Protein AF-A0AAV9XAP6-F1 (afdb_monomer_lite)

Secondary structure (DSSP, 8-state):
-------PPP--PPP-------SSSSSHHHHHHHHHHHHHSS-----------------------HHHHHHHHHHHHHHHHHHHHHHHHHHHHHHHHHHHHHHHHHHHHHHHHHHHHHHHHHHHHHHHHHHHHHHHHHHHHHHHHHHHHHHHHHHHHHHHHHHHHHHHHHHHHHHHHHHHHHHHHT---GGGS-HHHHHHHHHHS-THHHHHHHHH-GGGGG---SS-THHHHB---TT-EESEEBSTTTTT-EEEEEETTEEEEEEE-----SS---TT--GGG-----EE-TT-GGGGSBSEE-S-S-TTS-PEEP-EEEEEE---TT-GGGGGPEE-TTS-EE--GGGGEEEEETTT-TTGGG-BHHHHHHHHHHHHHH-TTTTT-SEEEEEEEEEETTTTEEEEEEEEEE-

Radius of gyration: 74.81 Å; chains: 1; bounding box: 150×55×205 Å

Organism: NCBI:txid2528407

pLDDT: mean 76.95, std 17.63, range [37.69, 98.38]

Structure (mmCIF, N/CA/C/O backbone):
data_AF-A0AAV9XAP6-F1
#
_entry.id   AF-A0AAV9XAP6-F1
#
loop_
_atom_site.group_PDB
_atom_site.id
_atom_site.type_symbol
_atom_site.label_atom_id
_atom_site.label_alt_id
_atom_site.label_comp_id
_atom_site.label_asym_id
_atom_site.label_entity_id
_atom_site.label_seq_id
_atom_site.pdbx_PDB_ins_code
_atom_site.Cartn_x
_atom_site.Cartn_y
_atom_site.Cartn_z
_atom_site.occupancy
_atom_site.B_iso_or_equiv
_atom_site.auth_seq_id
_atom_site.auth_comp_id
_atom_site.auth_asym_id
_atom_site.auth_atom_id
_atom_site.pdbx_PDB_model_num
ATOM 1 N N . MET A 1 1 ? 2.455 17.987 20.779 1.00 42.78 1 MET A N 1
ATOM 2 C CA . MET A 1 1 ? 2.536 16.537 21.036 1.00 42.78 1 MET A CA 1
ATOM 3 C C . MET A 1 1 ? 2.210 16.400 22.498 1.00 42.78 1 MET A C 1
ATOM 5 O O . MET A 1 1 ? 2.907 16.995 23.303 1.00 42.78 1 MET A O 1
ATOM 9 N N . SER A 1 2 ? 1.024 15.876 22.756 1.00 42.59 2 SER A N 1
ATOM 10 C CA . SER A 1 2 ? 0.251 16.086 23.974 1.00 42.59 2 SER A CA 1
ATOM 11 C C . SER A 1 2 ? 0.675 15.101 25.055 1.00 42.59 2 SER A C 1
ATOM 13 O O . SER A 1 2 ? 0.818 13.917 24.761 1.00 42.59 2 SER A O 1
ATOM 15 N N . ASP A 1 3 ? 0.858 15.612 26.268 1.00 44.06 3 ASP A N 1
ATOM 16 C CA . ASP A 1 3 ? 1.104 14.843 27.481 1.00 44.06 3 ASP A CA 1
ATOM 17 C C . ASP A 1 3 ? -0.136 14.000 27.822 1.00 44.06 3 ASP A C 1
ATOM 19 O O . ASP A 1 3 ? -1.221 14.541 28.044 1.00 44.06 3 ASP A O 1
ATOM 23 N N . GLU A 1 4 ? 0.011 12.673 27.826 1.00 50.66 4 GLU A N 1
ATOM 24 C CA . GLU A 1 4 ? -1.007 11.740 28.315 1.00 50.66 4 GLU A CA 1
ATOM 25 C C . GLU A 1 4 ? -0.729 11.415 29.786 1.00 50.66 4 GLU A C 1
ATOM 27 O O . GLU A 1 4 ? 0.232 10.735 30.147 1.00 50.66 4 GLU A O 1
ATOM 32 N N . GLU A 1 5 ? -1.595 11.958 30.634 1.00 48.75 5 GLU A N 1
ATOM 33 C CA . GLU A 1 5 ? -1.627 11.795 32.080 1.00 48.75 5 GLU A CA 1
ATOM 34 C C . GLU A 1 5 ? -2.215 10.413 32.426 1.00 48.75 5 GLU A C 1
ATOM 36 O O . GLU A 1 5 ? -3.410 10.154 32.274 1.00 48.75 5 GLU A O 1
ATOM 41 N N . TYR A 1 6 ? -1.348 9.490 32.849 1.00 45.28 6 TYR A N 1
ATOM 42 C CA . TYR A 1 6 ? -1.709 8.133 33.265 1.00 45.28 6 TYR A CA 1
ATOM 43 C C . TYR A 1 6 ? -2.282 8.158 34.693 1.00 45.28 6 TYR A C 1
ATOM 45 O O . TYR A 1 6 ? -1.544 8.267 35.674 1.00 45.28 6 TYR A O 1
ATOM 53 N N . VAL A 1 7 ? -3.606 8.043 34.825 1.00 50.00 7 VAL A N 1
ATOM 54 C CA . VAL A 1 7 ? -4.281 7.887 36.123 1.00 50.00 7 VAL A CA 1
ATOM 55 C C . VAL A 1 7 ? -4.262 6.412 36.529 1.00 50.00 7 VAL A C 1
ATOM 57 O O . VAL A 1 7 ? -4.964 5.576 35.962 1.00 50.00 7 VAL A O 1
ATOM 60 N N . HIS A 1 8 ? -3.444 6.094 37.532 1.00 45.41 8 HIS A N 1
ATOM 61 C CA . HIS A 1 8 ? -3.416 4.797 38.204 1.00 45.41 8 HIS A CA 1
ATOM 62 C C . HIS A 1 8 ? -4.660 4.639 39.095 1.00 45.41 8 HIS A C 1
ATOM 64 O O . HIS A 1 8 ? -4.827 5.374 40.067 1.00 45.41 8 HIS A O 1
ATOM 70 N N . VAL A 1 9 ? -5.509 3.654 38.798 1.00 46.12 9 VAL A N 1
ATOM 71 C CA . VAL A 1 9 ? -6.589 3.205 39.693 1.00 46.12 9 VAL A CA 1
ATOM 72 C C . VAL A 1 9 ? -6.071 2.013 40.512 1.00 46.12 9 VAL A C 1
ATOM 74 O O . VAL A 1 9 ? -5.588 1.049 39.911 1.00 46.12 9 VAL A O 1
ATOM 77 N N . PRO A 1 10 ? -6.122 2.038 41.857 1.00 46.31 10 PRO A N 1
ATOM 78 C CA . PRO A 1 10 ? -5.710 0.902 42.667 1.00 46.31 10 PRO A CA 1
ATOM 79 C C . PRO A 1 10 ? -6.822 -0.152 42.716 1.00 46.31 10 PRO A C 1
ATOM 81 O O . PRO A 1 10 ? -7.954 0.116 43.110 1.00 46.31 10 PRO A O 1
ATOM 84 N N . SER A 1 11 ? -6.467 -1.371 42.320 1.00 40.41 11 SER A N 1
ATOM 85 C CA . SER A 1 11 ? -7.275 -2.579 42.467 1.00 40.41 11 SER A CA 1
ATOM 86 C C . SER A 1 11 ? -7.097 -3.136 43.881 1.00 40.41 11 SER A C 1
ATOM 88 O O . SER A 1 11 ? -6.152 -3.880 44.138 1.00 40.41 11 SER A O 1
ATOM 90 N N . THR A 1 12 ? -7.999 -2.795 44.799 1.00 40.38 12 THR A N 1
ATOM 91 C CA . THR A 1 12 ? -8.156 -3.498 46.080 1.00 40.38 12 THR A CA 1
ATOM 92 C C . THR A 1 12 ? -9.231 -4.566 45.918 1.00 40.38 12 THR A C 1
ATOM 94 O O . THR A 1 12 ? -10.425 -4.282 45.986 1.00 40.38 12 THR A O 1
ATOM 97 N N . VAL A 1 13 ? -8.781 -5.790 45.637 1.00 43.75 13 VAL A N 1
ATOM 98 C CA . VAL A 1 13 ? -9.601 -7.005 45.668 1.00 43.75 13 VAL A CA 1
ATOM 99 C C . VAL A 1 13 ? -9.859 -7.356 47.129 1.00 43.75 13 VAL A C 1
ATOM 101 O O . VAL A 1 13 ? -8.928 -7.408 47.931 1.00 43.75 13 VAL A O 1
ATOM 104 N N . GLY A 1 14 ? -11.144 -7.512 47.437 1.00 39.00 14 GLY A N 1
ATOM 105 C CA . GLY A 1 14 ? -11.702 -7.638 48.772 1.00 39.00 14 GLY A CA 1
ATOM 106 C C . GLY A 1 14 ? -11.332 -8.922 49.503 1.00 39.00 14 GLY A C 1
ATOM 107 O O . GLY A 1 14 ? -11.122 -9.984 48.916 1.00 39.00 14 GLY A O 1
ATOM 108 N N . GLU A 1 15 ? -11.283 -8.752 50.817 1.00 39.97 15 GLU A N 1
ATOM 109 C CA . GLU A 1 15 ? -11.182 -9.769 51.848 1.00 39.97 15 GLU A CA 1
ATOM 110 C C . GLU A 1 15 ? -12.403 -10.694 51.821 1.00 39.97 15 GLU A C 1
ATOM 112 O O . GLU A 1 15 ? -13.554 -10.261 51.831 1.00 39.97 15 GLU A O 1
ATOM 117 N N . SER A 1 16 ? -12.131 -11.993 51.818 1.00 42.41 16 SER A N 1
ATOM 118 C CA . SER A 1 16 ? -13.086 -13.048 52.121 1.00 42.41 16 SER A CA 1
ATOM 119 C C . SER A 1 16 ? -13.374 -13.053 53.626 1.00 42.41 16 SER A C 1
ATOM 121 O O . SER A 1 16 ? -12.561 -13.559 54.403 1.00 42.41 16 SER A O 1
ATOM 123 N N . ALA A 1 17 ? -14.513 -12.492 54.032 1.00 42.03 17 ALA A N 1
ATOM 124 C CA . ALA A 1 17 ? -15.097 -12.729 55.347 1.00 42.03 17 ALA A CA 1
ATOM 125 C C . ALA A 1 17 ? -15.869 -14.055 55.295 1.00 42.03 17 ALA A C 1
ATOM 127 O O . ALA A 1 17 ? -16.814 -14.207 54.524 1.00 42.03 17 ALA A O 1
ATOM 128 N N . SER A 1 18 ? -15.394 -15.033 56.058 1.00 45.34 18 SER A N 1
ATOM 129 C CA . SER A 1 18 ? -15.994 -16.352 56.222 1.00 45.34 18 SER A CA 1
ATOM 130 C C . SER A 1 18 ? -17.286 -16.267 57.034 1.00 45.34 18 SER A C 1
ATOM 132 O O . SER A 1 18 ? -17.291 -15.744 58.147 1.00 45.34 18 SER A O 1
ATOM 134 N N . GLU A 1 19 ? -18.351 -16.820 56.462 1.00 51.62 19 GLU A N 1
ATOM 135 C CA . GLU A 1 19 ? -19.638 -17.129 57.083 1.00 51.62 19 GLU A CA 1
ATOM 136 C C . GLU A 1 19 ? -19.482 -18.287 58.084 1.00 51.62 19 GLU A C 1
ATOM 138 O O . GLU A 1 19 ? -19.692 -19.447 57.743 1.00 51.62 19 GLU A O 1
ATOM 143 N N . GLU A 1 20 ? -19.097 -18.000 59.323 1.00 51.03 20 GLU A N 1
ATOM 144 C CA . GLU A 1 20 ? -19.187 -18.957 60.434 1.00 51.03 20 GLU A CA 1
ATOM 145 C C . GLU A 1 20 ? -19.508 -18.193 61.722 1.00 51.03 20 GLU A C 1
ATOM 147 O O . GLU A 1 20 ? -18.610 -17.998 62.522 1.00 51.03 20 GLU A O 1
ATOM 152 N N . ASP A 1 21 ? -20.738 -17.689 61.903 1.00 50.78 21 ASP A N 1
ATOM 153 C CA . ASP A 1 21 ? -21.206 -17.170 63.211 1.00 50.78 21 ASP A CA 1
ATOM 154 C C . ASP A 1 21 ? -22.738 -16.927 63.257 1.00 50.78 21 ASP A C 1
ATOM 156 O O . ASP A 1 21 ? -23.219 -15.940 63.807 1.00 50.78 21 ASP A O 1
ATOM 160 N N . GLU A 1 22 ? -23.553 -17.821 62.678 1.00 51.28 22 GLU A N 1
ATOM 161 C CA . GLU A 1 22 ? -25.025 -17.663 62.695 1.00 51.28 22 GLU A CA 1
ATOM 162 C C . GLU A 1 22 ? -25.806 -18.907 63.155 1.00 51.28 22 GLU A C 1
ATOM 164 O O . GLU A 1 22 ? -26.945 -19.140 62.753 1.00 51.28 22 GLU A O 1
ATOM 169 N N . VAL A 1 23 ? -25.221 -19.723 64.042 1.00 55.97 23 VAL A N 1
ATOM 170 C CA . VAL A 1 23 ? -25.907 -20.902 64.605 1.00 55.97 23 VAL A CA 1
ATOM 171 C C . VAL A 1 23 ? -25.642 -21.057 66.108 1.00 55.97 23 VAL A C 1
ATOM 173 O O . VAL A 1 23 ? -25.032 -22.035 66.519 1.00 55.97 23 VAL A O 1
ATOM 176 N N . ASP A 1 24 ? -26.092 -20.115 66.950 1.00 53.94 24 ASP A N 1
ATOM 177 C CA . ASP A 1 24 ? -26.182 -20.391 68.404 1.00 53.94 24 ASP A CA 1
ATOM 178 C C . ASP A 1 24 ? -27.198 -19.543 69.208 1.00 53.94 24 ASP A C 1
ATOM 180 O O . ASP A 1 24 ? 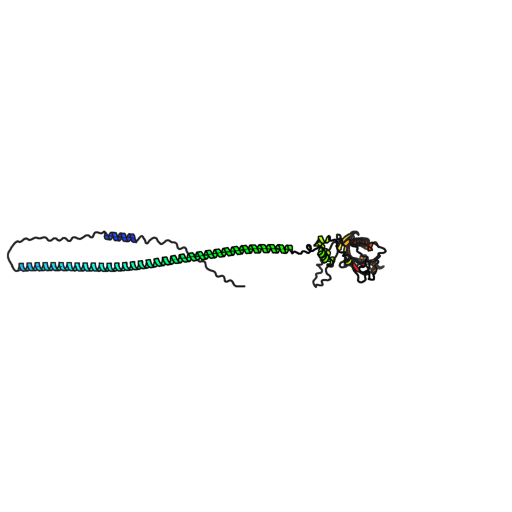-27.064 -19.371 70.416 1.00 53.94 24 ASP A O 1
ATOM 184 N N . LEU A 1 25 ? -28.242 -18.993 68.569 1.00 53.47 25 LEU A N 1
ATOM 185 C CA . LEU A 1 25 ? -29.268 -18.183 69.265 1.00 53.47 25 LEU A CA 1
ATOM 186 C C . LEU A 1 25 ? -30.659 -18.828 69.342 1.00 53.47 25 LEU A C 1
ATOM 188 O O . LEU A 1 25 ? -31.537 -18.312 70.026 1.00 53.47 25 LEU A O 1
ATOM 192 N N . SER A 1 26 ? -30.880 -19.964 68.682 1.00 54.31 26 SER A N 1
ATOM 193 C CA . SER A 1 26 ? -32.175 -20.661 68.679 1.00 54.31 26 SER A CA 1
ATOM 194 C C . SER A 1 26 ? -32.320 -21.717 69.780 1.00 54.31 26 SER A C 1
ATOM 196 O O . SER A 1 26 ? -33.408 -22.259 69.947 1.00 54.31 26 SER A O 1
ATOM 198 N N . ARG A 1 27 ? -31.268 -21.994 70.565 1.00 56.28 27 ARG A N 1
ATOM 199 C CA . ARG A 1 27 ? -31.287 -23.048 71.596 1.00 56.28 27 ARG A CA 1
ATOM 200 C C . ARG A 1 27 ? -31.699 -22.571 72.996 1.00 56.28 27 ARG A C 1
ATOM 202 O O . ARG A 1 27 ? -32.059 -23.393 73.826 1.00 56.28 27 ARG A O 1
ATOM 209 N N . THR A 1 28 ? -31.705 -21.265 73.252 1.00 65.06 28 THR A N 1
ATOM 210 C CA . THR A 1 28 ? -31.990 -20.696 74.584 1.00 65.06 28 THR A CA 1
ATOM 211 C C . THR A 1 28 ? -33.482 -20.544 74.881 1.00 65.06 28 THR A C 1
ATOM 213 O O . THR A 1 28 ? -33.894 -20.648 76.030 1.00 65.06 28 THR A O 1
ATOM 216 N N . LEU A 1 29 ? -34.319 -20.351 73.859 1.00 63.50 29 LEU A N 1
ATOM 217 C CA . LEU A 1 29 ? -35.738 -20.036 74.059 1.00 63.50 29 LEU A CA 1
ATOM 218 C C . LEU A 1 29 ? -36.590 -21.280 74.374 1.00 63.50 29 LEU A C 1
ATOM 220 O O . LEU A 1 29 ? -37.544 -21.190 75.140 1.00 63.50 29 LEU A O 1
ATOM 224 N N . GLU A 1 30 ? -36.231 -22.453 73.841 1.00 70.25 30 GLU A N 1
ATOM 225 C CA . GLU A 1 30 ? -36.890 -23.723 74.194 1.00 70.25 30 GLU A CA 1
ATOM 226 C C . GLU A 1 30 ? -36.521 -24.206 75.606 1.00 70.25 30 GLU A C 1
ATOM 228 O O . GLU A 1 30 ? -37.389 -24.724 76.309 1.00 70.25 30 GLU A O 1
ATOM 233 N N . GLU A 1 31 ? -35.279 -23.990 76.057 1.00 72.62 31 GLU A N 1
ATOM 234 C CA . GLU A 1 31 ? -34.864 -24.313 77.431 1.00 72.62 31 GLU A CA 1
ATOM 235 C C . GLU A 1 31 ? -35.540 -23.395 78.465 1.00 72.62 31 GLU A C 1
ATOM 237 O O . GLU A 1 31 ? -36.026 -23.887 79.484 1.00 72.62 31 GLU A O 1
ATOM 242 N N . GLU A 1 32 ? -35.686 -22.095 78.178 1.00 72.62 32 GLU A N 1
ATOM 243 C CA . GLU A 1 32 ? -36.401 -21.166 79.069 1.00 72.62 32 GLU A CA 1
ATOM 244 C C . GLU A 1 32 ? -37.919 -21.438 79.132 1.00 72.62 32 GLU A C 1
ATOM 246 O O . GLU A 1 32 ? -38.533 -21.297 80.195 1.00 72.62 32 GLU A O 1
ATOM 251 N N . MET A 1 33 ? -38.553 -21.878 78.034 1.00 75.94 33 MET A N 1
ATOM 252 C CA . MET A 1 33 ? -39.971 -22.271 78.067 1.00 75.94 33 MET A CA 1
ATOM 253 C C . MET A 1 33 ? -40.205 -23.568 78.854 1.00 75.94 33 MET A C 1
ATOM 255 O O . MET A 1 33 ? -41.212 -23.672 79.559 1.00 75.94 33 MET A O 1
ATOM 259 N N . ALA A 1 34 ? -39.280 -24.531 78.784 1.00 77.00 34 ALA A N 1
ATOM 260 C CA . ALA A 1 34 ? -39.369 -25.778 79.545 1.00 77.00 34 ALA A CA 1
ATOM 261 C C . ALA A 1 34 ? -39.225 -25.553 81.065 1.00 77.00 34 ALA A C 1
ATOM 263 O O . ALA A 1 34 ? -39.878 -26.235 81.859 1.00 77.00 34 ALA A O 1
ATOM 264 N N . GLU A 1 35 ? -38.423 -24.569 81.488 1.00 75.25 35 GLU A N 1
ATOM 265 C CA . GLU A 1 35 ? -38.264 -24.214 82.906 1.00 75.25 35 GLU A CA 1
ATOM 266 C C . GLU A 1 35 ? -39.519 -23.519 83.478 1.00 75.25 35 GLU A C 1
ATOM 268 O O . GLU A 1 35 ? -39.935 -23.796 84.608 1.00 75.25 35 GLU A O 1
ATOM 273 N N . LEU A 1 36 ? -40.202 -22.692 82.675 1.00 73.19 36 LEU A N 1
ATOM 274 C CA . LEU A 1 36 ? -41.470 -22.056 83.062 1.00 73.19 36 LEU A CA 1
ATOM 275 C C . LEU A 1 36 ? -42.641 -23.045 83.149 1.00 73.19 36 LEU A C 1
ATOM 277 O O . LEU A 1 36 ? -43.503 -22.896 84.020 1.00 73.19 36 LEU A O 1
ATOM 281 N N . GLU A 1 37 ? -42.674 -24.066 82.292 1.00 74.75 37 GLU A N 1
ATOM 282 C CA . GLU A 1 37 ? -43.706 -25.105 82.342 1.00 74.75 37 GLU A CA 1
ATOM 283 C C . GLU A 1 37 ? -43.574 -25.954 83.621 1.00 74.75 37 GLU A C 1
ATOM 285 O O . GLU A 1 37 ? -44.577 -26.246 84.274 1.00 74.75 37 GLU A O 1
ATOM 290 N N . HIS A 1 38 ? -42.340 -26.221 84.073 1.00 70.56 38 HIS A N 1
ATOM 291 C CA . HIS A 1 38 ? -42.078 -26.933 85.327 1.00 70.56 38 HIS A CA 1
ATOM 292 C C . HIS A 1 38 ? -42.565 -26.157 86.568 1.00 70.56 38 HIS A C 1
ATOM 294 O O . HIS A 1 38 ? -43.085 -26.764 87.508 1.00 70.56 38 HIS A O 1
ATOM 300 N N . MET A 1 39 ? -42.477 -24.820 86.566 1.00 63.97 39 MET A N 1
ATOM 301 C CA . MET A 1 39 ? -42.974 -23.972 87.662 1.00 63.97 39 MET A CA 1
ATOM 302 C C . MET A 1 39 ? -44.509 -23.906 87.763 1.00 63.97 39 MET A C 1
ATOM 304 O O . MET A 1 39 ? -45.037 -23.613 88.835 1.00 63.97 39 MET A O 1
ATOM 308 N N . LEU A 1 40 ? -45.237 -24.170 86.673 1.00 63.94 40 LEU A N 1
ATOM 309 C CA . LEU A 1 40 ? -46.708 -24.151 86.647 1.00 63.94 40 LEU A CA 1
ATOM 310 C C . LEU A 1 40 ? -47.340 -25.490 87.061 1.00 63.94 40 LEU A C 1
ATOM 312 O O . LEU A 1 40 ? -48.515 -25.523 87.429 1.00 63.94 40 LEU A O 1
ATOM 316 N N . THR A 1 41 ? -46.575 -26.583 87.034 1.00 58.38 41 THR A N 1
ATOM 317 C CA . THR A 1 41 ? -47.038 -27.930 87.412 1.00 58.38 41 THR A CA 1
ATOM 318 C C . THR A 1 41 ? -46.839 -28.306 88.880 1.00 58.38 41 THR A C 1
ATOM 320 O O . THR A 1 41 ? -47.303 -29.375 89.278 1.00 58.38 41 THR A O 1
ATOM 323 N N . GLU A 1 42 ? -46.207 -27.470 89.711 1.00 54.97 42 GLU A N 1
ATOM 324 C CA . GLU A 1 42 ? -46.134 -27.745 91.151 1.00 54.97 42 GLU A CA 1
ATOM 325 C C . GLU A 1 42 ? -47.509 -27.531 91.818 1.00 54.97 42 GLU A C 1
ATOM 327 O O . GLU A 1 42 ? -48.029 -26.411 91.850 1.00 54.97 42 GLU A O 1
ATOM 332 N N . PRO A 1 43 ? -48.141 -28.585 92.369 1.00 46.69 43 PRO A N 1
ATOM 333 C CA . PRO A 1 43 ? -49.439 -28.451 93.008 1.00 46.69 43 PRO A CA 1
ATOM 334 C C . PRO A 1 43 ? -49.288 -27.668 94.316 1.00 46.69 43 PRO A C 1
ATOM 336 O O . PRO A 1 43 ? -48.602 -28.106 95.241 1.00 46.69 43 PRO A O 1
ATOM 339 N N . MET A 1 44 ? -49.970 -26.522 94.419 1.00 46.28 44 MET A N 1
ATOM 340 C CA . MET A 1 44 ? -50.087 -25.776 95.672 1.00 46.28 44 MET A CA 1
ATOM 341 C C . MET A 1 44 ? -50.672 -26.683 96.762 1.00 46.28 44 MET A C 1
ATOM 343 O O . MET A 1 44 ? -51.853 -27.039 96.745 1.00 46.28 44 MET A O 1
ATOM 347 N N . VAL A 1 45 ? -49.836 -27.054 97.731 1.00 44.25 45 VAL A N 1
ATOM 348 C CA . VAL A 1 45 ? -50.249 -27.782 98.930 1.00 44.25 45 VAL A CA 1
ATOM 349 C C . VAL A 1 45 ? -51.094 -26.839 99.788 1.00 44.25 45 VAL A C 1
ATOM 351 O O . VAL A 1 45 ? -50.575 -25.985 100.504 1.00 44.25 45 VAL A O 1
ATOM 354 N N . PHE A 1 46 ? -52.418 -26.983 99.715 1.00 44.66 46 PHE A N 1
ATOM 355 C CA . PHE A 1 46 ? -53.340 -26.332 100.641 1.00 44.66 46 PHE A CA 1
ATOM 356 C C . PHE A 1 46 ? -53.122 -26.892 102.052 1.00 44.66 46 PHE A C 1
ATOM 358 O O . PHE A 1 46 ? -53.506 -28.021 102.363 1.00 44.66 46 PHE A O 1
ATOM 365 N N . VAL A 1 47 ? -52.513 -26.086 102.924 1.00 42.41 47 VAL A N 1
ATOM 366 C CA . VAL A 1 47 ? -52.461 -26.345 104.365 1.00 42.41 47 VAL A CA 1
ATOM 367 C C . VAL A 1 47 ? -53.879 -26.199 104.919 1.00 42.41 47 VAL A C 1
ATOM 369 O O . VAL A 1 47 ? -54.383 -25.095 105.117 1.00 42.41 47 VAL A O 1
ATOM 372 N N . LYS A 1 48 ? -54.539 -27.338 105.134 1.00 41.81 48 LYS A N 1
ATOM 373 C CA . LYS A 1 48 ? -55.835 -27.454 105.805 1.00 41.81 48 LYS A CA 1
ATOM 374 C C . LYS A 1 48 ? -55.646 -27.059 107.277 1.00 41.81 48 LYS A C 1
ATOM 376 O O . LYS A 1 48 ? -54.942 -27.750 108.008 1.00 41.81 48 LYS A O 1
ATOM 381 N N . GLN A 1 49 ? -56.215 -25.931 107.699 1.00 40.75 49 GLN A N 1
ATOM 382 C CA . GLN A 1 49 ? -56.303 -25.575 109.118 1.00 40.75 49 GLN A CA 1
ATOM 383 C C . GLN A 1 49 ? -57.392 -26.445 109.762 1.00 40.75 49 GLN A C 1
ATOM 385 O O . GLN A 1 49 ? -58.532 -26.439 109.304 1.00 40.75 49 GLN A O 1
ATOM 390 N N . ASN A 1 50 ? -57.015 -27.232 110.771 1.00 37.69 50 ASN A N 1
ATOM 391 C CA . ASN A 1 50 ? -57.935 -28.009 111.597 1.00 37.69 50 ASN A CA 1
ATOM 392 C C . ASN A 1 50 ? -58.696 -27.057 112.533 1.00 37.69 50 ASN A C 1
ATOM 394 O O . ASN A 1 50 ? -58.076 -26.364 113.340 1.00 37.69 50 ASN A O 1
ATOM 398 N N . GLU A 1 51 ? -60.022 -27.033 112.418 1.00 42.53 51 GLU A N 1
ATOM 399 C CA . GLU A 1 51 ? -60.930 -26.514 113.440 1.00 42.53 51 GLU A CA 1
ATOM 400 C C . GLU A 1 51 ? -61.311 -27.677 114.365 1.00 42.53 51 GLU A C 1
ATOM 402 O O . GLU A 1 51 ? -62.171 -28.485 114.025 1.00 42.53 51 GLU A O 1
ATOM 407 N N . ASP A 1 52 ? -60.651 -27.764 115.520 1.00 41.22 52 ASP A N 1
ATOM 408 C CA . ASP A 1 52 ? -61.099 -28.579 116.651 1.00 41.22 52 ASP A CA 1
ATOM 409 C C . ASP A 1 52 ? -61.861 -27.657 117.617 1.00 41.22 52 ASP A C 1
ATOM 411 O O . ASP A 1 52 ? -61.262 -26.882 118.367 1.00 41.22 52 ASP A O 1
ATOM 415 N N . VAL A 1 53 ? -63.194 -27.712 117.568 1.00 44.12 53 VAL A N 1
ATOM 416 C CA . VAL A 1 53 ? -64.088 -27.174 118.603 1.00 44.12 53 VAL A CA 1
ATOM 417 C C . VAL A 1 53 ? -64.720 -28.380 119.286 1.00 44.12 53 VAL A C 1
ATOM 419 O O . VAL A 1 53 ? -65.612 -29.012 118.726 1.00 44.12 53 VAL A O 1
ATOM 422 N N . ASP A 1 54 ? -64.205 -28.722 120.466 1.00 43.12 54 ASP A N 1
ATOM 423 C CA . ASP A 1 54 ? -64.735 -29.782 121.322 1.00 43.12 54 ASP A CA 1
ATOM 424 C C . ASP A 1 54 ? -65.685 -29.167 122.363 1.00 43.12 54 ASP A C 1
ATOM 426 O O . ASP A 1 54 ? -65.299 -28.319 123.175 1.00 43.12 54 ASP A O 1
ATOM 430 N N . GLU A 1 55 ? -66.954 -29.568 122.276 1.00 48.53 55 GLU A N 1
ATOM 431 C CA . GLU A 1 55 ? -68.022 -29.295 123.233 1.00 48.53 55 GLU A CA 1
ATOM 432 C C . GLU A 1 55 ? -67.887 -30.242 124.434 1.00 48.53 55 GLU A C 1
ATOM 434 O O . GLU A 1 55 ? -67.989 -31.458 124.298 1.00 48.53 55 GLU A O 1
ATOM 439 N N . GLY A 1 56 ? -67.746 -29.688 125.640 1.00 42.16 56 GLY A N 1
ATOM 440 C CA . GLY A 1 56 ? -67.689 -30.471 126.875 1.00 42.16 56 GLY A CA 1
ATOM 441 C C . GLY A 1 56 ? -68.318 -29.747 128.058 1.00 42.16 56 GLY A C 1
ATOM 442 O O . GLY A 1 56 ? -67.620 -29.196 128.903 1.00 42.16 56 GLY A O 1
ATOM 443 N N . VAL A 1 57 ? -69.651 -29.751 128.107 1.00 45.34 57 VAL A N 1
ATOM 444 C CA . VAL A 1 57 ? -70.467 -29.368 129.269 1.00 45.34 57 VAL A CA 1
ATOM 445 C C . VAL A 1 57 ? -70.391 -30.472 130.328 1.00 45.34 57 VAL A C 1
ATOM 447 O O . VAL A 1 57 ? -70.817 -31.592 130.062 1.00 45.34 57 VAL A O 1
ATOM 450 N N . VAL A 1 58 ? -69.947 -30.146 131.546 1.00 42.94 58 VAL A N 1
ATOM 451 C CA . VAL A 1 58 ? -70.295 -30.892 132.769 1.00 42.94 58 VAL A CA 1
ATOM 452 C C . VAL A 1 58 ? -70.599 -29.882 133.873 1.00 42.94 58 VAL A C 1
ATOM 454 O O . VAL A 1 58 ? -69.743 -29.090 134.262 1.00 42.94 58 VAL A O 1
ATOM 457 N N . MET A 1 59 ? -71.852 -29.893 134.325 1.00 40.97 59 MET A N 1
ATOM 458 C CA . MET A 1 59 ? -72.307 -29.227 135.540 1.00 40.97 59 MET A CA 1
ATOM 459 C C . MET A 1 59 ? -72.011 -30.126 136.732 1.00 40.97 59 MET A C 1
ATOM 461 O O . MET A 1 59 ? -72.425 -31.277 136.680 1.00 40.97 59 MET A O 1
ATOM 465 N N . GLU A 1 60 ? -71.434 -29.586 137.802 1.00 41.50 60 GLU A N 1
ATOM 466 C CA . GLU A 1 60 ? -71.800 -29.973 139.167 1.00 41.50 60 GLU A CA 1
ATOM 467 C C . GLU A 1 60 ? -71.834 -28.710 140.036 1.00 41.50 60 GLU A C 1
ATOM 469 O O . GLU A 1 60 ? -71.004 -27.808 139.909 1.00 41.50 60 GLU A O 1
ATOM 474 N N . GLU A 1 61 ? -72.911 -28.626 140.807 1.00 39.78 61 GLU A N 1
ATOM 475 C CA . GLU A 1 61 ? -73.259 -27.585 141.763 1.00 39.78 61 GLU A CA 1
ATOM 476 C C . GLU A 1 61 ? -72.282 -27.621 142.937 1.00 39.78 61 GLU A C 1
ATOM 478 O O . GLU A 1 61 ? -71.932 -28.706 143.384 1.00 39.78 61 GLU A O 1
ATOM 483 N N . GLU A 1 62 ? -71.896 -26.463 143.469 1.00 40.09 62 GLU A N 1
ATOM 484 C CA . GLU A 1 62 ? -71.857 -26.258 144.918 1.00 40.09 62 GLU A CA 1
ATOM 485 C C . GLU A 1 62 ? -71.689 -24.764 145.225 1.00 40.09 62 GLU A C 1
ATOM 487 O O . GLU A 1 62 ? -70.819 -24.070 144.704 1.00 40.09 62 GLU A O 1
ATOM 492 N N . ASP A 1 63 ? -72.673 -24.318 145.992 1.00 45.94 63 ASP A N 1
ATOM 493 C CA . ASP A 1 63 ? -72.882 -23.104 146.762 1.00 45.94 63 ASP A CA 1
ATOM 494 C C . ASP A 1 63 ? -71.748 -22.075 146.924 1.00 45.94 63 ASP A C 1
ATOM 496 O O . ASP A 1 63 ? -70.580 -22.379 147.142 1.00 45.94 63 ASP A O 1
ATOM 500 N N . GLU A 1 64 ? -72.225 -20.830 146.997 1.00 45.50 64 GLU A N 1
ATOM 501 C CA . GLU A 1 64 ? -71.581 -19.609 147.490 1.00 45.50 64 GLU A CA 1
ATOM 502 C C . GLU A 1 64 ? -71.028 -18.645 146.421 1.00 45.50 64 GLU A C 1
ATOM 504 O O . GLU A 1 64 ? -70.143 -18.939 145.625 1.00 45.50 64 GLU A O 1
ATOM 509 N N . ASP A 1 65 ? -71.545 -17.415 146.512 1.00 46.34 65 ASP A N 1
ATOM 510 C CA . ASP A 1 65 ? -70.968 -16.168 146.007 1.00 46.34 65 ASP A CA 1
ATOM 511 C C . ASP A 1 65 ? -71.430 -15.688 144.613 1.00 46.34 65 ASP A C 1
ATOM 513 O O . ASP A 1 65 ? -70.707 -15.704 143.611 1.00 46.34 65 ASP A O 1
ATOM 517 N N . ASP A 1 66 ? -72.652 -15.134 144.577 1.00 48.06 66 ASP A N 1
ATOM 518 C CA . ASP A 1 66 ? -73.244 -14.378 143.457 1.00 48.06 66 ASP A CA 1
ATOM 519 C C . ASP A 1 66 ? -72.357 -13.214 142.940 1.00 48.06 66 ASP A C 1
ATOM 521 O O . ASP A 1 66 ? -72.619 -12.662 141.868 1.00 48.06 66 ASP A O 1
ATOM 525 N N . GLY A 1 67 ? -71.271 -12.856 143.642 1.00 50.50 67 GLY A N 1
ATOM 526 C CA . GLY A 1 67 ? -70.249 -11.921 143.163 1.00 50.50 67 GLY A CA 1
ATOM 527 C C . GLY A 1 67 ? -69.235 -12.522 142.174 1.00 50.50 67 GLY A C 1
ATOM 528 O O . GLY A 1 67 ? -68.765 -11.815 141.283 1.00 50.50 67 GLY A O 1
ATOM 529 N N . ILE A 1 68 ? -68.914 -13.820 142.266 1.00 51.81 68 ILE A N 1
ATOM 530 C CA . ILE A 1 68 ? -67.866 -14.475 141.451 1.00 51.81 68 ILE A CA 1
ATOM 531 C C . ILE A 1 68 ? -68.406 -14.906 140.074 1.00 51.81 68 ILE A C 1
ATOM 533 O O . ILE A 1 68 ? -67.680 -14.885 139.076 1.00 51.81 68 ILE A O 1
ATOM 537 N N . LYS A 1 69 ? -69.704 -15.221 139.978 1.00 51.97 69 LYS A N 1
ATOM 538 C CA . LYS A 1 69 ? -70.367 -15.642 138.728 1.00 51.97 69 LYS A CA 1
ATOM 539 C C . LYS A 1 69 ? -70.514 -14.501 137.712 1.00 51.97 69 LYS A C 1
ATOM 541 O O . LYS A 1 69 ? -70.332 -14.720 136.514 1.00 51.97 69 LYS A O 1
ATOM 546 N N . LEU A 1 70 ? -70.754 -13.279 138.196 1.00 55.84 70 LEU A N 1
ATOM 547 C CA . LEU A 1 70 ? -70.727 -12.051 137.391 1.00 55.84 70 LEU A CA 1
ATOM 548 C C . LEU A 1 70 ? -69.320 -11.772 136.842 1.00 55.84 70 LEU A C 1
ATOM 550 O O . LEU A 1 70 ? -69.173 -11.502 135.654 1.00 55.84 70 LEU A O 1
ATOM 554 N N . ILE A 1 71 ? -68.280 -11.956 137.663 1.00 59.75 71 ILE A N 1
ATOM 555 C CA . ILE A 1 71 ? -66.876 -11.790 137.248 1.00 59.75 71 ILE A CA 1
ATOM 556 C C . ILE A 1 71 ? -66.469 -12.849 136.209 1.00 59.75 71 ILE A C 1
ATOM 558 O O . ILE A 1 71 ? -65.709 -12.553 135.287 1.00 59.75 71 ILE A O 1
ATOM 562 N N . GLY A 1 72 ? -66.975 -14.082 136.326 1.00 67.19 72 GLY A N 1
ATOM 563 C CA . GLY A 1 72 ? -66.755 -15.153 135.348 1.00 67.19 72 GLY A CA 1
ATOM 564 C C . GLY A 1 72 ? -67.416 -14.882 133.993 1.00 67.19 72 GLY A C 1
ATOM 565 O O . GLY A 1 72 ? -66.781 -15.075 132.956 1.00 67.19 72 GLY A O 1
ATOM 566 N N . GLN A 1 73 ? -68.656 -14.379 133.992 1.00 70.38 73 GLN A N 1
ATOM 567 C CA . GLN A 1 73 ? -69.343 -13.947 132.770 1.00 70.38 73 GLN A CA 1
ATOM 568 C C . GLN A 1 73 ? -68.674 -12.728 132.132 1.00 70.38 73 GLN A C 1
ATOM 570 O O . GLN A 1 73 ? -68.473 -12.728 130.922 1.00 70.38 73 GLN A O 1
ATOM 575 N N . GLU A 1 74 ? -68.258 -11.732 132.918 1.00 69.88 74 GLU A N 1
ATOM 576 C CA . GLU A 1 74 ? -67.493 -10.590 132.405 1.00 69.88 74 GLU A CA 1
ATOM 577 C C . GLU A 1 74 ? -66.153 -11.034 131.813 1.00 69.88 74 GLU A C 1
ATOM 579 O O . GLU A 1 74 ? -65.824 -10.627 130.704 1.00 69.88 74 GLU A O 1
ATOM 584 N N . LYS A 1 75 ? -65.401 -11.924 132.480 1.00 76.75 75 LYS A N 1
ATOM 585 C CA . LYS A 1 75 ? -64.163 -12.496 131.920 1.00 76.75 75 LYS A CA 1
ATOM 586 C C . LYS A 1 75 ? -64.405 -13.230 130.608 1.00 76.75 75 LYS A C 1
ATOM 588 O O . LYS A 1 75 ? -63.618 -13.066 129.684 1.00 76.75 75 LYS A O 1
ATOM 593 N N . TRP A 1 76 ? -65.470 -14.026 130.519 1.00 83.50 76 TRP A N 1
ATOM 594 C CA . TRP A 1 76 ? -65.813 -14.746 129.294 1.00 83.50 76 TRP A CA 1
ATOM 595 C C . TRP A 1 76 ? -66.204 -13.786 128.166 1.00 83.50 76 TRP A C 1
ATOM 597 O O . TRP A 1 76 ? -65.732 -13.953 127.046 1.00 83.50 76 TRP A O 1
ATOM 607 N N . ILE A 1 77 ? -66.988 -12.743 128.463 1.00 79.44 77 ILE A N 1
ATOM 608 C CA . ILE A 1 77 ? -67.347 -11.691 127.501 1.00 79.44 77 ILE A CA 1
ATOM 609 C C . ILE A 1 77 ? -66.094 -10.940 127.037 1.00 79.44 77 ILE A C 1
ATOM 611 O O . ILE A 1 77 ? -65.912 -10.777 125.835 1.00 79.44 77 ILE A O 1
ATOM 615 N N . PHE A 1 78 ? -65.193 -10.557 127.948 1.00 82.12 78 PHE A N 1
ATOM 616 C CA . PHE A 1 78 ? -63.927 -9.902 127.601 1.00 82.12 78 PHE A CA 1
ATOM 617 C C . PHE A 1 78 ? -63.011 -10.796 126.760 1.00 82.12 78 PHE A C 1
ATOM 619 O O . PHE A 1 78 ? -62.388 -10.318 125.815 1.00 82.12 78 PHE A O 1
ATOM 626 N N . GLU A 1 79 ? -62.914 -12.089 127.072 1.00 82.50 79 GLU A N 1
ATOM 627 C CA . GLU A 1 79 ? -62.119 -13.044 126.291 1.00 82.50 79 GLU A CA 1
ATOM 628 C C . GLU A 1 79 ? -62.745 -13.278 124.906 1.00 82.50 79 GLU A C 1
ATOM 630 O O . GLU A 1 79 ? -62.040 -13.332 123.899 1.00 82.50 79 GLU A O 1
ATOM 635 N N . HIS A 1 80 ? -64.076 -13.352 124.831 1.00 81.56 80 HIS A N 1
ATOM 636 C CA . HIS A 1 80 ? -64.814 -13.487 123.580 1.00 81.56 80 HIS A CA 1
ATOM 637 C C . HIS A 1 80 ? -64.675 -12.237 122.700 1.00 81.56 80 HIS A C 1
ATOM 639 O O . HIS A 1 80 ? -64.361 -12.354 121.519 1.00 81.56 80 HIS A O 1
ATOM 645 N N . GLU A 1 81 ? -64.811 -11.039 123.273 1.00 84.75 81 GLU A N 1
ATOM 646 C CA . GLU A 1 81 ? -64.606 -9.760 122.586 1.00 84.75 81 GLU A CA 1
ATOM 647 C C . GLU A 1 81 ? -63.148 -9.599 122.132 1.00 84.75 81 GLU A C 1
ATOM 649 O O . GLU A 1 81 ? -62.882 -9.189 121.003 1.00 84.75 81 GLU A O 1
ATOM 654 N N . ARG A 1 82 ? -62.182 -10.025 122.955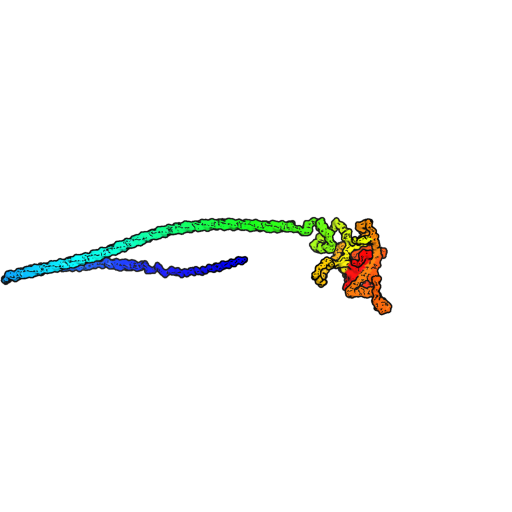 1.00 86.62 82 ARG A N 1
ATOM 655 C CA . ARG A 1 82 ? -60.763 -10.072 122.580 1.00 86.62 82 ARG A CA 1
ATOM 656 C C . ARG A 1 82 ? -60.508 -11.029 121.413 1.00 86.62 82 ARG A C 1
ATOM 658 O O . ARG A 1 82 ? -59.760 -10.674 120.502 1.00 86.62 82 ARG A O 1
ATOM 665 N N . ASN A 1 83 ? -61.122 -12.212 121.417 1.00 85.31 83 ASN A N 1
ATOM 666 C CA . ASN A 1 83 ? -61.010 -13.185 120.330 1.00 85.31 83 ASN A CA 1
ATOM 667 C C . ASN A 1 83 ? -61.670 -12.677 119.041 1.00 85.31 83 ASN A C 1
ATOM 669 O O . ASN A 1 83 ? -61.073 -12.806 117.972 1.00 85.31 83 ASN A O 1
ATOM 673 N N . MET A 1 84 ? -62.835 -12.033 119.144 1.00 87.38 84 MET A N 1
ATOM 674 C CA . MET A 1 84 ? -63.515 -11.361 118.032 1.00 87.38 84 MET A CA 1
ATOM 675 C C . MET A 1 84 ? -62.647 -10.247 117.437 1.00 87.38 84 MET A C 1
ATOM 677 O O . MET A 1 84 ? -62.391 -10.250 116.236 1.00 87.38 84 MET A O 1
ATOM 681 N N . LEU A 1 85 ? -62.079 -9.362 118.264 1.00 87.69 85 LEU A N 1
ATOM 682 C CA . LEU A 1 85 ? -61.144 -8.320 117.817 1.00 87.69 85 LEU A CA 1
ATOM 683 C C . LEU A 1 85 ? -59.882 -8.909 117.172 1.00 87.69 85 LEU A C 1
ATOM 685 O O . LEU A 1 85 ? -59.329 -8.351 116.222 1.00 87.69 85 LEU A O 1
ATOM 689 N N . GLN A 1 86 ? -59.399 -10.050 117.668 1.00 87.75 86 GLN A N 1
ATOM 690 C CA . GLN A 1 86 ? -58.251 -10.737 117.084 1.00 87.75 86 GLN A CA 1
ATOM 691 C C . GLN A 1 86 ? -58.598 -11.387 115.735 1.00 87.75 86 GLN A C 1
ATOM 693 O O . GLN A 1 86 ? -57.763 -11.367 114.826 1.00 87.75 86 GLN A O 1
ATOM 698 N N . GLN A 1 87 ? -59.813 -11.920 115.579 1.00 86.69 87 GLN A N 1
ATOM 699 C CA . GLN A 1 87 ? -60.338 -12.399 114.299 1.00 86.69 87 GLN A CA 1
ATOM 700 C C . GLN A 1 87 ? -60.544 -11.248 113.307 1.00 86.69 87 GLN A C 1
ATOM 702 O O . GLN A 1 87 ? -60.074 -11.353 112.176 1.00 86.69 87 GLN A O 1
ATOM 707 N N . GLU A 1 88 ? -61.127 -10.123 113.725 1.00 86.56 88 GLU A N 1
ATOM 708 C CA . GLU A 1 88 ? -61.252 -8.918 112.895 1.00 86.56 88 GLU A CA 1
ATOM 709 C C . GLU A 1 88 ? -59.884 -8.399 112.453 1.00 86.56 88 GLU A C 1
ATOM 711 O O . GLU A 1 88 ? -59.678 -8.120 111.274 1.00 86.56 88 GLU A O 1
ATOM 716 N N . LYS A 1 89 ? -58.896 -8.346 113.357 1.00 89.12 89 LYS A N 1
ATOM 717 C CA . LYS A 1 89 ? -57.527 -7.936 113.014 1.00 89.12 89 LYS A CA 1
ATOM 718 C C . LYS A 1 89 ? -56.878 -8.877 111.992 1.00 89.12 89 LYS A C 1
ATOM 720 O O . LYS A 1 89 ? -56.172 -8.405 111.101 1.00 89.12 89 LYS A O 1
ATOM 725 N N . LYS A 1 90 ? -57.112 -10.192 112.096 1.00 89.81 90 LYS A N 1
ATOM 726 C CA . LYS A 1 90 ? -56.651 -11.181 111.103 1.00 89.81 90 LYS A CA 1
ATOM 727 C C . LYS A 1 90 ? -57.361 -11.001 109.759 1.00 89.81 90 LYS A C 1
ATOM 729 O O . LYS A 1 90 ? -56.691 -11.018 108.731 1.00 89.81 90 LYS A O 1
ATOM 734 N N . MET A 1 91 ? -58.675 -10.778 109.762 1.00 88.94 91 MET A N 1
ATOM 735 C CA . MET A 1 91 ? -59.462 -10.518 108.552 1.00 88.94 91 MET A CA 1
ATOM 736 C C . MET A 1 91 ? -59.004 -9.228 107.857 1.00 88.94 91 MET A C 1
ATOM 738 O O . MET A 1 91 ? -58.825 -9.217 106.642 1.00 88.94 91 MET A O 1
ATOM 742 N N . LEU A 1 92 ? -58.736 -8.167 108.624 1.00 90.62 92 LEU A N 1
ATOM 743 C CA . LEU A 1 92 ? -58.235 -6.895 108.106 1.00 90.62 92 LEU A CA 1
ATOM 744 C C . LEU A 1 92 ? -56.838 -7.051 107.488 1.00 90.62 92 LEU A C 1
ATOM 746 O O . LEU A 1 92 ? -56.590 -6.547 106.396 1.00 90.62 92 LEU A O 1
ATOM 750 N N . ALA A 1 93 ? -55.938 -7.785 108.152 1.00 89.56 93 ALA A N 1
ATOM 751 C CA . ALA A 1 93 ? -54.607 -8.085 107.621 1.00 89.56 93 ALA A CA 1
ATOM 752 C C . ALA A 1 93 ? -54.680 -8.927 106.335 1.00 89.56 93 ALA A C 1
ATOM 754 O O . ALA A 1 93 ? -53.980 -8.637 105.367 1.00 89.56 93 ALA A O 1
ATOM 755 N N . HIS A 1 94 ? -55.569 -9.923 106.297 1.00 91.19 94 HIS A N 1
ATOM 756 C CA . HIS A 1 94 ? -55.817 -10.732 105.106 1.00 91.19 94 HIS A CA 1
ATOM 757 C C . HIS A 1 94 ? -56.386 -9.889 103.953 1.00 91.19 94 HIS A C 1
ATOM 759 O O . HIS A 1 94 ? -55.918 -9.991 102.823 1.00 91.19 94 HIS A O 1
ATOM 765 N N . SER A 1 95 ? -57.340 -8.995 104.232 1.00 89.81 95 SER A N 1
ATOM 766 C CA . SER A 1 95 ? -57.887 -8.061 103.240 1.00 89.81 95 SER A CA 1
ATOM 767 C C . SER A 1 95 ? -56.822 -7.095 102.704 1.00 89.81 95 SER A C 1
ATOM 769 O O . SER A 1 95 ? -56.742 -6.889 101.495 1.00 89.81 95 SER A O 1
ATOM 771 N N . GLN A 1 96 ? -55.940 -6.569 103.563 1.00 91.88 96 GLN A N 1
ATOM 772 C CA . GLN A 1 96 ? -54.800 -5.752 103.128 1.00 91.88 96 GLN A CA 1
ATOM 773 C C . GLN A 1 96 ? -53.819 -6.537 102.249 1.00 91.88 96 GLN A C 1
ATOM 775 O O . GLN A 1 96 ? -53.297 -5.992 101.276 1.00 91.88 96 GLN A O 1
ATOM 780 N N . GLN A 1 97 ? -53.577 -7.813 102.558 1.00 92.81 97 GLN A N 1
ATOM 781 C CA . GLN A 1 97 ? -52.721 -8.675 101.747 1.00 92.81 97 GLN A CA 1
ATOM 782 C C . GLN A 1 97 ? -53.333 -8.956 100.367 1.00 92.81 97 GLN A C 1
ATOM 784 O O . GLN A 1 97 ? -52.607 -8.888 99.375 1.00 92.81 97 GLN A O 1
ATOM 789 N N . ILE A 1 98 ? -54.646 -9.207 100.292 1.00 92.69 98 ILE A N 1
ATOM 790 C CA . ILE A 1 98 ? -55.368 -9.354 99.018 1.00 92.69 98 ILE A CA 1
ATOM 791 C C . ILE A 1 98 ? -55.244 -8.075 98.188 1.00 92.69 98 ILE A C 1
ATOM 793 O O . ILE A 1 98 ? -54.824 -8.146 97.039 1.00 92.69 98 ILE A O 1
ATOM 797 N N . LEU A 1 99 ? -55.510 -6.902 98.774 1.00 92.50 99 LEU A N 1
ATOM 798 C CA . LEU A 1 99 ? -55.392 -5.621 98.065 1.00 92.50 99 LEU A CA 1
ATOM 799 C C . LEU A 1 99 ? -53.973 -5.384 97.527 1.00 92.50 99 LEU A C 1
ATOM 801 O O . LEU A 1 99 ? -53.798 -4.925 96.400 1.00 92.50 99 LEU A O 1
ATOM 805 N N . ALA A 1 100 ? -52.943 -5.733 98.303 1.00 92.31 100 ALA A N 1
ATOM 806 C CA . ALA A 1 100 ? -51.558 -5.633 97.852 1.00 92.31 100 ALA A CA 1
ATOM 807 C C . ALA A 1 100 ? -51.236 -6.614 96.707 1.00 92.31 100 ALA A C 1
ATOM 809 O O . ALA A 1 100 ? -50.442 -6.286 95.822 1.00 92.31 100 ALA A O 1
ATOM 810 N N . GLN A 1 101 ? -51.829 -7.813 96.710 1.00 93.19 101 GLN A N 1
ATOM 811 C CA . GLN A 1 101 ? -51.709 -8.769 95.605 1.00 93.19 101 GLN A CA 1
ATOM 812 C C . GLN A 1 101 ? -52.435 -8.274 94.351 1.00 93.19 101 GLN A C 1
ATOM 814 O O . GLN A 1 101 ? -51.836 -8.286 93.278 1.00 93.19 101 GLN A O 1
ATOM 819 N N . GLU A 1 102 ? -53.663 -7.772 94.478 1.00 92.88 102 GLU A N 1
ATOM 820 C CA . GLU A 1 102 ? -54.416 -7.169 93.372 1.00 92.88 102 GLU A CA 1
ATOM 821 C C . GLU A 1 102 ? -53.647 -6.000 92.754 1.00 92.88 102 GLU A C 1
ATOM 823 O O . GLU A 1 102 ? -53.491 -5.938 91.537 1.00 92.88 102 GLU A O 1
ATOM 828 N N . GLN A 1 103 ? -53.073 -5.117 93.577 1.00 93.38 103 GLN A N 1
ATOM 829 C CA . GLN A 1 103 ? -52.274 -3.996 93.088 1.00 93.38 103 GLN A CA 1
ATOM 830 C C . GLN A 1 103 ? -51.036 -4.460 92.303 1.00 93.38 103 GLN A C 1
ATOM 832 O O . GLN A 1 103 ? -50.740 -3.907 91.243 1.00 93.38 103 GLN A O 1
ATOM 837 N N . LYS A 1 104 ? -50.344 -5.512 92.763 1.00 94.75 104 LYS A N 1
ATOM 838 C CA . LYS A 1 104 ? -49.232 -6.120 92.011 1.00 94.75 104 LYS A CA 1
ATOM 839 C C . LYS A 1 104 ? -49.690 -6.732 90.687 1.00 94.75 104 LYS A C 1
ATOM 841 O O . LYS A 1 104 ? -48.989 -6.570 89.690 1.00 94.75 104 LYS A O 1
ATOM 846 N N . MET A 1 105 ? -50.843 -7.404 90.661 1.00 94.75 105 MET A N 1
ATOM 847 C CA . MET A 1 105 ? -51.406 -7.947 89.421 1.00 94.75 105 MET A CA 1
ATOM 848 C C . MET A 1 105 ? -51.749 -6.829 88.431 1.00 94.75 105 MET A C 1
ATOM 850 O O . MET A 1 105 ? -51.357 -6.919 87.271 1.00 94.75 105 MET A O 1
ATOM 854 N N . PHE A 1 106 ? -52.364 -5.732 88.885 1.00 94.69 106 PHE A N 1
ATOM 855 C CA . PHE A 1 106 ? -52.638 -4.567 88.034 1.00 94.69 106 PHE A CA 1
ATOM 856 C C . PHE A 1 106 ? -51.361 -3.921 87.483 1.00 94.69 106 PHE A C 1
ATOM 858 O O . PHE A 1 106 ? -51.318 -3.500 86.326 1.00 94.69 106 PHE A O 1
ATOM 865 N N . GLU A 1 107 ? -50.290 -3.845 88.277 1.00 94.56 107 GLU A N 1
ATOM 866 C CA . GLU A 1 107 ? -48.996 -3.357 87.792 1.00 94.56 107 GLU A CA 1
ATOM 867 C C . GLU A 1 107 ? -48.391 -4.279 86.724 1.00 94.56 107 GLU A C 1
ATOM 869 O O . GLU A 1 107 ? -47.837 -3.792 85.733 1.00 94.56 107 GLU A O 1
ATOM 874 N N . GLN A 1 108 ? -48.494 -5.598 86.907 1.00 94.50 108 GLN A N 1
ATOM 875 C CA . GLN A 1 108 ? -48.047 -6.585 85.922 1.00 94.50 108 GLN A CA 1
ATOM 876 C C . GLN A 1 108 ? -48.868 -6.505 84.631 1.00 94.50 108 GLN A C 1
ATOM 878 O O . GLN A 1 108 ? -48.287 -6.434 83.549 1.00 94.50 108 GLN A O 1
ATOM 883 N N . GLU A 1 109 ? -50.193 -6.416 84.733 1.00 94.62 109 GLU A N 1
ATOM 884 C CA . GLU A 1 109 ? -51.097 -6.239 83.594 1.00 94.62 109 GLU A CA 1
ATOM 885 C C . GLU A 1 109 ? -50.786 -4.937 82.837 1.00 94.62 109 GLU A C 1
ATOM 887 O O . GLU A 1 109 ? -50.645 -4.930 81.615 1.00 94.62 109 GLU A O 1
ATOM 892 N N . SER A 1 110 ? -50.549 -3.835 83.556 1.00 94.88 110 SER A N 1
ATOM 893 C CA . SER A 1 110 ? -50.148 -2.558 82.953 1.00 94.88 110 SER A CA 1
ATOM 894 C C . SER A 1 110 ? -48.823 -2.659 82.183 1.00 94.88 110 SER A C 1
ATOM 896 O O . SER A 1 110 ? -48.680 -2.067 81.107 1.00 94.88 110 SER A O 1
ATOM 898 N N . LYS A 1 111 ? -47.843 -3.414 82.702 1.00 96.12 111 LYS A N 1
ATOM 899 C CA . LYS A 1 111 ? -46.576 -3.681 81.998 1.00 96.12 111 LYS A CA 1
ATOM 900 C C . LYS A 1 111 ? -46.797 -4.533 80.748 1.00 96.12 111 LYS A C 1
ATOM 902 O O . LYS A 1 111 ? -46.256 -4.181 79.702 1.00 96.12 111 LYS A O 1
ATOM 907 N N . MET A 1 112 ? -47.619 -5.577 80.839 1.00 96.00 112 MET A N 1
ATOM 908 C CA . MET A 1 112 ? -47.953 -6.453 79.714 1.00 96.00 112 MET A CA 1
ATOM 909 C C . MET A 1 112 ? -48.636 -5.671 78.585 1.00 96.00 112 MET A C 1
ATOM 911 O O . MET A 1 112 ? -48.190 -5.727 77.444 1.00 96.00 112 MET A O 1
ATOM 915 N N . ILE A 1 113 ? -49.620 -4.827 78.911 1.00 95.44 113 ILE A N 1
ATOM 916 C CA . ILE A 1 113 ? -50.303 -3.962 77.935 1.00 95.44 113 ILE A CA 1
ATOM 917 C C . ILE A 1 113 ? -49.316 -3.001 77.251 1.00 95.44 113 ILE A C 1
ATOM 919 O O . ILE A 1 113 ? -49.427 -2.731 76.054 1.00 95.44 113 ILE A O 1
ATOM 923 N N . LYS A 1 114 ? -48.335 -2.453 77.984 1.00 96.25 114 LYS A N 1
ATOM 924 C CA . LYS A 1 114 ? -47.292 -1.598 77.386 1.00 96.25 114 LYS A CA 1
ATOM 925 C C . LYS A 1 114 ? -46.388 -2.382 76.434 1.00 96.25 114 LYS A C 1
ATOM 927 O O . LYS A 1 114 ? -46.071 -1.867 75.363 1.00 96.25 114 LYS A O 1
ATOM 932 N N . GLN A 1 115 ? -45.991 -3.597 76.809 1.00 95.38 115 GLN A N 1
ATOM 933 C CA . GLN A 1 115 ? -45.198 -4.480 75.952 1.00 95.38 115 GLN A CA 1
ATOM 934 C C . GLN A 1 115 ? -45.968 -4.865 74.686 1.00 95.38 115 GLN A C 1
ATOM 936 O O . GLN A 1 115 ? -45.419 -4.759 73.595 1.00 95.38 115 GLN A O 1
ATOM 941 N N . GLU A 1 116 ? -47.248 -5.213 74.802 1.00 95.44 116 GLU A N 1
ATOM 942 C CA . GLU A 1 116 ? -48.094 -5.558 73.659 1.00 95.44 116 GLU A CA 1
ATOM 943 C C . GLU A 1 116 ? -48.240 -4.386 72.678 1.00 95.44 116 GLU A C 1
ATOM 945 O O . GLU A 1 116 ? -48.078 -4.559 71.470 1.00 95.44 116 GLU A O 1
ATOM 950 N N . ARG A 1 117 ? -48.458 -3.160 73.180 1.00 95.00 117 ARG A N 1
ATOM 951 C CA . ARG A 1 117 ? -48.475 -1.959 72.324 1.00 95.00 117 ARG A CA 1
ATOM 952 C C . ARG A 1 117 ? -47.149 -1.751 71.601 1.00 95.00 117 ARG A C 1
ATOM 954 O O . ARG A 1 117 ? -47.161 -1.454 70.412 1.00 95.00 117 ARG A O 1
ATOM 961 N N . TRP A 1 118 ? -46.030 -1.920 72.302 1.00 97.19 118 TRP A N 1
ATOM 962 C CA . TRP A 1 118 ? -44.701 -1.786 71.708 1.00 97.19 118 TRP A CA 1
ATOM 963 C C . TRP A 1 118 ? -44.447 -2.850 70.629 1.00 97.19 118 TRP A C 1
ATOM 965 O O . TRP A 1 118 ? -43.958 -2.519 69.551 1.00 97.19 118 TRP A O 1
ATOM 975 N N . ILE A 1 119 ? -44.842 -4.106 70.868 1.00 96.12 119 ILE A N 1
ATOM 976 C CA . ILE A 1 119 ? -44.752 -5.189 69.876 1.00 96.12 119 ILE A CA 1
ATOM 977 C C . ILE A 1 119 ? -45.610 -4.865 68.648 1.00 96.12 119 ILE A C 1
ATOM 979 O O . ILE A 1 119 ? -45.142 -5.016 67.520 1.00 96.12 119 ILE A O 1
ATOM 983 N N . ASN A 1 120 ? -46.840 -4.385 68.843 1.00 95.75 120 ASN A N 1
ATOM 984 C CA . ASN A 1 120 ? -47.727 -4.017 67.739 1.00 95.75 120 ASN A CA 1
ATOM 985 C C . ASN A 1 120 ? -47.179 -2.845 66.915 1.00 95.75 120 ASN A C 1
ATOM 987 O O . ASN A 1 120 ? -47.251 -2.874 65.688 1.00 95.75 120 ASN A O 1
ATOM 991 N N . GLU A 1 121 ? -46.577 -1.845 67.561 1.00 96.56 121 GLU A N 1
ATOM 992 C CA . GLU A 1 121 ? -45.904 -0.741 66.871 1.00 96.56 121 GLU A CA 1
ATOM 993 C C . GLU A 1 121 ? -44.706 -1.237 66.049 1.00 96.56 121 GLU A C 1
ATOM 995 O O . GLU A 1 121 ? -44.550 -0.859 64.887 1.00 96.56 121 GLU A O 1
ATOM 1000 N N . LYS A 1 122 ? -43.898 -2.150 66.607 1.00 96.38 122 LYS A N 1
ATOM 1001 C CA . LYS A 1 122 ? -42.781 -2.777 65.887 1.00 96.38 122 LYS A CA 1
ATOM 1002 C C . LYS A 1 122 ? -43.241 -3.610 64.697 1.00 96.38 122 LYS A C 1
ATOM 1004 O O . LYS A 1 122 ? -42.648 -3.481 63.633 1.00 96.38 122 LYS A O 1
ATOM 1009 N N . ARG A 1 123 ? -44.304 -4.406 64.847 1.00 96.25 123 ARG A N 1
ATOM 1010 C CA . ARG A 1 123 ? -44.895 -5.170 63.737 1.00 96.25 123 ARG A CA 1
ATOM 1011 C C . ARG A 1 123 ? -45.394 -4.255 62.632 1.00 96.25 123 ARG A C 1
ATOM 1013 O O . ARG A 1 123 ? -45.112 -4.513 61.472 1.00 96.25 123 ARG A O 1
ATOM 1020 N N . LYS A 1 124 ? -46.098 -3.176 62.986 1.00 95.94 124 LYS A N 1
ATOM 1021 C CA . LYS A 1 124 ? -46.589 -2.213 61.998 1.00 95.94 124 LYS A CA 1
ATOM 1022 C C . LYS A 1 124 ? -45.438 -1.600 61.200 1.00 95.94 124 LYS A C 1
ATOM 1024 O O . LYS A 1 124 ? -45.513 -1.561 59.980 1.00 95.94 124 LYS A O 1
ATOM 1029 N N . LYS A 1 125 ? -44.366 -1.186 61.883 1.00 96.56 125 LYS A N 1
ATOM 1030 C CA . LYS A 1 125 ? -43.175 -0.658 61.215 1.00 96.56 125 LYS A CA 1
ATOM 1031 C C . LYS A 1 125 ? -42.521 -1.699 60.298 1.00 96.56 125 LYS A C 1
ATOM 1033 O O . LYS A 1 125 ? -42.130 -1.358 59.196 1.00 96.56 125 LYS A O 1
ATOM 1038 N N . LEU A 1 126 ? -42.433 -2.953 60.741 1.00 97.00 126 LEU A N 1
ATOM 1039 C CA . LEU A 1 126 ? -41.860 -4.035 59.940 1.00 97.00 126 LEU A CA 1
ATOM 1040 C C . LEU A 1 126 ? -42.658 -4.255 58.646 1.00 97.00 126 LEU A C 1
ATOM 1042 O O . LEU A 1 126 ? -42.053 -4.358 57.590 1.00 97.00 126 LEU A O 1
ATOM 1046 N N . PHE A 1 127 ? -43.994 -4.223 58.706 1.00 96.19 127 PHE A N 1
ATOM 1047 C CA . PHE A 1 127 ? -44.834 -4.291 57.504 1.00 96.19 127 PHE A CA 1
ATOM 1048 C C . PHE A 1 127 ? -44.643 -3.092 56.563 1.00 96.19 127 PHE A C 1
ATOM 1050 O O . PHE A 1 127 ? -44.600 -3.276 55.352 1.00 96.19 127 PHE A O 1
ATOM 1057 N N . GLU A 1 128 ? -44.513 -1.875 57.102 1.00 96.38 128 GLU A N 1
ATOM 1058 C CA . GLU A 1 128 ? -44.208 -0.683 56.292 1.00 96.38 128 GLU A CA 1
ATOM 1059 C C . GLU A 1 128 ? -42.820 -0.801 55.630 1.00 96.38 128 GLU A C 1
ATOM 1061 O O . GLU A 1 128 ? -42.651 -0.447 54.465 1.00 96.38 128 GLU A O 1
ATOM 1066 N N . ASP A 1 129 ? -41.823 -1.326 56.348 1.00 95.75 129 ASP A N 1
ATOM 1067 C CA . ASP A 1 129 ? -40.479 -1.564 55.816 1.00 95.75 129 ASP A CA 1
ATOM 1068 C C . ASP A 1 129 ? -40.488 -2.673 54.734 1.00 95.75 129 ASP A C 1
ATOM 1070 O O . ASP A 1 129 ? -39.831 -2.513 53.706 1.00 95.75 129 ASP A O 1
ATOM 1074 N N . GLU A 1 130 ? -41.268 -3.749 54.901 1.00 96.50 130 GLU A N 1
ATOM 1075 C CA . GLU A 1 130 ? -41.461 -4.804 53.887 1.00 96.50 130 GLU A CA 1
ATOM 1076 C C . GLU A 1 130 ? -42.125 -4.275 52.606 1.00 96.50 130 GLU A C 1
ATOM 1078 O O . GLU A 1 130 ? -41.669 -4.585 51.507 1.00 96.50 130 GLU A O 1
ATOM 1083 N N . GLU A 1 131 ? -43.164 -3.443 52.726 1.00 95.62 131 GLU A N 1
ATOM 1084 C CA . GLU A 1 131 ? -43.820 -2.812 51.571 1.00 95.62 131 GLU A CA 1
ATOM 1085 C C . GLU A 1 131 ? -42.837 -1.913 50.801 1.00 95.62 131 GLU A C 1
ATOM 1087 O O . GLU A 1 131 ? -42.744 -1.988 49.577 1.00 95.62 131 GLU A O 1
ATOM 1092 N N . ASN A 1 132 ? -42.015 -1.137 51.518 1.00 96.50 132 ASN A N 1
ATOM 1093 C CA . ASN A 1 132 ? -40.967 -0.322 50.902 1.00 96.50 132 ASN A CA 1
ATOM 1094 C C . ASN A 1 132 ? -39.897 -1.163 50.182 1.00 96.50 132 ASN A C 1
ATOM 1096 O O . ASN A 1 132 ? -39.360 -0.720 49.165 1.00 96.50 132 ASN A O 1
ATOM 1100 N N . ILE A 1 133 ? -39.557 -2.347 50.703 1.00 96.81 133 ILE A N 1
ATOM 1101 C CA . ILE A 1 133 ? -38.605 -3.262 50.055 1.00 96.81 133 ILE A CA 1
ATOM 1102 C C . ILE A 1 133 ? -39.187 -3.788 48.742 1.00 96.81 133 ILE A C 1
ATOM 1104 O O . ILE A 1 133 ? -38.495 -3.737 47.727 1.00 96.81 133 ILE A O 1
ATOM 1108 N N . LEU A 1 134 ? -40.456 -4.204 48.726 1.00 96.12 134 LEU A N 1
ATOM 1109 C CA . LEU A 1 134 ? -41.124 -4.675 47.506 1.00 96.12 134 LEU A CA 1
ATOM 1110 C C . LEU A 1 134 ? -41.167 -3.590 46.417 1.00 96.12 134 LEU A C 1
ATOM 1112 O O . LEU A 1 134 ? -40.846 -3.858 45.258 1.00 96.12 134 LEU A O 1
ATOM 1116 N N . ASP A 1 135 ? -41.466 -2.345 46.794 1.00 96.75 135 ASP A N 1
ATOM 1117 C CA . ASP A 1 135 ? -41.433 -1.191 45.886 1.00 96.75 135 ASP A CA 1
ATOM 1118 C C . ASP A 1 135 ? -40.030 -0.932 45.302 1.00 96.75 135 ASP A C 1
ATOM 1120 O O . ASP A 1 135 ? -39.878 -0.463 44.167 1.00 96.75 135 ASP A O 1
ATOM 1124 N N . LEU A 1 136 ? -38.977 -1.172 46.090 1.00 97.00 136 LEU A N 1
ATOM 1125 C CA . LEU A 1 136 ? -37.594 -1.046 45.631 1.00 97.00 136 LEU A CA 1
ATOM 1126 C C . LEU A 1 136 ? -37.202 -2.198 44.703 1.00 97.00 136 LEU A C 1
ATOM 1128 O O . LEU A 1 136 ? -36.544 -1.946 43.694 1.00 97.00 136 LEU A O 1
ATOM 1132 N N . GLU A 1 137 ? -37.622 -3.427 45.000 1.00 96.81 137 GLU A N 1
ATOM 1133 C CA . GLU A 1 137 ? -37.396 -4.595 44.143 1.00 96.81 137 GLU A CA 1
ATOM 1134 C C . GLU A 1 137 ? -38.046 -4.420 42.765 1.00 96.81 137 GLU A C 1
ATOM 1136 O O . GLU A 1 137 ? -37.403 -4.687 41.746 1.00 96.81 137 GLU A O 1
ATOM 1141 N N . GLU A 1 138 ? -39.273 -3.891 42.707 1.00 97.12 138 GLU A N 1
ATOM 1142 C CA . GLU A 1 138 ? -39.943 -3.592 41.437 1.00 97.12 138 GLU A CA 1
ATOM 1143 C C . GLU A 1 138 ? -39.148 -2.563 40.617 1.00 97.12 138 GLU A C 1
ATOM 1145 O O . GLU A 1 138 ? -38.852 -2.792 39.441 1.00 97.12 138 GLU A O 1
ATOM 1150 N N . LYS A 1 139 ? -38.703 -1.466 41.246 1.00 97.50 139 LYS A N 1
ATOM 1151 C CA . LYS A 1 139 ? -37.879 -0.438 40.581 1.00 97.50 139 LYS A CA 1
ATOM 1152 C C . LYS A 1 139 ? -36.542 -0.981 40.085 1.00 97.50 139 LYS A C 1
ATOM 1154 O O . LYS A 1 139 ? -36.090 -0.589 39.008 1.00 97.50 139 LYS A O 1
ATOM 1159 N N . ILE A 1 140 ? -35.898 -1.858 40.856 1.00 97.44 140 ILE A N 1
ATOM 1160 C CA . ILE A 1 140 ? -34.650 -2.513 40.447 1.00 97.44 140 ILE A CA 1
ATOM 1161 C C . ILE A 1 140 ? -34.910 -3.384 39.215 1.00 97.44 140 ILE A C 1
ATOM 1163 O O . ILE A 1 140 ? -34.192 -3.252 38.225 1.00 97.44 140 ILE A O 1
ATOM 1167 N N . SER A 1 141 ? -35.973 -4.192 39.228 1.00 97.06 141 SER A N 1
ATOM 1168 C CA . SER A 1 141 ? -36.337 -5.050 38.095 1.00 97.06 141 SER A CA 1
ATOM 1169 C C . SER A 1 141 ? -36.635 -4.247 36.820 1.00 97.06 141 SER A C 1
ATOM 1171 O O . SER A 1 141 ? -36.198 -4.609 35.721 1.00 97.06 141 SER A O 1
ATOM 1173 N N . GLU A 1 142 ? -37.327 -3.110 36.944 1.00 97.69 142 GLU A N 1
ATOM 1174 C CA . GLU A 1 142 ? -37.563 -2.206 35.817 1.00 97.69 142 GLU A CA 1
ATOM 1175 C C . GLU A 1 142 ? -36.261 -1.622 35.254 1.00 97.69 142 GLU A C 1
ATOM 1177 O O . GLU A 1 142 ? -36.076 -1.581 34.032 1.00 97.69 142 GLU A O 1
ATOM 1182 N N . GLU A 1 143 ? -35.341 -1.181 36.114 1.00 97.06 143 GLU A N 1
ATOM 1183 C CA . GLU A 1 143 ? -34.083 -0.587 35.662 1.00 97.06 143 GLU A CA 1
ATOM 1184 C C . GLU A 1 143 ? -33.146 -1.638 35.044 1.00 97.06 143 GLU A C 1
ATOM 1186 O O . GLU A 1 143 ? -32.536 -1.368 34.007 1.00 97.06 143 GLU A O 1
ATOM 1191 N N . GLU A 1 144 ? -33.101 -2.864 35.573 1.00 97.31 144 GLU A N 1
ATOM 1192 C CA . GLU A 1 144 ? -32.384 -3.994 34.962 1.00 97.31 144 GLU A CA 1
ATOM 1193 C C . GLU A 1 144 ? -32.887 -4.291 33.546 1.00 97.31 144 GLU A C 1
ATOM 1195 O O . GLU A 1 144 ? -32.096 -4.467 32.608 1.00 97.31 144 GLU A O 1
ATOM 1200 N N . LYS A 1 145 ? -34.210 -4.272 33.350 1.00 97.44 145 LYS A N 1
ATOM 1201 C CA . LYS A 1 145 ? -34.810 -4.434 32.023 1.00 97.44 145 LYS A CA 1
ATOM 1202 C C . LYS A 1 145 ? -34.399 -3.299 31.084 1.00 97.44 145 LYS A C 1
ATOM 1204 O O . LYS A 1 145 ? -34.002 -3.555 29.947 1.00 97.44 145 LYS A O 1
ATOM 1209 N N . ARG A 1 146 ? -34.407 -2.047 31.558 1.00 97.62 146 ARG A N 1
ATOM 1210 C CA . ARG A 1 146 ? -33.961 -0.884 30.766 1.00 97.62 146 ARG A CA 1
ATOM 1211 C C . ARG A 1 146 ? -32.481 -0.952 30.404 1.00 97.62 146 ARG A C 1
ATOM 1213 O O . ARG A 1 146 ? -32.116 -0.542 29.301 1.00 97.62 146 ARG A O 1
ATOM 1220 N N . ILE A 1 147 ? -31.629 -1.429 31.309 1.00 97.56 147 ILE A N 1
ATOM 1221 C CA . ILE A 1 147 ? -30.201 -1.642 31.043 1.00 97.56 147 ILE A CA 1
ATOM 1222 C C . ILE A 1 147 ? -30.034 -2.713 29.966 1.00 97.56 147 ILE A C 1
ATOM 1224 O O . ILE A 1 147 ? -29.327 -2.479 28.987 1.00 97.56 147 ILE A O 1
ATOM 1228 N N . THR A 1 148 ? -30.749 -3.830 30.087 1.00 97.56 148 THR A N 1
ATOM 1229 C CA . THR A 1 148 ? -30.714 -4.927 29.111 1.00 97.56 148 THR A CA 1
ATOM 1230 C C . THR A 1 148 ? -31.153 -4.461 27.719 1.00 97.56 148 THR A C 1
ATOM 1232 O O . THR A 1 148 ? -30.472 -4.726 26.729 1.00 97.56 148 THR A O 1
ATOM 1235 N N . ASP A 1 149 ? -32.235 -3.683 27.625 1.00 97.81 149 ASP A N 1
ATOM 1236 C CA . ASP A 1 149 ? -32.707 -3.121 26.354 1.00 97.81 149 ASP A CA 1
ATOM 1237 C C . ASP A 1 149 ? -31.683 -2.159 25.728 1.00 97.81 149 ASP A C 1
ATOM 1239 O O . ASP A 1 149 ? -31.430 -2.202 24.519 1.00 97.81 149 ASP A O 1
ATOM 1243 N N . LYS A 1 150 ? -31.047 -1.307 26.544 1.00 97.50 150 LYS A N 1
ATOM 1244 C CA . LYS A 1 150 ? -29.965 -0.419 26.086 1.00 97.50 150 LYS A CA 1
ATOM 1245 C C . LYS A 1 150 ? -28.758 -1.211 25.587 1.00 97.50 150 LYS A C 1
ATOM 1247 O O . LYS A 1 150 ? -28.173 -0.826 24.574 1.00 97.50 150 LYS A O 1
ATOM 1252 N N . GLN A 1 151 ? -28.397 -2.291 26.276 1.00 97.12 151 GLN A N 1
ATOM 1253 C CA . GLN A 1 151 ? -27.283 -3.158 25.903 1.00 97.12 151 GLN A CA 1
ATOM 1254 C C . GLN A 1 151 ? -27.546 -3.825 24.550 1.00 97.12 151 GLN A C 1
ATOM 1256 O O . GLN A 1 151 ? -26.750 -3.666 23.628 1.00 97.12 151 GLN A O 1
ATOM 1261 N N . ASN A 1 152 ? -28.727 -4.423 24.375 1.00 96.81 152 ASN A N 1
ATOM 1262 C CA . ASN A 1 152 ? -29.144 -5.025 23.107 1.00 96.81 152 ASN A CA 1
ATOM 1263 C C . ASN A 1 152 ? -29.125 -4.012 21.946 1.00 96.81 152 ASN A C 1
ATOM 1265 O O . ASN A 1 152 ? -28.632 -4.307 20.856 1.00 96.81 152 ASN A O 1
ATOM 1269 N N . ALA A 1 153 ? -29.617 -2.789 22.175 1.00 97.62 153 ALA A N 1
ATOM 1270 C CA . ALA A 1 153 ? -29.592 -1.729 21.166 1.00 97.62 153 ALA A CA 1
ATOM 1271 C C . ALA A 1 153 ? -28.162 -1.280 20.811 1.00 97.62 153 ALA A C 1
ATOM 1273 O O . ALA A 1 153 ? -27.880 -0.904 19.667 1.00 97.62 153 ALA A O 1
ATOM 1274 N N . MET A 1 154 ? -27.249 -1.290 21.784 1.00 98.00 154 MET A N 1
ATOM 1275 C CA . MET A 1 154 ? -25.838 -0.993 21.559 1.00 98.00 154 MET A CA 1
ATOM 1276 C C . MET A 1 154 ? -25.165 -2.100 20.743 1.00 98.00 154 MET A C 1
ATOM 1278 O O . MET A 1 154 ? -24.498 -1.785 19.756 1.00 98.00 154 MET A O 1
ATOM 1282 N N . ASP A 1 155 ? -25.408 -3.365 21.077 1.00 97.69 155 ASP A N 1
ATOM 1283 C CA . ASP A 1 155 ? -24.859 -4.520 20.362 1.00 97.69 155 ASP A CA 1
ATOM 1284 C C . ASP A 1 155 ? -25.327 -4.554 18.900 1.00 97.69 155 ASP A C 1
ATOM 1286 O O . ASP A 1 155 ? -24.526 -4.759 17.982 1.00 97.69 155 ASP A O 1
ATOM 1290 N N . GLU A 1 156 ? -26.598 -4.231 18.636 1.00 98.25 156 GLU A N 1
ATOM 1291 C CA . GLU A 1 156 ? -27.109 -4.116 17.267 1.00 98.25 156 GLU A CA 1
ATOM 1292 C C . GLU A 1 156 ? -26.390 -3.006 16.476 1.00 98.25 156 GLU A C 1
ATOM 1294 O O . GLU A 1 156 ? -26.036 -3.174 15.297 1.00 98.25 156 GLU A O 1
ATOM 1299 N N . ARG A 1 157 ? -26.126 -1.859 17.121 1.00 98.19 157 ARG A N 1
ATOM 1300 C CA . ARG A 1 157 ? -25.374 -0.751 16.511 1.00 98.19 157 ARG A CA 1
ATOM 1301 C C . ARG A 1 157 ? -23.930 -1.145 16.221 1.00 98.19 157 ARG A C 1
ATOM 1303 O O . ARG A 1 157 ? -23.450 -0.827 15.130 1.00 98.19 157 ARG A O 1
ATOM 1310 N N . VAL A 1 158 ? -23.262 -1.833 17.146 1.00 98.12 158 VAL A N 1
ATOM 1311 C CA . VAL A 1 158 ? -21.893 -2.341 16.965 1.00 98.12 158 VAL A CA 1
ATOM 1312 C C . VAL A 1 158 ? -21.852 -3.315 15.789 1.00 98.12 158 VAL A C 1
ATOM 1314 O O . VAL A 1 158 ? -21.130 -3.064 14.822 1.00 98.12 158 VAL A O 1
ATOM 1317 N N . GLY A 1 159 ? -22.735 -4.316 15.760 1.00 98.12 159 GLY A N 1
ATOM 1318 C CA . GLY A 1 159 ? -22.800 -5.278 14.658 1.00 98.12 159 GLY A CA 1
ATOM 1319 C C . GLY A 1 159 ? -23.128 -4.640 13.298 1.00 98.12 159 GLY A C 1
ATOM 1320 O O . GLY A 1 159 ? -22.721 -5.135 12.243 1.00 98.12 159 GLY A O 1
ATOM 1321 N N . LYS A 1 160 ? -23.853 -3.511 13.266 1.00 98.38 160 LYS A N 1
ATOM 1322 C CA . LYS A 1 160 ? -24.063 -2.726 12.033 1.00 98.38 160 LYS A CA 1
ATOM 1323 C C . LYS A 1 160 ? -22.798 -1.997 11.582 1.00 98.38 160 LYS A C 1
ATOM 1325 O O . LYS A 1 160 ? -22.560 -1.905 10.376 1.00 98.38 160 LYS A O 1
ATOM 1330 N N . LEU A 1 161 ? -22.013 -1.460 12.512 1.00 98.19 161 LEU A N 1
ATOM 1331 C CA . LEU A 1 161 ? -20.752 -0.785 12.202 1.00 98.19 161 LEU A CA 1
ATOM 1332 C C . LEU A 1 161 ? -19.699 -1.772 11.692 1.00 98.19 161 LEU A C 1
ATOM 1334 O O . LEU A 1 161 ? -19.077 -1.493 10.669 1.00 98.19 161 LEU A O 1
ATOM 1338 N N . GLU A 1 162 ? -19.577 -2.948 12.305 1.00 98.38 162 GLU A N 1
ATOM 1339 C CA . GLU A 1 162 ? -18.655 -4.007 11.866 1.00 98.38 162 GLU A CA 1
ATOM 1340 C C . GLU A 1 162 ? -18.939 -4.467 10.427 1.00 98.38 162 GLU A C 1
ATOM 1342 O O . GLU A 1 162 ? -18.033 -4.564 9.594 1.00 98.38 162 GLU A O 1
ATOM 1347 N N . ARG A 1 163 ? -20.219 -4.653 10.074 1.00 98.25 163 ARG A N 1
ATOM 1348 C CA . ARG A 1 163 ? -20.631 -4.967 8.693 1.00 98.25 163 ARG A CA 1
ATOM 1349 C C . ARG A 1 163 ? -20.279 -3.864 7.691 1.00 98.25 163 ARG A C 1
ATOM 1351 O O . ARG A 1 163 ? -19.948 -4.153 6.547 1.00 98.25 163 ARG A O 1
ATOM 1358 N N . ARG A 1 164 ? -20.347 -2.589 8.090 1.00 98.38 164 ARG A N 1
ATOM 1359 C CA . ARG A 1 164 ? -19.933 -1.474 7.214 1.00 98.38 164 ARG A CA 1
ATOM 1360 C C . ARG A 1 164 ? -18.418 -1.414 7.055 1.00 98.38 164 ARG A C 1
ATOM 1362 O O . ARG A 1 164 ? -17.949 -1.090 5.968 1.00 98.38 164 ARG A O 1
ATOM 1369 N N . LEU A 1 165 ? -17.673 -1.703 8.117 1.00 97.94 165 LEU A N 1
ATOM 1370 C CA . LEU A 1 165 ? -16.213 -1.698 8.104 1.00 97.94 165 LEU A CA 1
ATOM 1371 C C . LEU A 1 165 ? -15.685 -2.784 7.156 1.00 97.94 165 LEU A C 1
ATOM 1373 O O . LEU A 1 165 ? -14.921 -2.475 6.245 1.00 97.94 165 LEU A O 1
ATOM 1377 N N . THR A 1 166 ? -16.194 -4.009 7.284 1.00 97.94 166 THR A N 1
ATOM 1378 C CA . THR A 1 166 ? -15.847 -5.137 6.397 1.00 97.94 166 THR A CA 1
ATOM 1379 C C . THR A 1 166 ? -16.179 -4.865 4.922 1.00 97.94 166 THR A C 1
ATOM 1381 O O . THR A 1 166 ? -15.374 -5.163 4.037 1.00 97.94 166 THR A O 1
ATOM 1384 N N . GLU A 1 167 ? -17.317 -4.227 4.627 1.00 98.38 167 GLU A N 1
ATOM 1385 C CA . GLU A 1 167 ? -17.657 -3.799 3.260 1.00 98.38 167 GLU A CA 1
ATOM 1386 C C . GLU A 1 167 ? -16.656 -2.762 2.713 1.00 98.38 167 GLU A C 1
ATOM 1388 O O . GLU A 1 167 ? -16.166 -2.895 1.588 1.00 98.38 167 GLU A O 1
ATOM 1393 N N . LEU A 1 168 ? -16.298 -1.747 3.510 1.00 98.12 168 LEU A N 1
ATOM 1394 C CA . LEU A 1 168 ? -15.328 -0.720 3.111 1.00 98.12 168 LEU A CA 1
ATOM 1395 C C . LEU A 1 168 ? -13.929 -1.304 2.861 1.00 98.12 168 LEU A C 1
ATOM 1397 O O . LEU A 1 168 ? -13.271 -0.930 1.886 1.00 98.12 168 LEU A O 1
ATOM 1401 N N . GLU A 1 169 ? -13.478 -2.250 3.684 1.00 97.94 169 GLU A N 1
ATOM 1402 C CA . GLU A 1 169 ? -12.217 -2.974 3.473 1.00 97.94 169 GLU A CA 1
ATOM 1403 C C . GLU A 1 169 ? -12.219 -3.766 2.156 1.00 97.94 169 GLU A C 1
ATOM 1405 O O . GLU A 1 169 ? -11.228 -3.766 1.405 1.00 97.94 169 GLU A O 1
ATOM 1410 N N . GLY A 1 170 ? -13.357 -4.385 1.825 1.00 97.81 170 GLY A N 1
ATOM 1411 C CA . GLY A 1 170 ? -13.575 -5.060 0.548 1.00 97.81 170 GLY A CA 1
ATOM 1412 C C . GLY A 1 170 ? -13.459 -4.103 -0.642 1.00 97.81 170 GLY A C 1
ATOM 1413 O O . GLY A 1 170 ? -12.750 -4.391 -1.616 1.00 97.81 170 GLY A O 1
ATOM 1414 N N . GLN A 1 171 ? -14.097 -2.934 -0.559 1.00 98.00 171 GLN A N 1
ATOM 1415 C CA . GLN A 1 171 ? -14.032 -1.898 -1.595 1.00 98.00 171 GLN A CA 1
ATOM 1416 C C . GLN A 1 171 ? -12.611 -1.354 -1.782 1.00 98.00 171 GLN A C 1
ATOM 1418 O O . GLN A 1 171 ? -12.118 -1.270 -2.913 1.00 98.00 171 GLN A O 1
ATOM 1423 N N . LEU A 1 172 ? -11.907 -1.061 -0.686 1.00 97.38 172 LEU A N 1
ATOM 1424 C CA . LEU A 1 172 ? -10.523 -0.591 -0.711 1.00 97.38 172 LEU A CA 1
ATOM 1425 C C . LEU A 1 172 ? -9.592 -1.606 -1.392 1.00 97.38 172 LEU A C 1
ATOM 1427 O O . LEU A 1 172 ? -8.733 -1.237 -2.200 1.00 97.38 172 LEU A O 1
ATOM 1431 N N . SER A 1 173 ? -9.780 -2.897 -1.112 1.00 97.31 173 SER A N 1
ATOM 1432 C CA . SER A 1 173 ? -9.006 -3.977 -1.734 1.00 97.31 173 SER A CA 1
ATOM 1433 C C . SER A 1 173 ? -9.225 -4.049 -3.249 1.00 97.31 173 SER A C 1
ATOM 1435 O O . SER A 1 173 ? -8.260 -4.196 -4.009 1.00 97.31 173 SER A O 1
ATOM 1437 N N . ARG A 1 174 ? -10.471 -3.872 -3.714 1.00 97.62 174 ARG A N 1
ATOM 1438 C CA . ARG A 1 174 ? -10.798 -3.809 -5.151 1.00 97.62 174 ARG A CA 1
ATOM 1439 C C . ARG A 1 174 ? -10.153 -2.599 -5.831 1.00 97.62 174 ARG A C 1
ATOM 1441 O O . ARG A 1 174 ? -9.550 -2.748 -6.896 1.00 97.62 174 ARG A O 1
ATOM 1448 N N . LEU A 1 175 ? -10.202 -1.425 -5.202 1.00 97.44 175 LEU A N 1
ATOM 1449 C CA . LEU A 1 175 ? -9.561 -0.211 -5.720 1.00 97.44 175 LEU A CA 1
ATOM 1450 C C . LEU A 1 175 ? -8.039 -0.361 -5.824 1.00 97.44 175 LEU A C 1
ATOM 1452 O O . LEU A 1 175 ? -7.456 -0.046 -6.862 1.00 97.44 175 LEU A O 1
ATOM 1456 N N . LYS A 1 176 ? -7.385 -0.906 -4.790 1.00 96.81 176 LYS A N 1
ATOM 1457 C CA . LYS A 1 176 ? -5.936 -1.177 -4.807 1.00 96.81 176 LYS A CA 1
ATOM 1458 C C . LYS A 1 176 ? -5.530 -2.133 -5.933 1.00 96.81 176 LYS A C 1
ATOM 1460 O O . LYS A 1 176 ? -4.447 -1.975 -6.498 1.00 96.81 176 LYS A O 1
ATOM 1465 N N . ARG A 1 177 ? -6.360 -3.132 -6.251 1.00 96.25 177 ARG A N 1
ATOM 1466 C CA . ARG A 1 177 ? -6.128 -4.040 -7.387 1.00 96.25 177 ARG A CA 1
ATOM 1467 C C . ARG A 1 177 ? -6.262 -3.299 -8.718 1.00 96.25 177 ARG A C 1
ATOM 1469 O O . ARG A 1 177 ? -5.316 -3.289 -9.497 1.00 96.25 177 ARG A O 1
ATOM 1476 N N . THR A 1 178 ? -7.369 -2.583 -8.906 1.00 96.75 178 THR A N 1
ATOM 1477 C CA . THR A 1 178 ? -7.653 -1.815 -10.132 1.00 96.75 178 THR A CA 1
ATOM 1478 C C . THR A 1 178 ? -6.554 -0.788 -10.425 1.00 96.75 178 THR A C 1
ATOM 1480 O O . THR A 1 178 ? -6.078 -0.680 -11.551 1.00 96.75 178 THR A O 1
ATOM 1483 N N . ARG A 1 179 ? -6.068 -0.070 -9.402 1.00 95.12 179 ARG A N 1
ATOM 1484 C CA . ARG A 1 179 ? -4.957 0.883 -9.548 1.00 95.12 179 ARG A CA 1
ATOM 1485 C C . ARG A 1 179 ? -3.671 0.214 -10.039 1.00 95.12 179 ARG A C 1
ATOM 1487 O O . ARG A 1 179 ? -2.968 0.800 -10.858 1.00 95.12 179 ARG A O 1
ATOM 1494 N N . ARG A 1 180 ? -3.345 -0.984 -9.537 1.00 92.44 180 ARG A N 1
ATOM 1495 C CA . ARG A 1 180 ? -2.170 -1.745 -9.995 1.00 92.44 180 ARG A CA 1
ATOM 1496 C C . ARG A 1 180 ? -2.317 -2.159 -11.455 1.00 92.44 180 ARG A C 1
ATOM 1498 O O . ARG A 1 180 ? -1.391 -1.944 -12.224 1.00 92.44 180 ARG A O 1
ATOM 1505 N N . GLU A 1 181 ? -3.483 -2.663 -11.843 1.00 93.50 181 GLU A N 1
ATOM 1506 C CA . GLU A 1 181 ? -3.765 -3.045 -13.232 1.00 93.50 181 GLU A CA 1
ATOM 1507 C C . GLU A 1 181 ? -3.668 -1.854 -14.191 1.00 93.50 181 GLU A C 1
ATOM 1509 O O . GLU A 1 181 ? -3.060 -1.971 -15.249 1.00 93.50 181 GLU A O 1
ATOM 1514 N N . ILE A 1 182 ? -4.212 -0.691 -13.814 1.00 89.69 182 ILE A N 1
ATOM 1515 C CA . ILE A 1 182 ? -4.086 0.538 -14.610 1.00 89.69 182 ILE A CA 1
ATOM 1516 C C . ILE A 1 182 ? -2.620 0.965 -14.710 1.00 89.69 182 ILE A C 1
ATOM 1518 O O . ILE A 1 182 ? -2.176 1.335 -15.790 1.00 89.69 182 ILE A O 1
ATOM 1522 N N . LYS A 1 183 ? -1.855 0.903 -13.612 1.00 84.56 183 LYS A N 1
ATOM 1523 C CA . LYS A 1 183 ? -0.430 1.263 -13.623 1.00 84.56 183 LYS A CA 1
ATOM 1524 C C . LYS A 1 183 ? 0.377 0.358 -14.555 1.00 84.56 183 LYS A C 1
ATOM 1526 O O . LYS A 1 183 ? 1.219 0.871 -15.278 1.00 84.56 183 LYS A O 1
ATOM 1531 N N . GLU A 1 184 ? 0.110 -0.946 -14.555 1.00 82.94 184 GLU A N 1
ATOM 1532 C CA . GLU A 1 184 ? 0.770 -1.882 -15.473 1.00 82.94 184 GLU A CA 1
ATOM 1533 C C . GLU A 1 184 ? 0.344 -1.655 -16.926 1.00 82.94 184 GLU A C 1
ATOM 1535 O O . GLU A 1 184 ? 1.198 -1.570 -17.802 1.00 82.94 184 GLU A O 1
ATOM 1540 N N . LYS A 1 185 ? -0.954 -1.452 -17.191 1.00 82.44 185 LYS A N 1
ATOM 1541 C CA . LYS A 1 185 ? -1.445 -1.118 -18.541 1.00 82.44 185 LYS A CA 1
ATOM 1542 C C . LYS A 1 185 ? -0.861 0.192 -19.071 1.00 82.44 185 LYS A C 1
ATOM 1544 O O . LYS A 1 185 ? -0.547 0.288 -20.250 1.00 82.44 185 LYS A O 1
ATOM 1549 N N . ASN A 1 186 ? -0.702 1.184 -18.198 1.00 76.62 186 ASN A N 1
ATOM 1550 C CA . ASN A 1 186 ? -0.194 2.509 -18.547 1.00 76.62 186 ASN A CA 1
ATOM 1551 C C . ASN A 1 186 ? 1.324 2.628 -18.391 1.00 76.62 186 ASN A C 1
ATOM 1553 O O . ASN A 1 186 ? 1.859 3.734 -18.487 1.00 76.62 186 ASN A O 1
ATOM 1557 N N . LYS A 1 187 ? 2.039 1.527 -18.136 1.00 76.62 187 LYS A N 1
ATOM 1558 C CA . LYS A 1 187 ? 3.498 1.520 -18.134 1.00 76.62 187 LYS A CA 1
ATOM 1559 C C . LYS A 1 187 ? 3.970 1.685 -19.582 1.00 76.62 187 LYS A C 1
ATOM 1561 O O . LYS A 1 187 ? 4.208 0.718 -20.301 1.00 76.62 187 LYS A O 1
ATOM 1566 N N . LEU A 1 188 ? 4.063 2.939 -20.020 1.00 57.19 188 LEU A N 1
ATOM 1567 C CA . LEU A 1 188 ? 4.701 3.335 -21.270 1.00 57.19 188 LEU A CA 1
ATOM 1568 C C . LEU A 1 188 ? 6.206 3.134 -21.103 1.00 57.19 188 LEU A C 1
ATOM 1570 O O . LEU A 1 188 ? 6.945 4.050 -20.753 1.00 57.19 188 LEU A O 1
ATOM 1574 N N . THR A 1 189 ? 6.664 1.901 -21.279 1.00 65.38 189 THR A N 1
ATOM 1575 C CA . THR A 1 189 ? 8.079 1.649 -21.524 1.00 65.38 189 THR A CA 1
ATOM 1576 C C . THR A 1 189 ? 8.391 2.057 -22.958 1.00 65.38 189 THR A C 1
ATOM 1578 O O . THR A 1 189 ? 7.542 1.931 -23.839 1.00 65.38 189 THR A O 1
ATOM 1581 N N . ILE A 1 190 ? 9.616 2.526 -23.210 1.00 59.81 190 ILE A N 1
ATOM 1582 C CA . ILE A 1 190 ? 10.091 2.862 -24.564 1.00 59.81 190 ILE A CA 1
ATOM 1583 C C . ILE A 1 190 ? 9.844 1.694 -25.538 1.00 59.81 190 ILE A C 1
ATOM 1585 O O . ILE A 1 190 ? 9.491 1.922 -26.688 1.00 59.81 190 ILE A O 1
ATOM 1589 N N . THR A 1 191 ? 9.898 0.451 -25.044 1.00 62.34 191 THR A N 1
ATOM 1590 C CA . THR A 1 191 ? 9.599 -0.782 -25.793 1.00 62.34 191 THR A CA 1
ATOM 1591 C C . THR A 1 191 ? 8.157 -0.903 -26.288 1.00 62.34 191 THR A C 1
ATOM 1593 O O . THR A 1 191 ? 7.908 -1.654 -27.224 1.00 62.34 191 THR A O 1
ATOM 1596 N N . ASN A 1 192 ? 7.209 -0.210 -25.653 1.00 68.00 192 ASN A N 1
ATOM 1597 C CA . ASN A 1 192 ? 5.784 -0.249 -25.988 1.00 68.00 192 ASN A CA 1
ATOM 1598 C C . ASN A 1 192 ? 5.382 0.879 -26.953 1.00 68.00 192 ASN A C 1
ATOM 1600 O O . ASN A 1 192 ? 4.224 0.942 -27.366 1.00 68.00 192 ASN A O 1
ATOM 1604 N N . LEU A 1 193 ? 6.308 1.783 -27.302 1.00 73.00 193 LEU A N 1
ATOM 1605 C CA . LEU A 1 193 ? 6.075 2.798 -28.329 1.00 73.00 193 LEU A CA 1
ATOM 1606 C C . LEU A 1 193 ? 6.074 2.155 -29.728 1.00 73.00 193 LEU A C 1
ATOM 1608 O O . LEU A 1 193 ? 6.771 1.162 -29.927 1.00 73.00 193 LEU A O 1
ATOM 1612 N N . PRO A 1 194 ? 5.350 2.708 -30.717 1.00 76.69 194 PRO A N 1
ATOM 1613 C CA . PRO A 1 194 ? 5.483 2.286 -32.109 1.00 76.69 194 PRO A CA 1
ATOM 1614 C C . PRO A 1 194 ? 6.934 2.382 -32.590 1.00 76.69 194 PRO A C 1
ATOM 1616 O O . PRO A 1 194 ? 7.679 3.276 -32.173 1.00 76.69 194 PRO A O 1
ATOM 1619 N N . ILE A 1 195 ? 7.330 1.469 -33.475 1.00 65.94 195 ILE A N 1
ATOM 1620 C CA . ILE A 1 195 ? 8.707 1.345 -33.969 1.00 65.94 195 ILE A CA 1
ATOM 1621 C C . ILE A 1 195 ? 9.190 2.640 -34.646 1.00 65.94 195 ILE A C 1
ATOM 1623 O O . ILE A 1 195 ? 10.362 2.999 -34.561 1.00 65.94 195 ILE A O 1
ATOM 1627 N N . GLU A 1 196 ? 8.273 3.399 -35.241 1.00 72.81 196 GLU A N 1
ATOM 1628 C CA . GLU A 1 196 ? 8.514 4.686 -35.889 1.00 72.81 196 GLU A CA 1
ATOM 1629 C C . GLU A 1 196 ? 8.927 5.759 -34.874 1.00 72.81 196 GLU A C 1
ATOM 1631 O O . GLU A 1 196 ? 9.882 6.495 -35.106 1.00 72.81 196 GLU A O 1
ATOM 1636 N N . ILE A 1 197 ? 8.264 5.803 -33.713 1.00 71.62 197 ILE A N 1
ATOM 1637 C CA . ILE A 1 197 ? 8.591 6.743 -32.630 1.00 71.62 197 ILE A CA 1
ATOM 1638 C C . ILE A 1 197 ? 9.924 6.362 -31.988 1.00 71.62 197 ILE A C 1
ATOM 1640 O O . ILE A 1 197 ? 10.744 7.235 -31.715 1.00 71.62 197 ILE A O 1
ATOM 1644 N N . GLN A 1 198 ? 10.177 5.064 -31.796 1.00 72.38 198 GLN A N 1
ATOM 1645 C CA . GLN A 1 198 ? 11.476 4.580 -31.321 1.00 72.38 198 GLN A CA 1
ATOM 1646 C C . GLN A 1 198 ? 12.604 4.972 -32.298 1.00 72.38 198 GLN A C 1
ATOM 1648 O O . GLN A 1 198 ? 13.635 5.486 -31.869 1.00 72.38 198 GLN A O 1
ATOM 1653 N N . THR A 1 199 ? 12.377 4.825 -33.611 1.00 67.50 199 THR A N 1
ATOM 1654 C CA . THR A 1 199 ? 13.314 5.256 -34.670 1.00 67.50 199 THR A CA 1
ATOM 1655 C C . THR A 1 199 ? 13.551 6.763 -34.631 1.00 67.50 199 THR A C 1
ATOM 1657 O O . THR A 1 199 ? 14.687 7.211 -34.747 1.00 67.50 199 THR A O 1
ATOM 1660 N N . GLN A 1 200 ? 12.493 7.554 -34.450 1.00 71.38 200 GLN A N 1
ATOM 1661 C CA . GLN A 1 200 ? 12.590 9.008 -34.391 1.00 71.38 200 GLN A CA 1
ATOM 1662 C C . GLN A 1 200 ? 13.388 9.466 -33.163 1.00 71.38 200 GLN A C 1
ATOM 1664 O O . GLN A 1 200 ? 14.275 10.307 -33.295 1.00 71.38 200 GLN A O 1
ATOM 1669 N N . ILE A 1 201 ? 13.148 8.862 -31.993 1.00 73.88 201 ILE A N 1
ATOM 1670 C CA . ILE A 1 201 ? 13.942 9.109 -30.780 1.00 73.88 201 ILE A CA 1
ATOM 1671 C C . ILE A 1 201 ? 15.420 8.797 -31.044 1.00 73.88 201 ILE A C 1
ATOM 1673 O O . ILE A 1 201 ? 16.270 9.641 -30.774 1.00 73.88 201 ILE A O 1
ATOM 1677 N N . LEU A 1 202 ? 15.727 7.637 -31.638 1.00 70.75 202 LEU A N 1
ATOM 1678 C CA . LEU A 1 202 ? 17.099 7.270 -32.006 1.00 70.75 202 LEU A CA 1
ATOM 1679 C C . LEU A 1 202 ? 17.720 8.251 -33.008 1.00 70.75 202 LEU A C 1
ATOM 1681 O O . LEU A 1 202 ? 18.874 8.625 -32.848 1.00 70.75 202 LEU A O 1
ATOM 1685 N N . SER A 1 203 ? 16.969 8.725 -34.004 1.00 67.25 203 SER A N 1
ATOM 1686 C CA . SER A 1 203 ? 17.488 9.662 -35.012 1.00 67.25 203 SER A CA 1
ATOM 1687 C C . SER A 1 203 ? 17.905 11.021 -34.440 1.00 67.25 203 SER A C 1
ATOM 1689 O O . SER A 1 203 ? 18.744 11.699 -35.027 1.00 67.25 203 SER A O 1
ATOM 1691 N N . HIS A 1 204 ? 17.346 11.406 -33.289 1.00 70.00 204 HIS A N 1
ATOM 1692 C CA . HIS A 1 204 ? 17.720 12.627 -32.576 1.00 70.00 204 HIS A CA 1
ATOM 1693 C C . HIS A 1 204 ? 18.849 12.413 -31.565 1.00 70.00 204 HIS A C 1
ATOM 1695 O O . HIS A 1 204 ? 19.422 13.389 -31.081 1.00 70.00 204 HIS A O 1
ATOM 1701 N N . LEU A 1 205 ? 19.179 11.160 -31.241 1.00 66.62 205 LEU A N 1
ATOM 1702 C CA . LEU A 1 205 ? 20.316 10.848 -30.390 1.00 66.62 205 LEU A CA 1
ATOM 1703 C C . LEU A 1 205 ? 21.602 10.853 -31.225 1.00 66.62 205 LEU A C 1
ATOM 1705 O O . LEU A 1 205 ? 21.621 10.271 -32.314 1.00 66.62 205 LEU A O 1
ATOM 1709 N N . PRO A 1 206 ? 22.696 11.448 -30.716 1.00 65.06 206 PRO A N 1
ATOM 1710 C CA . PRO A 1 206 ? 24.012 11.245 -31.302 1.00 65.06 206 PRO A CA 1
ATOM 1711 C C . PRO A 1 206 ? 24.318 9.745 -31.398 1.00 65.06 206 PRO A C 1
ATOM 1713 O O . PRO A 1 206 ? 23.978 8.975 -30.496 1.00 65.06 206 PRO A O 1
ATOM 1716 N N . TRP A 1 207 ? 24.934 9.323 -32.503 1.00 63.91 207 TRP A N 1
ATOM 1717 C CA . TRP A 1 207 ? 25.139 7.907 -32.835 1.00 63.91 207 TRP A CA 1
ATOM 1718 C C . TRP A 1 207 ? 25.932 7.144 -31.758 1.00 63.91 207 TRP A C 1
ATOM 1720 O O . TRP A 1 207 ? 25.726 5.948 -31.573 1.00 63.91 207 TRP A O 1
ATOM 1730 N N . GLN A 1 208 ? 26.775 7.837 -30.989 1.00 61.12 208 GLN A N 1
ATOM 1731 C CA . GLN A 1 208 ? 27.512 7.284 -29.851 1.00 61.12 208 GLN A CA 1
ATOM 1732 C C . GLN A 1 208 ? 26.563 6.720 -28.777 1.00 61.12 208 GLN A C 1
ATOM 1734 O O . GLN A 1 208 ? 26.833 5.683 -28.176 1.00 61.12 208 GLN A O 1
ATOM 1739 N N . TYR A 1 209 ? 25.398 7.345 -28.583 1.00 63.66 209 TYR A N 1
ATOM 1740 C CA . TYR A 1 209 ? 24.385 6.883 -27.630 1.00 63.66 209 TYR A CA 1
ATOM 1741 C C . TYR A 1 209 ? 23.557 5.706 -28.149 1.00 63.66 209 TYR A C 1
ATOM 1743 O O . TYR A 1 209 ? 22.833 5.071 -27.376 1.00 63.66 209 TYR A O 1
ATOM 1751 N N . HIS A 1 210 ? 23.669 5.372 -29.438 1.00 68.25 210 HIS A N 1
ATOM 1752 C CA . HIS A 1 210 ? 22.957 4.230 -30.007 1.00 68.25 210 HIS A CA 1
ATOM 1753 C C . HIS A 1 210 ? 23.501 2.913 -29.446 1.00 68.25 210 HIS A C 1
ATOM 1755 O O . HIS A 1 210 ? 22.717 1.993 -29.242 1.00 68.25 210 HIS A O 1
ATOM 1761 N N . PHE A 1 211 ? 24.789 2.832 -29.089 1.00 60.22 211 PHE A N 1
ATOM 1762 C CA . PHE A 1 211 ? 25.384 1.617 -28.512 1.00 60.22 211 PHE A CA 1
ATOM 1763 C C . PHE A 1 211 ? 24.789 1.260 -27.151 1.00 60.22 211 PHE A C 1
ATOM 1765 O O . PHE A 1 211 ? 24.350 0.127 -26.962 1.00 60.22 211 PHE A O 1
ATOM 1772 N N . TYR A 1 212 ? 24.652 2.233 -26.248 1.00 63.38 212 TYR A N 1
ATOM 1773 C CA . TYR A 1 212 ? 23.977 2.019 -24.962 1.00 63.38 212 TYR A CA 1
ATOM 1774 C C . TYR A 1 212 ? 22.517 1.617 -25.155 1.00 63.38 212 TYR A C 1
ATOM 1776 O O . TYR A 1 212 ? 22.000 0.705 -24.511 1.00 63.38 212 TYR A O 1
ATOM 1784 N N . CYS A 1 213 ? 21.855 2.261 -26.111 1.00 64.25 213 CYS A N 1
ATOM 1785 C CA . CYS A 1 213 ? 20.495 1.918 -26.479 1.00 64.25 213 CYS A CA 1
ATOM 1786 C C . CYS A 1 213 ? 20.379 0.476 -27.015 1.00 64.25 213 CYS A C 1
ATOM 1788 O O . CYS A 1 213 ? 19.402 -0.210 -26.719 1.00 64.25 213 CYS A O 1
ATOM 1790 N N . PHE A 1 214 ? 21.378 -0.016 -27.751 1.00 65.25 214 PHE A N 1
ATOM 1791 C CA . PHE A 1 214 ? 21.429 -1.384 -28.272 1.00 65.25 214 PHE A CA 1
ATOM 1792 C C . PHE A 1 214 ? 21.746 -2.442 -27.211 1.00 65.25 214 PHE A C 1
ATOM 1794 O O . PHE A 1 214 ? 21.298 -3.582 -27.352 1.00 65.25 214 PHE A O 1
ATOM 1801 N N . GLU A 1 215 ? 22.493 -2.101 -26.160 1.00 59.03 215 GLU A N 1
ATOM 1802 C CA . GLU A 1 215 ? 22.710 -2.988 -25.009 1.00 59.03 215 GLU A CA 1
ATOM 1803 C C . GLU A 1 215 ? 21.438 -3.166 -24.178 1.00 59.03 215 GLU A C 1
ATOM 1805 O O . GLU A 1 215 ? 21.102 -4.284 -23.787 1.00 59.03 215 GLU A O 1
ATOM 1810 N N . VAL A 1 216 ? 20.692 -2.080 -23.962 1.00 55.56 216 VAL A N 1
ATOM 1811 C CA . VAL A 1 216 ? 19.443 -2.108 -23.187 1.00 55.56 216 VAL A CA 1
ATOM 1812 C C . VAL A 1 216 ? 18.285 -2.703 -24.000 1.00 55.56 216 VAL A C 1
ATOM 1814 O O . VAL A 1 216 ? 17.398 -3.349 -23.435 1.00 55.56 216 VAL A O 1
ATOM 1817 N N . PHE A 1 217 ? 18.295 -2.545 -25.330 1.00 63.38 217 PHE A N 1
ATOM 1818 C CA . PHE A 1 217 ? 17.219 -2.999 -26.215 1.00 63.38 217 PHE A CA 1
ATOM 1819 C C . PHE A 1 217 ? 17.752 -3.839 -27.391 1.00 63.38 217 PHE A C 1
ATOM 1821 O O . PHE A 1 217 ? 17.969 -3.321 -28.488 1.00 63.38 217 PHE A O 1
ATOM 1828 N N . PRO A 1 218 ? 17.873 -5.172 -27.231 1.00 60.28 218 PRO A N 1
ATOM 1829 C CA . PRO A 1 218 ? 18.380 -6.069 -28.278 1.00 60.28 218 PRO A CA 1
ATOM 1830 C C . PRO A 1 218 ? 17.575 -6.031 -29.588 1.00 60.28 218 PRO A C 1
ATOM 1832 O O . PRO A 1 218 ? 18.122 -6.262 -30.663 1.00 60.28 218 PRO A O 1
ATOM 1835 N N . MET A 1 219 ? 16.281 -5.698 -29.508 1.00 55.38 219 MET A N 1
ATOM 1836 C CA . MET A 1 219 ? 15.392 -5.473 -30.657 1.00 55.38 219 MET A CA 1
ATOM 1837 C C . MET A 1 219 ? 15.897 -4.360 -31.589 1.00 55.38 219 MET A C 1
ATOM 1839 O O . MET A 1 219 ? 15.684 -4.422 -32.797 1.00 55.38 219 MET A O 1
ATOM 1843 N N . TRP A 1 220 ? 16.589 -3.353 -31.051 1.00 60.97 220 TRP A N 1
ATOM 1844 C CA . TRP A 1 220 ? 17.088 -2.216 -31.824 1.00 60.97 220 TRP A CA 1
ATOM 1845 C C . TRP A 1 220 ? 18.331 -2.563 -32.645 1.00 60.97 220 TRP A C 1
ATOM 1847 O O . TRP A 1 220 ? 18.525 -1.975 -33.702 1.00 60.97 220 TRP A O 1
ATOM 1857 N N . LYS A 1 221 ? 19.081 -3.609 -32.263 1.00 57.25 221 LYS A N 1
ATOM 1858 C CA . LYS A 1 221 ? 20.129 -4.203 -33.118 1.00 57.25 221 LYS A CA 1
ATOM 1859 C C . LYS A 1 221 ? 19.559 -4.788 -34.416 1.00 57.25 221 LYS A C 1
ATOM 1861 O O . LYS A 1 221 ? 20.270 -4.904 -35.406 1.00 57.25 221 LYS A O 1
ATOM 1866 N N . GLN A 1 222 ? 18.282 -5.179 -34.403 1.00 53.22 222 GLN A N 1
ATOM 1867 C CA . GLN A 1 222 ? 17.592 -5.809 -35.533 1.00 53.22 222 GLN A CA 1
ATOM 1868 C C . GLN A 1 222 ? 16.760 -4.823 -36.355 1.00 53.22 222 GLN A C 1
ATOM 1870 O O . GLN A 1 222 ? 16.297 -5.181 -37.442 1.00 53.22 222 GLN A O 1
ATOM 1875 N N . MET A 1 223 ? 16.570 -3.590 -35.869 1.00 53.88 223 MET A N 1
ATOM 1876 C CA . MET A 1 223 ? 15.968 -2.526 -36.661 1.00 53.88 223 MET A CA 1
ATOM 1877 C C . MET A 1 223 ? 16.935 -2.170 -37.781 1.00 53.88 223 MET A C 1
ATOM 1879 O O . MET A 1 223 ? 17.792 -1.303 -37.644 1.00 53.88 223 MET A O 1
ATOM 1883 N N . LYS A 1 224 ? 16.779 -2.854 -38.917 1.00 50.34 224 LYS A N 1
ATOM 1884 C CA . LYS A 1 224 ? 17.249 -2.368 -40.208 1.00 50.34 224 LYS A CA 1
ATOM 1885 C C . LYS A 1 224 ? 16.632 -0.994 -40.409 1.00 50.34 224 LYS A C 1
ATOM 1887 O O . LYS A 1 224 ? 15.473 -0.884 -40.789 1.00 50.34 224 LYS A O 1
ATOM 1892 N N . VAL A 1 225 ? 17.422 0.003 -40.039 1.00 51.59 225 VAL A N 1
ATOM 1893 C CA . VAL A 1 225 ? 17.310 1.438 -40.261 1.00 51.59 225 VAL A CA 1
ATOM 1894 C C . VAL A 1 225 ? 16.363 1.719 -41.440 1.00 51.59 225 VAL A C 1
ATOM 1896 O O . VAL A 1 225 ? 16.763 1.674 -42.600 1.00 51.59 225 VAL A O 1
ATOM 1899 N N . LEU A 1 226 ? 15.073 1.922 -41.130 1.00 45.75 226 LEU A N 1
ATOM 1900 C CA . LEU A 1 226 ? 13.995 2.150 -42.110 1.00 45.75 226 LEU A CA 1
ATOM 1901 C C . LEU A 1 226 ? 14.137 3.510 -42.819 1.00 45.75 226 LEU A C 1
ATOM 1903 O O . LEU A 1 226 ? 13.453 3.773 -43.805 1.00 45.75 226 LEU A O 1
ATOM 1907 N N . THR A 1 227 ? 15.053 4.350 -42.341 1.00 55.75 227 THR A N 1
ATOM 1908 C CA . THR A 1 227 ? 15.375 5.675 -42.867 1.00 55.75 227 THR A CA 1
ATOM 1909 C C . THR A 1 227 ? 16.869 5.716 -43.130 1.00 55.75 227 THR A C 1
ATOM 1911 O O . THR A 1 227 ? 17.618 5.525 -42.187 1.00 55.75 227 THR A O 1
ATOM 1914 N N . ASP A 1 228 ? 17.335 5.958 -44.358 1.00 60.22 228 ASP A N 1
ATOM 1915 C CA . ASP A 1 228 ? 18.775 5.997 -44.646 1.00 60.22 228 ASP A CA 1
ATOM 1916 C C . ASP A 1 228 ? 19.474 7.149 -43.893 1.00 60.22 228 ASP A C 1
ATOM 1918 O O . ASP A 1 228 ? 19.556 8.281 -44.364 1.00 60.22 228 ASP A O 1
ATOM 1922 N N . LEU A 1 229 ? 19.973 6.858 -42.688 1.00 64.31 229 LEU A N 1
ATOM 1923 C CA . LEU A 1 229 ? 20.703 7.807 -41.851 1.00 64.31 229 LEU A CA 1
ATOM 1924 C C . LEU A 1 229 ? 22.169 7.953 -42.288 1.00 64.31 229 LEU A C 1
ATOM 1926 O O . LEU A 1 229 ? 22.922 8.653 -41.612 1.00 64.31 229 LEU A O 1
ATOM 1930 N N . ARG A 1 230 ? 22.605 7.337 -43.405 1.00 65.62 230 ARG A N 1
ATOM 1931 C CA . ARG A 1 230 ? 23.984 7.459 -43.918 1.00 65.62 230 ARG A CA 1
ATOM 1932 C C . ARG A 1 230 ? 24.435 8.907 -43.995 1.00 65.62 230 ARG A C 1
ATOM 1934 O O . ARG A 1 230 ? 25.509 9.207 -43.496 1.00 65.62 230 ARG A O 1
ATOM 1941 N N . SER A 1 231 ? 23.604 9.811 -44.509 1.00 66.75 231 SER A N 1
ATOM 1942 C CA . SER A 1 231 ? 23.928 11.242 -44.609 1.00 66.75 231 SER A CA 1
ATOM 1943 C C . SER A 1 231 ? 24.315 11.889 -43.272 1.00 66.75 231 SER A C 1
ATOM 1945 O O . SER A 1 231 ? 25.169 12.770 -43.249 1.00 66.75 231 SER A O 1
ATOM 1947 N N . HIS A 1 232 ? 23.755 11.413 -42.157 1.00 70.44 232 HIS A N 1
ATOM 1948 C CA . HIS A 1 232 ? 24.031 11.918 -40.809 1.00 70.44 232 HIS A CA 1
ATOM 1949 C C . HIS A 1 232 ? 25.248 11.242 -40.157 1.00 70.44 232 HIS A C 1
ATOM 1951 O O . HIS A 1 232 ? 25.781 11.754 -39.173 1.00 70.44 232 HIS A O 1
ATOM 1957 N N . ARG A 1 233 ? 25.699 10.103 -40.702 1.00 76.94 233 ARG A N 1
ATOM 1958 C CA . ARG A 1 233 ? 26.862 9.339 -40.223 1.00 76.94 233 ARG A CA 1
ATOM 1959 C C . ARG A 1 233 ? 28.185 9.818 -40.804 1.00 76.94 233 ARG A C 1
ATOM 1961 O O . ARG A 1 233 ? 29.221 9.460 -40.262 1.00 76.94 233 ARG A O 1
ATOM 1968 N N . TYR A 1 234 ? 28.173 10.641 -41.850 1.00 82.50 234 TYR A N 1
ATOM 1969 C CA . TYR A 1 234 ? 29.383 11.254 -42.398 1.00 82.50 234 TYR A CA 1
ATOM 1970 C C . TYR A 1 234 ? 29.574 12.672 -41.860 1.00 82.50 234 TYR A C 1
ATOM 1972 O O . TYR A 1 234 ? 28.619 13.390 -41.535 1.00 82.50 234 TYR A O 1
ATOM 1980 N N . PHE A 1 235 ? 30.830 13.078 -41.720 1.00 75.75 235 PHE A N 1
ATOM 1981 C CA . PHE A 1 235 ? 31.148 14.450 -41.362 1.00 75.75 235 PHE A CA 1
ATOM 1982 C C . PHE A 1 235 ? 30.870 15.371 -42.554 1.00 75.75 235 PHE A C 1
ATOM 1984 O O . PHE A 1 235 ? 31.201 15.054 -43.697 1.00 75.75 235 PHE A O 1
ATOM 1991 N N . THR A 1 236 ? 30.246 16.517 -42.289 1.00 73.19 236 THR A N 1
ATOM 1992 C CA . THR A 1 236 ? 30.069 17.573 -43.290 1.00 73.19 236 THR A CA 1
ATOM 1993 C C . THR A 1 236 ? 30.987 18.713 -42.893 1.00 73.19 236 THR A C 1
ATOM 1995 O O . THR A 1 236 ? 30.693 19.441 -41.952 1.00 73.19 236 THR A O 1
ATOM 1998 N N . SER A 1 237 ? 32.130 18.816 -43.570 1.00 73.19 237 SER A N 1
ATOM 1999 C CA . SER A 1 237 ? 33.060 19.924 -43.364 1.00 73.19 237 SER A CA 1
ATOM 2000 C C . SER A 1 237 ? 32.488 21.212 -43.947 1.00 73.19 237 SER A C 1
ATOM 2002 O O . SER A 1 237 ? 31.898 21.185 -45.027 1.00 73.19 237 SER A O 1
ATOM 2004 N N . GLU A 1 238 ? 32.749 22.344 -43.293 1.00 75.75 238 GLU A N 1
ATOM 2005 C CA . GLU A 1 238 ? 32.447 23.684 -43.818 1.00 75.75 238 GLU A CA 1
ATOM 2006 C C . GLU A 1 238 ? 33.120 23.947 -45.175 1.00 75.75 238 GLU A C 1
ATOM 2008 O O . GLU A 1 238 ? 32.618 24.715 -45.989 1.00 75.75 238 GLU A O 1
ATOM 2013 N N . LYS A 1 239 ? 34.250 23.279 -45.439 1.00 76.62 239 LYS A N 1
ATOM 2014 C CA . LYS A 1 239 ? 35.001 23.374 -46.699 1.00 76.62 239 LYS A CA 1
ATOM 2015 C C . LYS A 1 239 ? 34.562 22.346 -47.753 1.00 76.62 239 LYS A C 1
ATOM 2017 O O . LYS A 1 239 ? 35.166 22.308 -48.819 1.00 76.62 239 LYS A O 1
ATOM 2022 N N . ASN A 1 240 ? 33.559 21.519 -47.441 1.00 76.44 240 ASN A N 1
ATOM 2023 C CA . ASN A 1 240 ? 32.938 20.530 -48.325 1.00 76.44 240 ASN A CA 1
ATOM 2024 C C . ASN A 1 240 ? 33.928 19.623 -49.092 1.00 76.44 240 ASN A C 1
ATOM 2026 O O . ASN A 1 240 ? 34.037 19.669 -50.316 1.00 76.44 240 ASN A O 1
ATOM 2030 N N . TYR A 1 241 ? 34.653 18.777 -48.359 1.00 79.00 241 TYR A N 1
ATOM 2031 C CA . TYR A 1 241 ? 35.596 17.817 -48.939 1.00 79.00 241 TYR A CA 1
ATOM 2032 C C . TYR A 1 241 ? 34.911 16.574 -49.527 1.00 79.00 241 TYR A C 1
ATOM 2034 O O . TYR A 1 241 ? 33.896 16.108 -48.998 1.00 79.00 241 TYR A O 1
ATOM 2042 N N . CYS A 1 242 ? 35.497 16.012 -50.587 1.00 79.56 242 CYS A N 1
ATOM 2043 C CA . CYS A 1 242 ? 35.140 14.708 -51.146 1.00 79.56 242 CYS A CA 1
ATOM 2044 C C . CYS A 1 242 ? 36.402 13.852 -51.345 1.00 79.56 242 CYS A C 1
ATOM 2046 O O . CYS A 1 242 ? 37.336 14.335 -51.980 1.00 79.56 242 CYS A O 1
ATOM 2048 N N . PRO A 1 243 ? 36.432 12.596 -50.865 1.00 80.12 243 PRO A N 1
ATOM 2049 C CA . PRO A 1 243 ? 35.363 11.908 -50.143 1.00 80.12 243 PRO A CA 1
ATOM 2050 C C . PRO A 1 243 ? 35.228 12.348 -48.674 1.00 80.12 243 PRO A C 1
ATOM 2052 O O . PRO A 1 243 ? 36.165 12.851 -48.066 1.00 80.12 243 PRO A O 1
ATOM 2055 N N . ARG A 1 244 ? 34.044 12.149 -48.084 1.00 82.88 244 ARG A N 1
ATOM 2056 C CA . ARG A 1 244 ? 33.737 12.471 -46.679 1.00 82.88 244 ARG A CA 1
ATOM 2057 C C . ARG A 1 244 ? 34.002 11.281 -45.770 1.00 82.88 244 ARG A C 1
ATOM 2059 O O . ARG A 1 244 ? 33.568 10.175 -46.082 1.00 82.88 244 ARG A O 1
ATOM 2066 N N . MET A 1 245 ? 34.628 11.516 -44.622 1.00 84.00 245 MET A N 1
ATOM 2067 C CA . MET A 1 245 ? 34.901 10.466 -43.642 1.00 84.00 245 MET A CA 1
ATOM 2068 C C . MET A 1 245 ? 33.693 10.166 -42.746 1.00 84.00 245 MET A C 1
ATOM 2070 O O . MET A 1 245 ? 32.906 11.055 -42.400 1.00 84.00 245 MET A O 1
ATOM 2074 N N . HIS A 1 246 ? 33.546 8.898 -42.369 1.00 84.62 246 HIS A N 1
ATOM 2075 C CA . HIS A 1 246 ? 32.580 8.447 -41.375 1.00 84.62 246 HIS A CA 1
ATOM 2076 C C . HIS A 1 246 ? 32.845 9.133 -40.022 1.00 84.62 246 HIS A C 1
ATOM 2078 O O . HIS A 1 246 ? 33.989 9.309 -39.617 1.00 84.62 246 HIS A O 1
ATOM 2084 N N . ARG A 1 247 ? 31.793 9.492 -39.278 1.00 78.94 247 ARG A N 1
ATOM 2085 C CA . ARG A 1 247 ? 31.881 10.110 -37.936 1.00 78.94 247 ARG A CA 1
ATOM 2086 C C . ARG A 1 247 ? 32.372 9.152 -36.847 1.00 78.94 247 ARG A C 1
ATOM 2088 O O . ARG A 1 247 ? 32.549 9.551 -35.703 1.00 78.94 247 ARG A O 1
ATOM 2095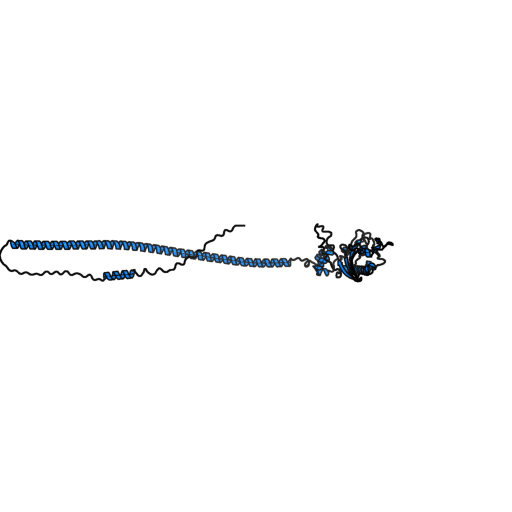 N N . LEU A 1 248 ? 32.565 7.886 -37.192 1.00 74.75 248 LEU A N 1
ATOM 2096 C CA . LEU A 1 248 ? 33.085 6.880 -36.275 1.00 74.75 248 LEU A CA 1
ATOM 2097 C C . LEU A 1 248 ? 34.573 7.192 -36.116 1.00 74.75 248 LEU A C 1
ATOM 2099 O O . LEU A 1 248 ? 35.252 7.314 -37.126 1.00 74.75 248 LEU A O 1
ATOM 2103 N N . GLY A 1 249 ? 35.051 7.394 -34.888 1.00 66.56 249 GLY A N 1
ATOM 2104 C CA . GLY A 1 249 ? 36.432 7.841 -34.636 1.00 66.56 249 GLY A CA 1
ATOM 2105 C C . GLY A 1 249 ? 36.620 9.361 -34.579 1.00 66.56 249 GLY A C 1
ATOM 2106 O O . GLY A 1 249 ? 37.695 9.815 -34.207 1.00 66.56 249 GLY A O 1
ATOM 2107 N N . ALA A 1 250 ? 35.589 10.153 -34.903 1.00 69.19 250 ALA A N 1
ATOM 2108 C CA . ALA A 1 250 ? 35.672 11.615 -34.954 1.00 69.19 250 ALA A CA 1
ATOM 2109 C C . ALA A 1 250 ? 35.962 12.268 -33.596 1.00 69.19 250 ALA A C 1
ATOM 2111 O O . ALA A 1 250 ? 36.744 13.210 -33.532 1.00 69.19 250 ALA A O 1
ATOM 2112 N N . ASP A 1 251 ? 35.320 11.754 -32.544 1.00 64.56 251 ASP A N 1
ATOM 2113 C CA . ASP A 1 251 ? 35.244 12.415 -31.236 1.00 64.56 251 ASP A CA 1
ATOM 2114 C C . ASP A 1 251 ? 35.996 11.652 -30.128 1.00 64.56 251 ASP A C 1
ATOM 2116 O O . ASP A 1 251 ? 35.977 12.083 -28.984 1.00 64.56 251 ASP A O 1
ATOM 2120 N N . GLY A 1 252 ? 36.617 10.505 -30.426 1.00 66.88 252 GLY A N 1
ATOM 2121 C CA . GLY A 1 252 ? 37.245 9.667 -29.390 1.00 66.88 252 GLY A CA 1
ATOM 2122 C C . GLY A 1 252 ? 38.221 8.602 -29.887 1.00 66.88 252 GLY A C 1
ATOM 2123 O O . GLY A 1 252 ? 38.614 7.725 -29.134 1.00 66.88 252 GLY A O 1
ATOM 2124 N N . GLY A 1 253 ? 38.619 8.653 -31.161 1.00 77.62 253 GLY A N 1
ATOM 2125 C CA . GLY A 1 253 ? 39.589 7.710 -31.713 1.00 77.62 253 GLY A CA 1
ATOM 2126 C C . GLY A 1 253 ? 39.161 6.241 -31.682 1.00 77.62 253 GLY A C 1
ATOM 2127 O O . GLY A 1 253 ? 38.050 5.862 -31.302 1.00 77.62 253 GLY A O 1
ATOM 2128 N N . TRP A 1 254 ? 40.065 5.387 -32.140 1.00 85.81 254 TRP A N 1
ATOM 2129 C CA . TRP A 1 254 ? 39.924 3.938 -32.056 1.00 85.81 254 TRP A CA 1
ATOM 2130 C C . TRP A 1 254 ? 41.112 3.364 -31.318 1.00 85.81 254 TRP A C 1
ATOM 2132 O O . TRP A 1 254 ? 42.240 3.615 -31.720 1.00 85.81 254 TRP A O 1
ATOM 2142 N N . MET A 1 255 ? 40.877 2.535 -30.311 1.00 87.81 255 MET A N 1
ATOM 2143 C CA . MET A 1 255 ? 41.933 1.732 -29.714 1.00 87.81 255 MET A CA 1
ATOM 2144 C C . MET A 1 255 ? 41.990 0.381 -30.418 1.00 87.81 255 MET A C 1
ATOM 2146 O O . MET A 1 255 ? 41.025 -0.386 -30.402 1.00 87.81 255 MET A O 1
ATOM 2150 N N . LEU A 1 256 ? 43.124 0.089 -31.040 1.00 90.44 256 LEU A N 1
ATOM 2151 C CA . LEU A 1 256 ? 43.378 -1.171 -31.718 1.00 90.44 256 LEU A CA 1
ATOM 2152 C C . LEU A 1 256 ? 44.424 -1.958 -30.938 1.00 90.44 256 LEU A C 1
ATOM 2154 O O . LEU A 1 256 ? 45.488 -1.430 -30.615 1.00 90.44 256 LEU A O 1
ATOM 2158 N N . ALA A 1 257 ? 44.147 -3.239 -30.703 1.00 90.31 257 ALA A N 1
ATOM 2159 C CA . ALA A 1 257 ? 45.174 -4.207 -30.343 1.00 90.31 257 ALA A CA 1
ATOM 2160 C C . ALA A 1 257 ? 45.522 -5.026 -31.586 1.00 90.31 257 ALA A C 1
ATOM 2162 O O . ALA A 1 257 ? 44.657 -5.677 -32.174 1.00 90.31 257 ALA A O 1
ATOM 2163 N N . ILE A 1 258 ? 46.785 -4.992 -31.994 1.00 90.62 258 ILE A N 1
ATOM 2164 C CA . ILE A 1 258 ? 47.306 -5.711 -33.156 1.00 90.62 258 ILE A CA 1
ATOM 2165 C C . ILE A 1 258 ? 48.248 -6.799 -32.655 1.00 90.62 258 ILE A C 1
ATOM 2167 O O . ILE A 1 258 ? 49.128 -6.517 -31.846 1.00 90.62 258 ILE A O 1
ATOM 2171 N N . ASN A 1 259 ? 48.079 -8.024 -33.150 1.00 91.25 259 ASN A N 1
ATOM 2172 C CA . ASN A 1 259 ? 48.948 -9.160 -32.877 1.00 91.25 259 ASN A CA 1
ATOM 2173 C C . ASN A 1 259 ? 49.442 -9.777 -34.195 1.00 91.25 259 ASN A C 1
ATOM 2175 O O . ASN A 1 259 ? 48.625 -10.205 -35.014 1.00 91.25 259 ASN A O 1
ATOM 2179 N N . ASP A 1 260 ? 50.757 -9.792 -34.427 1.00 87.25 260 ASP A N 1
ATOM 2180 C CA . ASP A 1 260 ? 51.385 -10.280 -35.670 1.00 87.25 260 ASP A CA 1
ATOM 2181 C C . ASP A 1 260 ? 50.754 -9.679 -36.954 1.00 87.25 260 ASP A C 1
ATOM 2183 O O . ASP A 1 260 ? 50.436 -10.382 -37.919 1.00 87.25 260 ASP A O 1
ATOM 2187 N N . GLY A 1 261 ? 50.501 -8.363 -36.952 1.00 82.56 261 GLY A N 1
ATOM 2188 C CA . GLY A 1 261 ? 49.885 -7.641 -38.077 1.00 82.56 261 GLY A CA 1
ATOM 2189 C C . GLY A 1 261 ? 48.393 -7.934 -38.295 1.00 82.56 261 GLY A C 1
ATOM 2190 O O . GLY A 1 261 ? 47.819 -7.496 -39.293 1.00 82.56 261 GLY A O 1
ATOM 2191 N N . LYS A 1 262 ? 47.748 -8.673 -37.383 1.00 88.06 262 LYS A N 1
ATOM 2192 C CA . LYS A 1 262 ? 46.303 -8.927 -37.385 1.00 88.06 262 LYS A CA 1
ATOM 2193 C C . LYS A 1 262 ? 45.625 -8.181 -36.248 1.00 88.06 262 LYS A C 1
ATOM 2195 O O . LYS A 1 262 ? 46.116 -8.153 -35.128 1.00 88.06 262 LYS A O 1
ATOM 2200 N N . MET A 1 263 ? 44.465 -7.615 -36.536 1.00 92.00 263 MET A N 1
ATOM 2201 C CA . MET A 1 263 ? 43.635 -6.933 -35.551 1.00 92.00 263 MET A CA 1
ATOM 2202 C C . MET A 1 263 ? 43.010 -7.955 -34.586 1.00 92.00 263 MET A C 1
ATOM 2204 O O . MET A 1 263 ? 42.318 -8.872 -35.023 1.00 92.00 263 MET A O 1
ATOM 2208 N N . GLU A 1 264 ? 43.291 -7.824 -33.289 1.00 89.94 264 GLU A N 1
ATOM 2209 C CA . GLU A 1 264 ? 42.787 -8.685 -32.206 1.00 89.94 264 GLU A CA 1
ATOM 2210 C C . GLU A 1 264 ? 41.543 -8.081 -31.544 1.00 89.94 264 GLU A C 1
ATOM 2212 O O . GLU A 1 264 ? 40.593 -8.800 -31.244 1.00 89.94 264 GLU A O 1
ATOM 2217 N N . SER A 1 265 ? 41.531 -6.762 -31.348 1.00 89.75 265 SER A N 1
ATOM 2218 C CA . SER A 1 265 ? 40.374 -6.023 -30.846 1.00 89.75 265 SER A CA 1
ATOM 2219 C C . SER A 1 265 ? 40.308 -4.623 -31.449 1.00 89.75 265 SER A C 1
ATOM 2221 O O . SER A 1 265 ? 41.334 -4.024 -31.782 1.00 89.75 265 SER A O 1
ATOM 2223 N N . VAL A 1 266 ? 39.081 -4.115 -31.581 1.00 88.00 266 VAL A N 1
ATOM 2224 C CA . VAL A 1 266 ? 38.797 -2.714 -31.900 1.00 88.00 266 VAL A CA 1
ATOM 2225 C C . VAL A 1 266 ? 37.852 -2.198 -30.844 1.00 88.00 266 VAL A C 1
ATOM 2227 O O . VAL A 1 266 ? 36.695 -2.609 -30.778 1.00 88.00 266 VAL A O 1
ATOM 2230 N N . THR A 1 267 ? 38.350 -1.273 -30.048 1.00 84.94 267 THR A N 1
ATOM 2231 C CA . THR A 1 267 ? 37.578 -0.622 -29.008 1.00 84.94 267 THR A CA 1
ATOM 2232 C C . THR A 1 267 ? 37.350 0.821 -29.411 1.00 84.94 267 THR A C 1
ATOM 2234 O O . THR A 1 267 ? 38.292 1.542 -29.736 1.00 84.94 267 THR A O 1
ATOM 2237 N N . TYR A 1 268 ? 36.097 1.261 -29.379 1.00 79.19 268 TYR A N 1
ATOM 2238 C CA . TYR A 1 268 ? 35.810 2.687 -29.457 1.00 79.19 268 TYR A CA 1
ATOM 2239 C C . TYR A 1 268 ? 35.988 3.307 -28.078 1.00 79.19 268 TYR A C 1
ATOM 2241 O O . TYR A 1 268 ? 35.316 2.887 -27.131 1.00 79.19 268 TYR A O 1
ATOM 2249 N N . ILE A 1 269 ? 36.886 4.284 -27.963 1.00 69.56 269 ILE A N 1
ATOM 2250 C CA . ILE A 1 269 ? 36.995 5.080 -26.746 1.00 69.56 269 ILE A CA 1
ATOM 2251 C C . ILE A 1 269 ? 35.977 6.205 -26.898 1.00 69.56 269 ILE A C 1
ATOM 2253 O O . ILE A 1 269 ? 36.083 7.063 -27.767 1.00 69.56 269 ILE A O 1
ATOM 2257 N N . VAL A 1 270 ? 34.918 6.175 -26.098 1.00 63.75 270 VAL A N 1
ATOM 2258 C CA . VAL A 1 270 ? 34.044 7.341 -25.994 1.00 63.75 270 VAL A CA 1
ATOM 2259 C C . VAL A 1 270 ? 34.729 8.268 -24.995 1.00 63.75 270 VAL A C 1
ATOM 2261 O O . VAL A 1 270 ? 34.678 7.984 -23.799 1.00 63.75 270 VAL A O 1
ATOM 2264 N N . GLU A 1 271 ? 35.375 9.347 -25.453 1.00 61.34 271 GLU A N 1
ATOM 2265 C CA . GLU A 1 271 ? 35.694 10.478 -24.569 1.00 61.34 271 GLU A CA 1
ATOM 2266 C C . GLU A 1 271 ? 34.355 11.069 -24.120 1.00 61.34 271 GLU A C 1
ATOM 2268 O O . GLU A 1 271 ? 33.759 11.924 -24.775 1.00 61.34 271 GLU A O 1
ATOM 2273 N N . LEU A 1 272 ? 33.792 10.512 -23.051 1.00 50.06 272 LEU A N 1
ATOM 2274 C CA . LEU A 1 272 ? 32.409 10.791 -22.696 1.00 50.06 272 LEU A CA 1
ATOM 2275 C C . LEU A 1 272 ? 32.258 12.222 -22.173 1.00 50.06 272 LEU A C 1
ATOM 2277 O O . LEU A 1 272 ? 31.159 12.766 -22.241 1.00 50.06 272 LEU A O 1
ATOM 2281 N N . ILE A 1 273 ? 33.323 12.856 -21.669 1.00 48.25 273 ILE A N 1
ATOM 2282 C CA . ILE A 1 273 ? 33.220 14.145 -20.984 1.00 48.25 273 ILE A CA 1
ATOM 2283 C C . ILE A 1 273 ? 34.544 14.933 -21.059 1.00 48.25 273 ILE A C 1
ATOM 2285 O O . ILE A 1 273 ? 35.339 14.914 -20.132 1.00 48.25 273 ILE A O 1
ATOM 2289 N N . LYS A 1 274 ? 34.738 15.729 -22.117 1.00 48.12 274 LYS A N 1
ATOM 2290 C CA . LYS A 1 274 ? 35.488 17.005 -22.014 1.00 48.12 274 LYS A CA 1
ATOM 2291 C C . LYS A 1 274 ? 34.564 18.229 -21.944 1.00 48.12 274 LYS A C 1
ATOM 2293 O O . LYS A 1 274 ? 35.034 19.356 -21.845 1.00 48.12 274 LYS A O 1
ATOM 2298 N N . SER A 1 275 ? 33.239 18.038 -22.001 1.00 43.19 275 SER A N 1
ATOM 2299 C CA . SER A 1 275 ? 32.265 19.141 -22.089 1.00 43.19 275 SER A CA 1
ATOM 2300 C C . SER A 1 275 ? 31.362 19.339 -20.868 1.00 43.19 275 SER A C 1
ATOM 2302 O O . SER A 1 275 ? 30.586 20.294 -20.867 1.00 43.19 275 SER A O 1
ATOM 2304 N N . LEU A 1 276 ? 31.429 18.497 -19.832 1.00 45.41 276 LEU A N 1
ATOM 2305 C CA . LEU A 1 276 ? 30.792 18.805 -18.544 1.00 45.41 276 LEU A CA 1
ATOM 2306 C C . LEU A 1 276 ? 31.871 19.342 -17.607 1.00 45.41 276 LEU A C 1
ATOM 2308 O O . LEU A 1 276 ? 32.409 18.621 -16.777 1.00 45.41 276 LEU A O 1
ATOM 2312 N N . ASN A 1 277 ? 32.201 20.619 -17.810 1.00 46.22 277 ASN A N 1
ATOM 2313 C CA . ASN A 1 277 ? 32.999 21.441 -16.902 1.00 46.22 277 ASN A CA 1
ATOM 2314 C C . ASN A 1 277 ? 32.271 21.587 -15.552 1.00 46.22 277 ASN A C 1
ATOM 2316 O O . ASN A 1 277 ? 31.695 22.636 -15.265 1.00 46.22 277 ASN A O 1
ATOM 2320 N N . GLU A 1 278 ? 32.250 20.535 -14.742 1.00 50.69 278 GLU A N 1
ATOM 2321 C CA . GLU A 1 278 ? 31.938 20.633 -13.320 1.00 50.69 278 GLU A CA 1
ATOM 2322 C C . GLU A 1 278 ? 33.240 20.433 -12.547 1.00 50.69 278 GLU A C 1
ATOM 2324 O O . GLU A 1 278 ? 33.843 19.361 -12.578 1.00 50.69 278 GLU A O 1
ATOM 2329 N N . ASP A 1 279 ? 33.697 21.509 -11.902 1.00 59.16 279 ASP A N 1
ATOM 2330 C CA . ASP A 1 279 ? 34.868 21.528 -11.028 1.00 59.16 279 ASP A CA 1
ATOM 2331 C C . ASP A 1 279 ? 34.709 20.456 -9.934 1.00 59.16 279 ASP A C 1
ATOM 2333 O O . ASP A 1 279 ? 33.952 20.639 -8.977 1.00 59.16 279 ASP A O 1
ATOM 2337 N N . GLY A 1 280 ? 35.397 19.321 -10.088 1.00 61.12 280 GLY A N 1
ATOM 2338 C CA . GLY A 1 280 ? 35.347 18.215 -9.125 1.00 61.12 280 GLY A CA 1
ATOM 2339 C C . GLY A 1 280 ? 35.537 16.800 -9.679 1.00 61.12 280 GLY A C 1
ATOM 2340 O O . GLY A 1 280 ? 35.305 15.854 -8.931 1.00 61.12 280 GLY A O 1
ATOM 2341 N N . TYR A 1 281 ? 35.927 16.626 -10.945 1.00 52.97 281 TYR A N 1
ATOM 2342 C CA . TYR A 1 281 ? 36.254 15.302 -11.484 1.00 52.97 281 TYR A CA 1
ATOM 2343 C C . TYR A 1 281 ? 37.620 14.816 -10.970 1.00 52.97 281 TYR A C 1
ATOM 2345 O O . TYR A 1 281 ? 38.637 15.462 -11.213 1.00 52.97 281 TYR A O 1
ATOM 2353 N N . ASP A 1 282 ? 37.628 13.681 -10.264 1.00 60.59 282 ASP A N 1
ATOM 2354 C CA . ASP A 1 282 ? 38.835 12.892 -9.989 1.00 60.59 282 ASP A CA 1
ATOM 2355 C C . ASP A 1 282 ? 39.280 12.223 -11.302 1.00 60.59 282 ASP A C 1
ATOM 2357 O O . ASP A 1 282 ? 38.538 11.419 -11.872 1.00 60.59 282 ASP A O 1
ATOM 2361 N N . GLU A 1 283 ? 40.487 12.546 -11.778 1.00 56.62 283 GLU A N 1
ATOM 2362 C CA . GLU A 1 283 ? 41.093 11.972 -12.997 1.00 56.62 283 GLU A CA 1
ATOM 2363 C C . GLU A 1 283 ? 41.233 10.433 -12.926 1.00 56.62 283 GLU A C 1
ATOM 2365 O O . GLU A 1 283 ? 41.302 9.762 -13.952 1.00 56.62 283 GLU A O 1
ATOM 2370 N N . ASP A 1 284 ? 41.196 9.852 -11.722 1.00 56.88 284 ASP A N 1
ATOM 2371 C CA . ASP A 1 284 ? 41.417 8.419 -11.487 1.00 56.88 284 ASP A CA 1
ATOM 2372 C C . ASP A 1 284 ? 40.183 7.524 -11.746 1.00 56.88 284 ASP A C 1
ATOM 2374 O O . ASP A 1 284 ? 40.296 6.295 -11.706 1.00 56.88 284 ASP A O 1
ATOM 2378 N N . ASP A 1 285 ? 39.006 8.101 -12.021 1.00 52.50 285 ASP A N 1
ATOM 2379 C CA . ASP A 1 285 ? 37.743 7.362 -12.202 1.00 52.50 285 ASP A CA 1
ATOM 2380 C C . ASP A 1 285 ? 37.204 7.404 -13.648 1.00 52.50 285 ASP A C 1
ATOM 2382 O O . ASP A 1 285 ? 36.020 7.126 -13.883 1.00 52.50 285 ASP A O 1
ATOM 2386 N N . GLU A 1 286 ? 38.063 7.687 -14.639 1.00 53.69 286 GLU A N 1
ATOM 2387 C CA . GLU A 1 286 ? 37.756 7.528 -16.069 1.00 53.69 286 GLU A CA 1
ATOM 2388 C C . GLU A 1 286 ? 37.485 6.051 -16.413 1.00 53.69 286 GLU A C 1
ATOM 2390 O O . GLU A 1 286 ? 38.289 5.315 -16.987 1.00 53.69 286 GLU A O 1
ATOM 2395 N N . LYS A 1 287 ? 36.284 5.582 -16.072 1.00 54.72 287 LYS A N 1
ATOM 2396 C CA . LYS A 1 287 ? 35.734 4.326 -16.567 1.00 54.72 287 LYS A CA 1
ATOM 2397 C C . LYS A 1 287 ? 35.284 4.546 -17.997 1.00 54.72 287 LYS A C 1
ATOM 2399 O O . LYS A 1 287 ? 34.091 4.655 -18.281 1.00 54.72 287 LYS A O 1
ATOM 2404 N N . TYR A 1 288 ? 36.247 4.559 -18.911 1.00 59.59 288 TYR A N 1
ATOM 2405 C CA . TYR A 1 288 ? 35.969 4.216 -20.293 1.00 59.59 288 TYR A CA 1
ATOM 2406 C C . TYR A 1 288 ? 35.203 2.892 -20.277 1.00 59.59 288 TYR A C 1
ATOM 2408 O O . TYR A 1 288 ? 35.668 1.902 -19.712 1.00 59.59 288 TYR A O 1
ATOM 2416 N N . ALA A 1 289 ? 33.993 2.883 -20.829 1.00 58.22 289 ALA A N 1
ATOM 2417 C CA . ALA A 1 289 ? 33.291 1.648 -21.127 1.00 58.22 289 ALA A CA 1
ATOM 2418 C C . ALA A 1 289 ? 33.756 1.233 -22.527 1.00 58.22 289 ALA A C 1
ATOM 2420 O O . ALA A 1 289 ? 33.214 1.753 -23.505 1.00 58.22 289 ALA A O 1
ATOM 2421 N N . PRO A 1 290 ? 34.797 0.386 -22.657 1.00 67.50 290 PRO A N 1
ATOM 2422 C CA . PRO A 1 290 ? 35.276 -0.029 -23.962 1.00 67.50 290 PRO A CA 1
ATOM 2423 C C . PRO A 1 290 ? 34.142 -0.746 -24.694 1.00 67.50 290 PRO A C 1
ATOM 2425 O O . PRO A 1 290 ? 33.666 -1.787 -24.241 1.00 67.50 290 PRO A O 1
ATOM 2428 N N . VAL A 1 291 ? 33.702 -0.193 -25.823 1.00 71.62 291 VAL A N 1
ATOM 2429 C CA . VAL A 1 291 ? 32.734 -0.870 -26.689 1.00 71.62 291 VAL A CA 1
ATOM 2430 C C . VAL A 1 291 ? 33.520 -1.668 -27.719 1.00 71.62 291 VAL A C 1
ATOM 2432 O O . VAL A 1 291 ? 34.167 -1.079 -28.588 1.00 71.62 291 VAL A O 1
ATOM 2435 N N . ASP A 1 292 ? 33.469 -2.998 -27.618 1.00 79.12 292 ASP A N 1
ATOM 2436 C CA . ASP A 1 292 ? 34.029 -3.888 -28.637 1.00 79.12 292 ASP A CA 1
ATOM 2437 C C . ASP A 1 292 ? 33.221 -3.747 -29.931 1.00 79.12 292 ASP A C 1
ATOM 2439 O O . ASP A 1 292 ? 32.039 -4.101 -30.009 1.00 79.12 292 ASP A O 1
ATOM 2443 N N . LEU A 1 293 ? 33.868 -3.191 -30.951 1.00 80.75 293 LEU A N 1
ATOM 2444 C CA . LEU A 1 293 ? 33.251 -2.944 -32.241 1.00 80.75 293 LEU A CA 1
ATOM 2445 C C . LEU A 1 293 ? 33.360 -4.133 -33.194 1.00 80.75 293 LEU A C 1
ATOM 2447 O O . LEU A 1 293 ? 32.656 -4.116 -34.201 1.00 80.75 293 LEU A O 1
ATOM 2451 N N . LEU A 1 294 ? 34.171 -5.164 -32.920 1.00 81.06 294 LEU A N 1
ATOM 2452 C CA . LEU A 1 294 ? 34.424 -6.246 -33.886 1.00 81.06 294 LEU A CA 1
ATOM 2453 C C . LEU A 1 294 ? 33.157 -6.987 -34.329 1.00 81.06 294 LEU A C 1
ATOM 2455 O O . LEU A 1 294 ? 33.102 -7.515 -35.437 1.00 81.06 294 LEU A O 1
ATOM 2459 N N . GLN A 1 295 ? 32.135 -7.023 -33.475 1.00 76.75 295 GLN A N 1
ATOM 2460 C CA . GLN A 1 295 ? 30.847 -7.659 -33.770 1.00 76.75 295 GLN A CA 1
ATOM 2461 C C . GLN A 1 295 ? 29.779 -6.669 -34.257 1.00 76.75 295 GLN A C 1
ATOM 2463 O O . GLN A 1 295 ? 28.624 -7.047 -34.457 1.00 76.75 295 GLN A O 1
ATOM 2468 N N . SER A 1 296 ? 30.130 -5.393 -34.410 1.00 77.56 296 SER A N 1
ATOM 2469 C CA . SER A 1 296 ? 29.192 -4.344 -34.784 1.00 77.56 296 SER A CA 1
ATOM 2470 C C . SER A 1 296 ? 29.078 -4.219 -36.299 1.00 77.56 296 SER A C 1
ATOM 2472 O O . SER A 1 296 ? 30.055 -3.938 -36.990 1.00 77.56 296 SER A O 1
ATOM 2474 N N . HIS A 1 297 ? 27.847 -4.299 -36.807 1.00 78.12 297 HIS A N 1
ATOM 2475 C CA . HIS A 1 297 ? 27.542 -4.050 -38.220 1.00 78.12 297 HIS A CA 1
ATOM 2476 C C . HIS A 1 297 ? 27.918 -2.634 -38.686 1.00 78.12 297 HIS A C 1
ATOM 2478 O O . HIS A 1 297 ? 28.016 -2.402 -39.885 1.00 78.12 297 HIS A O 1
ATOM 2484 N N . ILE A 1 298 ? 28.162 -1.684 -37.770 1.00 77.31 298 ILE A N 1
ATOM 2485 C CA . ILE A 1 298 ? 28.647 -0.346 -38.144 1.00 77.31 298 ILE A CA 1
ATOM 2486 C C . ILE A 1 298 ? 30.014 -0.403 -38.831 1.00 77.31 298 ILE A C 1
ATOM 2488 O O . ILE A 1 298 ? 30.338 0.475 -39.623 1.00 77.31 298 ILE A O 1
ATOM 2492 N N . LEU A 1 299 ? 30.815 -1.437 -38.552 1.00 82.69 299 LEU A N 1
ATOM 2493 C CA . LEU A 1 299 ? 32.111 -1.580 -39.196 1.00 82.69 299 LEU A CA 1
ATOM 2494 C C . LEU A 1 299 ? 31.995 -2.011 -40.669 1.00 82.69 299 LEU A C 1
ATOM 2496 O O . LEU A 1 299 ? 32.964 -1.883 -41.412 1.00 82.69 299 LEU A O 1
ATOM 2500 N N . GLU A 1 300 ? 30.823 -2.482 -41.104 1.00 85.94 300 GLU A N 1
ATOM 2501 C CA . GLU A 1 300 ? 30.530 -2.822 -42.504 1.00 85.94 300 GLU A CA 1
ATOM 2502 C C . GLU A 1 300 ? 30.136 -1.584 -43.337 1.00 85.94 300 GLU A C 1
ATOM 2504 O O . GLU A 1 300 ? 29.975 -1.676 -44.557 1.00 85.94 300 GLU A O 1
ATOM 2509 N N . ASP A 1 301 ? 29.962 -0.412 -42.715 1.00 85.19 301 ASP A N 1
ATOM 2510 C CA . ASP A 1 301 ? 29.687 0.817 -43.457 1.00 85.19 301 ASP A CA 1
ATOM 2511 C C . ASP A 1 301 ? 30.947 1.320 -44.186 1.00 85.19 301 ASP A C 1
ATOM 2513 O O . ASP A 1 301 ? 32.061 1.164 -43.676 1.00 85.19 301 ASP A O 1
ATOM 2517 N N . PRO A 1 302 ? 30.803 1.963 -45.363 1.00 89.44 302 PRO A N 1
ATOM 2518 C CA . PRO A 1 302 ? 31.920 2.613 -46.041 1.00 89.44 302 PRO A CA 1
ATOM 2519 C C . PRO A 1 302 ? 32.564 3.668 -45.141 1.00 89.44 302 PRO A C 1
ATOM 2521 O O . PRO A 1 302 ? 31.863 4.544 -44.621 1.00 89.44 302 PRO A O 1
ATOM 2524 N N . LEU A 1 303 ? 33.891 3.628 -45.007 1.00 88.25 303 LEU A N 1
ATOM 2525 C CA . LEU A 1 303 ? 34.637 4.653 -44.278 1.00 88.25 303 LEU A CA 1
ATOM 2526 C C . LEU A 1 303 ? 34.536 6.011 -44.981 1.00 88.25 303 LEU A C 1
ATOM 2528 O O . LEU A 1 303 ? 34.440 7.049 -44.325 1.00 88.25 303 LEU A O 1
ATOM 2532 N N . PHE A 1 304 ? 34.515 5.991 -46.314 1.00 88.00 304 PHE A N 1
ATOM 2533 C CA . PHE A 1 304 ? 34.486 7.174 -47.159 1.00 88.00 304 PHE A CA 1
ATOM 2534 C C . PHE A 1 304 ? 33.210 7.232 -48.006 1.00 88.00 304 PHE A C 1
ATOM 2536 O O . PHE A 1 304 ? 32.800 6.245 -48.616 1.00 88.00 304 PHE A O 1
ATOM 2543 N N . SER A 1 305 ? 32.588 8.410 -48.069 1.00 82.56 305 SER A N 1
ATOM 2544 C CA . SER A 1 305 ? 31.432 8.698 -48.922 1.00 82.56 305 SER A CA 1
ATOM 2545 C C . SER A 1 305 ? 31.806 9.678 -50.032 1.00 82.56 305 SER A C 1
ATOM 2547 O O . SER A 1 305 ? 32.279 10.779 -49.759 1.00 82.56 305 SER A O 1
ATOM 2549 N N . HIS A 1 306 ? 31.573 9.291 -51.288 1.00 75.50 306 HIS A N 1
ATOM 2550 C CA . HIS A 1 306 ? 31.915 10.085 -52.486 1.00 75.50 306 HIS A CA 1
ATOM 2551 C C . HIS A 1 306 ? 30.801 11.021 -52.949 1.00 75.50 306 HIS A C 1
ATOM 2553 O O . HIS A 1 306 ? 30.948 11.746 -53.927 1.00 75.50 306 HIS A O 1
ATOM 2559 N N . THR A 1 307 ? 29.652 10.982 -52.284 1.00 78.38 307 THR A N 1
ATOM 2560 C CA . THR A 1 307 ? 28.512 11.817 -52.648 1.00 78.38 307 THR A CA 1
ATOM 2561 C C . THR A 1 307 ? 28.469 13.034 -51.731 1.00 78.38 307 THR A C 1
ATOM 2563 O O . THR A 1 307 ? 28.251 12.857 -50.525 1.00 78.38 307 THR A O 1
ATOM 2566 N N . PRO A 1 308 ? 28.658 14.260 -52.256 1.00 70.94 308 PRO A N 1
ATOM 2567 C CA . PRO A 1 308 ? 28.422 15.460 -51.471 1.00 70.94 308 PRO A CA 1
ATOM 2568 C C . PRO A 1 308 ? 26.950 15.510 -51.053 1.00 70.94 308 PRO A C 1
ATOM 2570 O O . PRO A 1 308 ? 26.067 15.037 -51.768 1.00 70.94 308 PRO A O 1
ATOM 2573 N N . HIS A 1 309 ? 26.695 16.066 -49.871 1.00 67.62 309 HIS A N 1
ATOM 2574 C CA . HIS A 1 309 ? 25.331 16.219 -49.366 1.00 67.62 309 HIS A CA 1
ATOM 2575 C C . HIS A 1 309 ? 24.555 17.278 -50.157 1.00 67.62 309 HIS A C 1
ATOM 2577 O O . HIS A 1 309 ? 23.379 17.071 -50.431 1.00 67.62 309 HIS A O 1
ATOM 2583 N N . ASP A 1 310 ? 25.251 18.333 -50.601 1.00 72.19 310 ASP A N 1
ATOM 2584 C CA . ASP A 1 310 ? 24.700 19.421 -51.406 1.00 72.19 310 ASP A CA 1
ATOM 2585 C C . ASP A 1 310 ? 25.464 19.539 -52.726 1.00 72.19 310 ASP A C 1
ATOM 2587 O O . ASP A 1 310 ? 26.665 19.816 -52.743 1.00 72.19 310 ASP A O 1
ATOM 2591 N N . SER A 1 311 ? 24.761 19.362 -53.846 1.00 66.44 311 SER A N 1
ATOM 2592 C CA . SER A 1 311 ? 25.330 19.437 -55.200 1.00 66.44 311 SER A CA 1
ATOM 2593 C C . SER A 1 311 ? 25.774 20.844 -55.623 1.00 66.44 311 SER A C 1
ATOM 2595 O O . SER A 1 311 ? 26.372 20.991 -56.683 1.00 66.44 311 SER A O 1
ATOM 2597 N N . GLU A 1 312 ? 25.459 21.873 -54.832 1.00 71.50 312 GLU A N 1
ATOM 2598 C CA . GLU A 1 312 ? 25.673 23.289 -55.174 1.00 71.50 312 GLU A CA 1
ATOM 2599 C C . GLU A 1 312 ? 26.938 23.903 -54.555 1.00 71.50 312 GLU A C 1
ATOM 2601 O O . GLU A 1 312 ? 27.239 25.068 -54.803 1.00 71.50 312 GLU A O 1
ATOM 2606 N N . SER A 1 313 ? 27.685 23.150 -53.746 1.00 75.56 313 SER A N 1
ATOM 2607 C CA . SER A 1 313 ? 28.869 23.663 -53.047 1.00 75.56 313 SER A CA 1
ATOM 2608 C C . SER A 1 313 ? 30.160 23.293 -53.777 1.00 75.56 313 SER A C 1
ATOM 2610 O O . SER A 1 313 ? 30.292 22.172 -54.265 1.00 75.56 313 SER A O 1
ATOM 2612 N N . ASP A 1 314 ? 31.124 24.221 -53.831 1.00 81.12 314 ASP A N 1
ATOM 2613 C CA . ASP A 1 314 ? 32.458 23.967 -54.388 1.00 81.12 314 ASP A CA 1
ATOM 2614 C C . ASP A 1 314 ? 33.119 22.821 -53.610 1.00 81.12 314 ASP A C 1
ATOM 2616 O O . ASP A 1 314 ? 33.502 22.970 -52.447 1.00 81.12 314 ASP A O 1
AT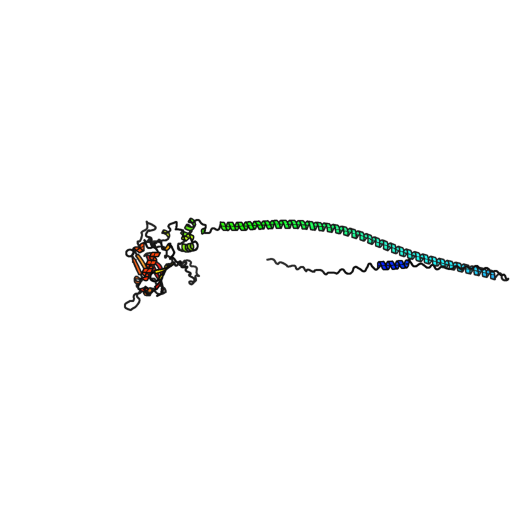OM 2620 N N . VAL A 1 315 ? 33.196 21.647 -54.235 1.00 81.62 315 VAL A N 1
ATOM 2621 C CA . VAL A 1 315 ? 33.780 20.449 -53.629 1.00 81.62 315 VAL A CA 1
ATOM 2622 C C . VAL A 1 315 ? 35.298 20.532 -53.737 1.00 81.62 315 VAL A C 1
ATOM 2624 O O . VAL A 1 315 ? 35.841 20.665 -54.835 1.00 81.62 315 VAL A O 1
ATOM 2627 N N . LYS A 1 316 ? 35.997 20.400 -52.609 1.00 84.44 316 LYS A N 1
ATOM 2628 C CA . LYS A 1 316 ? 37.447 20.176 -52.611 1.00 84.44 316 LYS A CA 1
ATOM 2629 C C . LYS A 1 316 ? 37.727 18.683 -52.654 1.00 84.44 316 LYS A C 1
ATOM 2631 O O . LYS A 1 316 ? 37.359 17.956 -51.732 1.00 84.44 316 LYS A O 1
ATOM 2636 N N . GLU A 1 317 ? 38.368 18.233 -53.723 1.00 83.75 317 GLU A N 1
ATOM 2637 C CA . GLU A 1 317 ? 38.781 16.840 -53.849 1.00 83.75 317 GLU A CA 1
ATOM 2638 C C . GLU A 1 317 ? 39.987 16.578 -52.942 1.00 83.75 317 GLU A C 1
ATOM 2640 O O . GLU A 1 317 ? 40.973 17.315 -52.972 1.00 83.75 317 GLU A O 1
ATOM 2645 N N . VAL A 1 318 ? 39.871 15.553 -52.103 1.00 86.88 318 VAL A N 1
ATOM 2646 C CA . VAL A 1 318 ? 40.978 14.999 -51.333 1.00 86.88 318 VAL A CA 1
ATOM 2647 C C . VAL A 1 318 ? 41.410 13.720 -52.027 1.00 86.88 318 VAL A C 1
ATOM 2649 O O . VAL A 1 318 ? 40.610 12.808 -52.232 1.00 86.88 318 VAL A O 1
ATOM 2652 N N . ASP A 1 319 ? 42.684 13.658 -52.385 1.00 89.19 319 ASP A N 1
ATOM 2653 C CA . ASP A 1 319 ? 43.272 12.584 -53.179 1.00 89.19 319 ASP A CA 1
ATOM 2654 C C . ASP A 1 319 ? 44.231 11.700 -52.373 1.00 89.19 319 ASP A C 1
ATOM 2656 O O . ASP A 1 319 ? 44.878 10.823 -52.943 1.00 89.19 319 ASP A O 1
ATOM 2660 N N . LYS A 1 320 ? 44.330 11.907 -51.056 1.00 92.06 320 LYS A N 1
ATOM 2661 C CA . LYS A 1 320 ? 45.267 11.208 -50.171 1.00 92.06 320 LYS A CA 1
ATOM 2662 C C . LYS A 1 320 ? 44.703 10.994 -48.765 1.00 92.06 320 LYS A C 1
ATOM 2664 O O . LYS A 1 320 ? 43.814 11.717 -48.330 1.00 92.06 320 LYS A O 1
ATOM 2669 N N . VAL A 1 321 ? 45.258 10.017 -48.053 1.00 90.62 321 VAL A N 1
ATOM 2670 C CA . VAL A 1 321 ? 45.084 9.794 -46.610 1.00 90.62 321 VAL A CA 1
ATOM 2671 C C . VAL A 1 321 ? 46.452 9.890 -45.956 1.00 90.62 321 VAL A C 1
ATOM 2673 O O . VAL A 1 321 ? 47.419 9.307 -46.449 1.00 90.62 321 VAL A O 1
ATOM 2676 N N . THR A 1 322 ? 46.537 10.618 -44.849 1.00 91.06 322 THR A N 1
ATOM 2677 C CA . THR A 1 322 ? 47.803 10.839 -44.142 1.00 91.06 322 THR A CA 1
ATOM 2678 C C . THR A 1 322 ? 47.751 10.200 -42.760 1.00 91.06 322 THR A C 1
ATOM 2680 O O . THR A 1 322 ? 46.752 10.319 -42.064 1.00 91.06 322 THR A O 1
ATOM 2683 N N . PHE A 1 323 ? 48.821 9.539 -42.335 1.00 91.56 323 PHE A N 1
ATOM 2684 C CA . PHE A 1 323 ? 49.005 9.059 -40.971 1.00 91.56 323 PHE A CA 1
ATOM 2685 C C . PHE A 1 323 ? 50.180 9.792 -40.345 1.00 91.56 323 PHE A C 1
ATOM 2687 O O . PHE A 1 323 ? 51.274 9.792 -40.904 1.00 91.56 323 PHE A O 1
ATOM 2694 N N . LYS A 1 324 ? 49.971 10.392 -39.179 1.00 91.00 324 LYS A N 1
ATOM 2695 C CA . LYS A 1 324 ? 51.019 11.046 -38.399 1.00 91.00 324 LYS A CA 1
ATOM 2696 C C . LYS A 1 324 ? 51.226 10.281 -37.103 1.00 91.00 324 LYS A C 1
ATOM 2698 O O . LYS A 1 324 ? 50.281 10.108 -36.339 1.00 91.00 324 LYS A O 1
ATOM 2703 N N . ILE A 1 325 ? 52.445 9.831 -36.835 1.00 89.88 325 ILE A N 1
ATOM 2704 C CA . ILE A 1 325 ? 52.772 9.254 -35.528 1.00 89.88 325 ILE A CA 1
ATOM 2705 C C . ILE A 1 325 ? 52.827 10.406 -34.523 1.00 89.88 325 ILE A C 1
ATOM 2707 O O . ILE A 1 325 ? 53.654 11.310 -34.647 1.00 89.88 325 ILE A O 1
ATOM 2711 N N . GLY A 1 326 ? 51.888 10.415 -33.579 1.00 85.69 326 GLY A N 1
ATOM 2712 C CA . GLY A 1 326 ? 51.817 11.431 -32.537 1.00 85.69 326 GLY A CA 1
ATOM 2713 C C . GLY A 1 326 ? 52.783 11.128 -31.395 1.00 85.69 326 GLY A C 1
ATOM 2714 O O . GLY A 1 326 ? 53.171 9.981 -31.174 1.00 85.69 326 GLY A O 1
ATOM 2715 N N . MET A 1 327 ? 53.177 12.175 -30.674 1.00 81.25 327 MET A N 1
ATOM 2716 C CA . MET A 1 327 ? 54.004 12.027 -29.479 1.00 81.25 327 MET A CA 1
ATOM 2717 C C . MET A 1 327 ? 53.175 11.381 -28.370 1.00 81.25 327 MET A C 1
ATOM 2719 O O . MET A 1 327 ? 52.060 11.822 -28.094 1.00 81.25 327 MET A O 1
ATOM 2723 N N . SER A 1 328 ? 53.724 10.338 -27.755 1.00 79.94 328 SER A N 1
ATOM 2724 C CA . SER A 1 328 ? 53.095 9.624 -26.639 1.00 79.94 328 SER A CA 1
ATOM 2725 C C . SER A 1 328 ? 53.891 9.860 -25.359 1.00 79.94 328 SER A C 1
ATOM 2727 O O . SER A 1 328 ? 55.106 10.036 -25.411 1.00 79.94 328 SER A O 1
ATOM 2729 N N . GLU A 1 329 ? 53.251 9.789 -24.192 1.00 77.44 329 GLU A N 1
ATOM 2730 C CA . GLU A 1 329 ? 53.964 9.879 -22.903 1.00 77.44 329 GLU A CA 1
ATOM 2731 C C . GLU A 1 329 ? 55.014 8.772 -22.729 1.00 77.44 329 GLU A C 1
ATOM 2733 O O . GLU A 1 329 ? 56.004 8.933 -22.017 1.00 77.44 329 GLU A O 1
ATOM 2738 N N . SER A 1 330 ? 54.816 7.649 -23.422 1.00 79.62 330 SER A N 1
ATOM 2739 C CA . SER A 1 330 ? 55.727 6.505 -23.415 1.00 79.62 330 SER A CA 1
ATOM 2740 C C . SER A 1 330 ? 56.947 6.679 -24.330 1.00 79.62 330 SER A C 1
ATOM 2742 O O . SER A 1 330 ? 57.844 5.836 -24.311 1.00 79.62 330 SER A O 1
ATOM 2744 N N . GLY A 1 331 ? 57.008 7.750 -25.129 1.00 83.12 331 GLY A N 1
ATOM 2745 C CA . GLY A 1 331 ? 58.167 8.085 -25.958 1.00 83.12 331 GLY A CA 1
ATOM 2746 C C . GLY A 1 331 ? 58.400 7.162 -27.161 1.00 83.12 331 GLY A C 1
ATOM 2747 O O . GLY A 1 331 ? 59.509 7.121 -27.699 1.00 83.12 331 GLY A O 1
ATOM 2748 N N . TYR A 1 332 ? 57.401 6.381 -27.588 1.00 84.75 332 TYR A N 1
ATOM 2749 C CA . TYR A 1 332 ? 57.578 5.389 -28.658 1.00 84.75 332 TYR A CA 1
ATOM 2750 C C . TYR A 1 332 ? 57.899 5.998 -30.026 1.00 84.75 332 TYR A C 1
ATOM 2752 O O . TYR A 1 332 ? 58.449 5.308 -30.886 1.00 84.75 332 TYR A O 1
ATOM 2760 N N . GLU A 1 333 ? 57.616 7.282 -30.239 1.00 81.56 333 GLU A N 1
ATOM 2761 C CA . GLU A 1 333 ? 58.006 8.002 -31.449 1.00 81.56 333 GLU A CA 1
ATOM 2762 C C . GLU A 1 333 ? 59.529 7.976 -31.690 1.00 81.56 333 GLU A C 1
ATOM 2764 O O . GLU A 1 333 ? 59.972 8.041 -32.837 1.00 81.56 333 GLU A O 1
ATOM 2769 N N . GLN A 1 334 ? 60.336 7.767 -30.639 1.00 82.88 334 GLN A N 1
ATOM 2770 C CA . GLN A 1 334 ? 61.791 7.594 -30.736 1.00 82.88 334 GLN A CA 1
ATOM 2771 C C . GLN A 1 334 ? 62.200 6.414 -31.625 1.00 82.88 334 GLN A C 1
ATOM 2773 O O . GLN A 1 334 ? 63.258 6.454 -32.251 1.00 82.88 334 GLN A O 1
ATOM 2778 N N . HIS A 1 335 ? 61.354 5.386 -31.760 1.00 84.31 335 HIS A N 1
ATOM 2779 C CA . HIS A 1 335 ? 61.621 4.254 -32.654 1.00 84.31 335 HIS A CA 1
ATOM 2780 C C . HIS A 1 335 ? 61.657 4.640 -34.137 1.00 84.31 335 HIS A C 1
ATOM 2782 O O . HIS A 1 335 ? 62.218 3.900 -34.947 1.00 84.31 335 HIS A O 1
ATOM 2788 N N . PHE A 1 336 ? 61.080 5.788 -34.493 1.00 84.56 336 PHE A N 1
ATOM 2789 C CA . PHE A 1 336 ? 60.995 6.283 -35.864 1.00 84.56 336 PHE A CA 1
ATOM 2790 C C . PHE A 1 336 ? 62.021 7.378 -36.171 1.00 84.56 336 PHE A C 1
ATOM 2792 O O . PHE A 1 336 ? 62.156 7.776 -37.327 1.00 84.56 336 PHE A O 1
ATOM 2799 N N . MET A 1 337 ? 62.780 7.834 -35.171 1.00 83.06 337 MET A N 1
ATOM 2800 C CA . MET A 1 337 ? 63.768 8.895 -35.345 1.00 83.06 337 MET A CA 1
ATOM 2801 C C . MET A 1 337 ? 65.003 8.396 -36.106 1.00 83.06 337 MET A C 1
ATOM 2803 O O . MET A 1 337 ? 65.543 7.318 -35.838 1.00 83.06 337 MET A O 1
ATOM 2807 N N . LYS A 1 338 ? 65.479 9.203 -37.060 1.00 78.94 338 LYS A N 1
ATOM 2808 C CA . LYS A 1 338 ? 66.775 8.994 -37.714 1.00 78.94 338 LYS A CA 1
ATOM 2809 C C . LYS A 1 338 ? 67.879 9.627 -36.870 1.00 78.94 338 LYS A C 1
ATOM 2811 O O . LYS A 1 338 ? 67.724 10.727 -36.343 1.00 78.94 338 LYS A O 1
ATOM 2816 N N . LYS A 1 339 ? 69.018 8.939 -36.793 1.00 81.44 339 LYS A N 1
ATOM 2817 C CA . LYS A 1 339 ? 70.235 9.479 -36.181 1.00 81.44 339 LYS A CA 1
ATOM 2818 C C . LYS A 1 339 ? 71.039 10.249 -37.217 1.00 81.44 339 LYS A C 1
ATOM 2820 O O . LYS A 1 339 ? 71.242 9.747 -38.324 1.00 81.44 339 LYS A O 1
ATOM 2825 N N . ASP A 1 340 ? 71.487 11.447 -36.861 1.00 81.50 340 ASP A N 1
ATOM 2826 C CA . ASP A 1 340 ? 72.438 12.206 -37.671 1.00 81.50 340 ASP A CA 1
ATOM 2827 C C . ASP A 1 340 ? 73.834 11.547 -37.674 1.00 81.50 340 ASP A C 1
ATOM 2829 O O . ASP A 1 340 ? 74.083 10.542 -37.001 1.00 81.50 340 ASP A O 1
ATOM 2833 N N . GLU A 1 341 ? 74.776 12.120 -38.430 1.00 82.06 341 GLU A N 1
ATOM 2834 C CA . GLU A 1 341 ? 76.166 11.637 -38.508 1.00 82.06 341 GLU A CA 1
ATOM 2835 C C . GLU A 1 341 ? 76.893 11.641 -37.148 1.00 82.06 341 GLU A C 1
ATOM 2837 O O . GLU A 1 341 ? 77.889 10.937 -36.976 1.00 82.06 341 GLU A O 1
ATOM 2842 N N . ASN A 1 342 ? 76.385 12.396 -36.171 1.00 83.19 342 ASN A N 1
ATOM 2843 C CA . ASN A 1 342 ? 76.920 12.491 -34.815 1.00 83.19 342 ASN A CA 1
ATOM 2844 C C . ASN A 1 342 ? 76.189 11.566 -33.825 1.00 83.19 342 ASN A C 1
ATOM 2846 O O . ASN A 1 342 ? 76.542 11.533 -32.646 1.00 83.19 342 ASN A O 1
ATOM 2850 N N . GLY A 1 343 ? 75.195 10.802 -34.287 1.00 77.69 343 GLY A N 1
ATOM 2851 C CA . GLY A 1 343 ? 74.385 9.919 -33.458 1.00 77.69 343 GLY A CA 1
ATOM 2852 C C . GLY A 1 343 ? 73.307 10.627 -32.634 1.00 77.69 343 GLY A C 1
ATOM 2853 O O . GLY A 1 343 ? 72.721 9.973 -31.770 1.00 77.69 343 GLY A O 1
ATOM 2854 N N . ASN A 1 344 ? 73.048 11.916 -32.880 1.00 80.69 344 ASN A N 1
ATOM 2855 C CA . ASN A 1 344 ? 71.948 12.648 -32.260 1.00 80.69 344 ASN A CA 1
ATOM 2856 C C . ASN A 1 344 ? 70.644 12.343 -32.994 1.00 80.69 344 ASN A C 1
ATOM 2858 O O . ASN A 1 344 ? 70.613 12.262 -34.224 1.00 80.69 344 ASN A O 1
ATOM 2862 N N . ASP A 1 345 ? 69.561 12.224 -32.237 1.00 76.12 345 ASP A N 1
ATOM 2863 C CA . ASP A 1 345 ? 68.230 12.059 -32.804 1.00 76.12 345 ASP A CA 1
ATOM 2864 C C . ASP A 1 345 ? 67.774 13.406 -33.389 1.00 76.12 345 ASP A C 1
ATOM 2866 O O . ASP A 1 345 ? 67.629 14.397 -32.668 1.00 76.12 345 ASP A O 1
ATOM 2870 N N . VAL A 1 346 ? 67.588 13.463 -34.710 1.00 77.19 346 VAL A N 1
ATOM 2871 C CA . VAL A 1 346 ? 67.065 14.651 -35.395 1.00 77.19 346 VAL A CA 1
ATOM 2872 C C . VAL A 1 346 ? 65.643 14.348 -35.837 1.00 77.19 346 VAL A C 1
ATOM 2874 O O . VAL A 1 346 ? 65.409 13.521 -36.713 1.00 77.19 346 VAL A O 1
ATOM 2877 N N . LEU A 1 347 ? 64.689 15.034 -35.212 1.00 71.25 347 LEU A N 1
ATOM 2878 C CA . LEU A 1 347 ? 63.288 15.011 -35.609 1.00 71.25 347 LEU A CA 1
ATOM 2879 C C . LEU A 1 347 ? 63.091 15.926 -36.816 1.00 71.25 347 LEU A C 1
ATOM 2881 O O . LEU A 1 347 ? 63.221 17.145 -36.698 1.00 71.25 347 LEU A O 1
ATOM 2885 N N . THR A 1 348 ? 62.717 15.352 -37.956 1.00 74.00 348 THR A N 1
ATOM 2886 C CA . THR A 1 348 ? 61.983 16.107 -38.974 1.00 74.00 348 THR A CA 1
ATOM 2887 C C . THR A 1 348 ? 60.530 15.648 -38.950 1.00 74.00 348 THR A C 1
ATOM 2889 O O . THR A 1 348 ? 60.252 14.457 -38.849 1.00 74.00 348 THR A O 1
ATOM 2892 N N . GLU A 1 349 ? 59.585 16.589 -38.965 1.00 67.38 349 GLU A N 1
ATOM 2893 C CA . GLU A 1 349 ? 58.142 16.290 -38.930 1.00 67.38 349 GLU A CA 1
ATOM 2894 C C . GLU A 1 349 ? 57.709 15.384 -40.101 1.00 67.38 349 GLU A C 1
ATOM 2896 O O . GLU A 1 349 ? 56.798 14.561 -39.971 1.00 67.38 349 GLU A O 1
ATOM 2901 N N . ASP A 1 350 ? 58.444 15.469 -41.210 1.00 77.38 350 ASP A N 1
ATOM 2902 C CA . ASP A 1 350 ? 58.278 14.637 -42.397 1.00 77.38 350 ASP A CA 1
ATOM 2903 C C . ASP A 1 350 ? 58.602 13.152 -42.140 1.00 77.38 350 ASP A C 1
ATOM 2905 O O . ASP A 1 350 ? 58.034 12.284 -42.797 1.00 77.38 350 ASP A O 1
ATOM 2909 N N . ASP A 1 351 ? 59.459 12.823 -41.162 1.00 77.19 351 ASP A N 1
ATOM 2910 C CA . ASP A 1 351 ? 59.834 11.432 -40.853 1.00 77.19 351 ASP A CA 1
ATOM 2911 C C . ASP A 1 351 ? 58.732 10.656 -40.105 1.00 77.19 351 ASP A C 1
ATOM 2913 O O . ASP A 1 351 ? 58.752 9.424 -40.079 1.00 77.19 351 ASP A O 1
ATOM 2917 N N . LEU A 1 352 ? 57.764 11.359 -39.504 1.00 85.88 352 LEU A N 1
ATOM 2918 C CA . LEU A 1 352 ? 56.642 10.766 -38.760 1.00 85.88 352 LEU A CA 1
ATOM 2919 C C . LEU A 1 352 ? 55.332 10.763 -39.555 1.00 85.88 352 LEU A C 1
ATOM 2921 O O . LEU A 1 352 ? 54.299 10.335 -39.031 1.00 85.88 352 LEU A O 1
ATOM 2925 N N . THR A 1 353 ? 55.369 11.247 -40.798 1.00 88.94 353 THR A N 1
ATOM 2926 C CA . THR A 1 353 ? 54.190 11.451 -41.638 1.00 88.94 353 THR A CA 1
ATOM 2927 C C . THR A 1 353 ? 54.208 10.492 -42.827 1.00 88.94 353 THR A C 1
ATOM 2929 O O . THR A 1 353 ? 55.089 10.533 -43.680 1.00 88.94 353 THR A O 1
ATOM 2932 N N . PHE A 1 354 ? 53.194 9.638 -42.914 1.00 92.06 354 PHE A N 1
ATOM 2933 C CA . PHE A 1 354 ? 53.024 8.641 -43.966 1.00 92.06 354 PHE A CA 1
ATOM 2934 C C . PHE A 1 354 ? 51.810 9.010 -44.808 1.00 92.06 354 PHE A C 1
ATOM 2936 O O . PHE A 1 354 ? 50.694 9.067 -44.303 1.00 92.06 354 PHE A O 1
ATOM 2943 N N . THR A 1 355 ? 52.020 9.280 -46.092 1.00 92.56 355 THR A N 1
ATOM 2944 C CA . THR A 1 355 ? 50.952 9.702 -47.006 1.00 92.56 355 THR A CA 1
ATOM 2945 C C . THR A 1 355 ? 50.666 8.606 -48.020 1.00 92.56 355 THR A C 1
ATOM 2947 O O . THR A 1 355 ? 51.588 8.093 -48.648 1.00 92.56 355 THR A O 1
ATOM 2950 N N . PHE A 1 356 ? 49.388 8.290 -48.209 1.00 93.69 356 PHE A N 1
ATOM 2951 C CA . PHE A 1 356 ? 48.905 7.298 -49.162 1.00 93.69 356 PHE A CA 1
ATOM 2952 C C . PHE A 1 356 ? 47.940 7.969 -50.129 1.00 93.69 356 PHE A C 1
ATOM 2954 O O . PHE A 1 356 ? 46.857 8.396 -49.729 1.00 93.69 356 PHE A O 1
ATOM 2961 N N . THR A 1 357 ? 48.321 8.087 -51.399 1.00 93.56 357 THR A N 1
ATOM 2962 C CA . THR A 1 357 ? 47.436 8.679 -52.407 1.00 93.56 357 THR A CA 1
ATOM 2963 C C . THR A 1 357 ? 46.398 7.661 -52.877 1.00 93.56 357 THR A C 1
ATOM 2965 O O . THR A 1 357 ? 46.680 6.471 -53.010 1.00 93.56 357 THR A O 1
ATOM 2968 N N . PHE A 1 358 ? 45.186 8.109 -53.187 1.00 91.56 358 PHE A N 1
ATOM 2969 C CA . PHE A 1 358 ? 44.142 7.265 -53.769 1.00 91.56 358 PHE A CA 1
ATOM 2970 C C . PHE A 1 358 ? 44.461 6.816 -55.197 1.00 91.56 358 PHE A C 1
ATOM 2972 O O . PHE A 1 358 ? 43.871 5.851 -55.674 1.00 91.56 358 PHE A O 1
ATOM 2979 N N . ALA A 1 359 ? 45.386 7.490 -55.883 1.00 92.44 359 ALA A N 1
ATOM 2980 C CA . ALA A 1 359 ? 45.890 7.031 -57.172 1.00 92.44 359 ALA A CA 1
ATOM 2981 C C . ALA A 1 359 ? 46.725 5.747 -57.024 1.00 92.44 359 ALA A C 1
ATOM 2983 O O . ALA A 1 359 ? 46.600 4.836 -57.841 1.00 92.44 359 ALA A O 1
ATOM 2984 N N . GLU A 1 360 ? 47.549 5.666 -55.975 1.00 94.69 360 GLU A N 1
ATOM 2985 C CA . GLU A 1 360 ? 48.366 4.489 -55.652 1.00 94.69 360 GLU A CA 1
ATOM 2986 C C . GLU A 1 360 ? 47.556 3.404 -54.934 1.00 94.69 360 GLU A C 1
ATOM 2988 O O . GLU A 1 360 ? 47.795 2.217 -55.149 1.00 94.69 360 GLU A O 1
ATOM 2993 N N . HIS A 1 361 ? 46.571 3.821 -54.133 1.00 93.56 361 HIS A N 1
ATOM 2994 C CA . HIS A 1 361 ? 45.718 2.963 -53.313 1.00 93.56 361 HIS A CA 1
ATOM 2995 C C . HIS A 1 361 ? 44.221 3.206 -53.583 1.00 93.56 361 HIS A C 1
ATOM 2997 O O . HIS A 1 361 ? 43.494 3.703 -52.712 1.00 93.56 361 HIS A O 1
ATOM 3003 N N . PRO A 1 362 ? 43.717 2.874 -54.788 1.00 91.56 362 PRO A N 1
ATOM 3004 C CA . PRO A 1 362 ? 42.318 3.101 -55.156 1.00 91.56 362 PRO A CA 1
ATOM 3005 C C . PRO A 1 362 ? 41.334 2.285 -54.310 1.00 91.56 362 PRO A C 1
ATOM 3007 O O . PRO A 1 362 ? 40.159 2.642 -54.211 1.00 91.56 362 PRO A O 1
ATOM 3010 N N . GLU A 1 363 ? 41.793 1.199 -53.684 1.00 92.75 363 GLU A N 1
ATOM 3011 C CA . GLU A 1 363 ? 41.003 0.398 -52.756 1.00 92.75 363 GLU A CA 1
ATOM 3012 C C . GLU A 1 363 ? 40.512 1.213 -51.555 1.00 92.75 363 GLU A C 1
ATOM 3014 O O . GLU A 1 363 ? 39.362 1.032 -51.149 1.00 92.75 363 GLU A O 1
ATOM 3019 N N . LEU A 1 364 ? 41.320 2.159 -51.049 1.00 89.81 364 LEU A N 1
ATOM 3020 C CA . LEU A 1 364 ? 40.989 2.955 -49.864 1.00 89.81 364 LEU A CA 1
ATOM 3021 C C . LEU A 1 364 ? 39.652 3.668 -50.038 1.00 89.81 364 LEU A C 1
ATOM 3023 O O . LEU A 1 364 ? 38.840 3.655 -49.124 1.00 89.81 364 LEU A O 1
ATOM 3027 N N . GLN A 1 365 ? 39.370 4.193 -51.234 1.00 87.25 365 GLN A N 1
ATOM 3028 C CA . GLN A 1 365 ? 38.166 4.968 -51.539 1.00 87.25 365 GLN A CA 1
ATOM 3029 C C . GLN A 1 365 ? 36.849 4.243 -51.245 1.00 87.25 365 GLN A C 1
ATOM 3031 O O . GLN A 1 365 ? 35.829 4.901 -51.046 1.00 87.25 365 GLN A O 1
ATOM 3036 N N . LYS A 1 366 ? 36.835 2.910 -51.286 1.00 88.31 366 LYS A N 1
ATOM 3037 C CA . LYS A 1 366 ? 35.610 2.106 -51.154 1.00 88.31 366 LYS A CA 1
ATOM 3038 C C . LYS A 1 366 ? 35.633 1.189 -49.939 1.00 88.31 366 LYS A C 1
ATOM 3040 O O . LYS A 1 366 ? 34.676 0.440 -49.762 1.00 88.31 366 LYS A O 1
ATOM 3045 N N . MET A 1 367 ? 36.695 1.249 -49.135 1.00 93.50 367 MET A N 1
ATOM 3046 C CA . MET A 1 367 ? 36.829 0.393 -47.967 1.00 93.50 367 MET A CA 1
ATOM 3047 C C . MET A 1 367 ? 35.717 0.656 -46.964 1.00 93.50 367 MET A C 1
ATOM 3049 O O . MET A 1 367 ? 35.362 1.800 -46.656 1.00 93.50 367 MET A O 1
ATOM 3053 N N . GLN A 1 368 ? 35.203 -0.434 -46.418 1.00 92.44 368 GLN A N 1
ATOM 3054 C CA . GLN A 1 368 ? 34.439 -0.398 -45.184 1.00 92.44 368 GLN A CA 1
ATOM 3055 C C . GLN A 1 368 ? 35.355 -0.024 -44.016 1.00 92.44 368 GLN A C 1
ATOM 3057 O O . GLN A 1 368 ? 36.574 -0.203 -44.087 1.00 92.44 368 GLN A O 1
ATOM 3062 N N . VAL A 1 369 ? 34.784 0.461 -42.913 1.00 89.62 369 VAL A N 1
ATOM 3063 C CA . VAL A 1 369 ? 35.567 0.781 -41.709 1.00 89.62 369 VAL A CA 1
ATOM 3064 C C . VAL A 1 369 ? 36.386 -0.435 -41.264 1.00 89.62 369 VAL A C 1
ATOM 3066 O O . VAL A 1 369 ? 37.582 -0.306 -41.020 1.00 89.62 369 VAL A O 1
ATOM 3069 N N . VAL A 1 370 ? 35.789 -1.631 -41.222 1.00 91.56 370 VAL A N 1
ATOM 3070 C CA . VAL A 1 370 ? 36.496 -2.863 -40.837 1.00 91.56 370 VAL A CA 1
ATOM 3071 C C . VAL A 1 370 ? 37.682 -3.156 -41.753 1.00 91.56 370 VAL A C 1
ATOM 3073 O O . VAL A 1 370 ? 38.742 -3.556 -41.278 1.00 91.56 370 VAL A O 1
ATOM 3076 N N . GLU A 1 371 ? 37.527 -2.956 -43.060 1.00 94.00 371 GLU A N 1
ATOM 3077 C CA . GLU A 1 371 ? 38.573 -3.222 -44.049 1.00 94.00 371 GLU A CA 1
ATOM 3078 C C . GLU A 1 371 ? 39.723 -2.227 -43.900 1.00 94.00 371 GLU A C 1
ATOM 3080 O O . GLU A 1 371 ? 40.885 -2.630 -43.922 1.00 94.00 371 GLU A O 1
ATOM 3085 N N . PHE A 1 372 ? 39.406 -0.953 -43.660 1.00 93.50 372 PHE A N 1
ATOM 3086 C CA . PHE A 1 372 ? 40.399 0.084 -43.408 1.00 93.50 372 PHE A CA 1
ATOM 3087 C C . PHE A 1 372 ? 41.187 -0.156 -42.116 1.00 93.50 372 PHE A C 1
ATOM 3089 O O . PHE A 1 372 ? 42.410 -0.011 -42.105 1.00 93.50 372 PHE A O 1
ATOM 3096 N N . LEU A 1 373 ? 40.528 -0.565 -41.028 1.00 92.06 373 LEU A N 1
ATOM 3097 C CA . LEU A 1 373 ? 41.221 -0.881 -39.776 1.00 92.06 373 LEU A CA 1
ATOM 3098 C C . LEU A 1 373 ? 42.147 -2.097 -39.941 1.00 92.06 373 LEU A C 1
ATOM 3100 O O . LEU A 1 373 ? 43.283 -2.069 -39.469 1.00 92.06 373 LEU A O 1
ATOM 3104 N N . HIS A 1 374 ? 41.724 -3.126 -40.685 1.00 92.81 374 HIS A N 1
ATOM 3105 C CA . HIS A 1 374 ? 42.600 -4.248 -41.041 1.00 92.81 374 HIS A CA 1
ATOM 3106 C C . HIS A 1 374 ? 43.776 -3.819 -41.921 1.00 92.81 374 HIS A C 1
ATOM 3108 O O . HIS A 1 374 ? 44.902 -4.266 -41.699 1.00 92.81 374 HIS A O 1
ATOM 3114 N N . TRP A 1 375 ? 43.527 -2.965 -42.915 1.00 94.56 375 TRP A N 1
ATOM 3115 C CA . TRP A 1 375 ? 44.566 -2.411 -43.779 1.00 94.56 375 TRP A CA 1
ATOM 3116 C C . TRP A 1 375 ? 45.597 -1.627 -42.958 1.00 94.56 375 TRP A C 1
ATOM 3118 O O . TRP A 1 375 ? 46.797 -1.854 -43.103 1.00 94.56 375 TRP A O 1
ATOM 3128 N N . THR A 1 376 ? 45.131 -0.810 -42.011 1.00 91.88 376 THR A N 1
ATOM 3129 C CA . THR A 1 376 ? 45.975 -0.037 -41.090 1.00 91.88 376 THR A CA 1
ATOM 3130 C C . THR A 1 376 ? 46.783 -0.957 -40.174 1.00 91.88 376 THR A C 1
ATOM 3132 O O . THR A 1 376 ? 47.991 -0.782 -40.031 1.00 91.88 376 THR A O 1
ATOM 3135 N N . ALA A 1 377 ? 46.151 -1.986 -39.598 1.00 91.50 377 ALA A N 1
ATOM 3136 C CA . ALA A 1 377 ? 46.827 -2.963 -38.745 1.00 91.50 377 A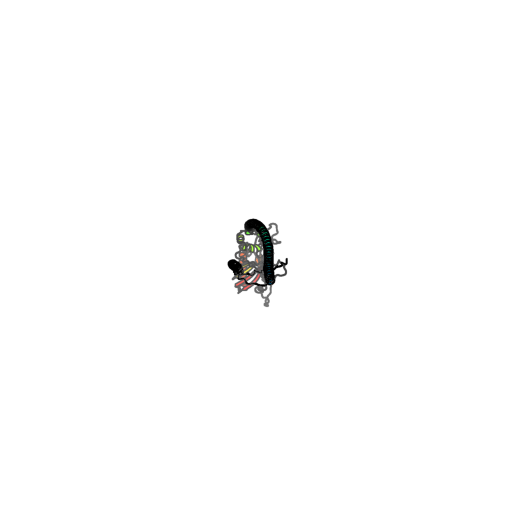LA A CA 1
ATOM 3137 C C . ALA A 1 377 ? 47.929 -3.728 -39.490 1.00 91.50 377 ALA A C 1
ATOM 3139 O O . ALA A 1 377 ? 49.019 -3.943 -38.953 1.00 91.50 377 ALA A O 1
ATOM 3140 N N . LYS A 1 378 ? 47.661 -4.101 -40.747 1.00 93.44 378 LYS A N 1
ATOM 3141 C CA . LYS A 1 378 ? 48.636 -4.753 -41.619 1.00 93.44 378 LYS A CA 1
ATOM 3142 C C . LYS A 1 378 ? 49.808 -3.825 -41.929 1.00 93.44 378 LYS A C 1
ATOM 3144 O O . LYS A 1 378 ? 50.951 -4.239 -41.766 1.00 93.44 378 LYS A O 1
ATOM 3149 N N . TRP A 1 379 ? 49.529 -2.588 -42.341 1.00 93.62 379 TRP A N 1
ATOM 3150 C CA . TRP A 1 379 ? 50.560 -1.586 -42.615 1.00 93.62 379 TRP A CA 1
ATOM 3151 C C . TRP A 1 379 ? 51.478 -1.383 -41.402 1.00 93.62 379 TRP A C 1
ATOM 3153 O O . TRP A 1 379 ? 52.699 -1.453 -41.533 1.00 93.62 379 TRP A O 1
ATOM 3163 N N . ILE A 1 380 ? 50.905 -1.237 -40.206 1.00 90.75 380 ILE A N 1
ATOM 3164 C CA . ILE A 1 380 ? 51.671 -1.040 -38.968 1.00 90.75 380 ILE A CA 1
ATOM 3165 C C . ILE A 1 380 ? 52.518 -2.261 -38.613 1.00 90.75 380 ILE A C 1
ATOM 3167 O O . ILE A 1 380 ? 53.666 -2.102 -38.203 1.00 90.75 380 ILE A O 1
ATOM 3171 N N . GLY A 1 381 ? 52.009 -3.473 -38.844 1.00 88.38 381 GLY A N 1
ATOM 3172 C CA . GLY A 1 381 ? 52.794 -4.701 -38.688 1.00 88.38 381 GLY A CA 1
ATOM 3173 C C . GLY A 1 381 ? 53.957 -4.837 -39.684 1.00 88.38 381 GLY A C 1
ATOM 3174 O O . GLY A 1 381 ? 54.918 -5.557 -39.416 1.00 88.38 381 GLY A O 1
ATOM 3175 N N . GLU A 1 382 ? 53.906 -4.150 -40.828 1.00 91.81 382 GLU A N 1
ATOM 3176 C CA . GLU A 1 382 ? 54.968 -4.170 -41.842 1.00 91.81 382 GLU A CA 1
ATOM 3177 C C . GLU A 1 382 ? 56.085 -3.145 -41.570 1.00 91.81 382 GLU A C 1
ATOM 3179 O O . GLU A 1 382 ? 57.197 -3.299 -42.099 1.00 91.81 382 GLU A O 1
ATOM 3184 N N . LEU A 1 383 ? 55.837 -2.147 -40.710 1.00 91.69 383 LEU A N 1
ATOM 3185 C CA . LEU A 1 383 ? 56.818 -1.129 -40.330 1.00 91.69 383 LEU A CA 1
ATOM 3186 C C . LEU A 1 383 ? 58.041 -1.778 -39.680 1.00 91.69 383 LEU A C 1
ATOM 3188 O O . LEU A 1 383 ? 57.957 -2.429 -38.641 1.00 91.69 383 LEU A O 1
ATOM 3192 N N . THR A 1 384 ? 59.215 -1.569 -40.278 1.00 91.00 384 THR A N 1
ATOM 3193 C CA . THR A 1 384 ? 60.482 -2.167 -39.824 1.00 91.00 384 THR A CA 1
ATOM 3194 C C . THR A 1 384 ? 60.812 -1.877 -38.365 1.00 91.00 384 THR A C 1
ATOM 3196 O O . THR A 1 384 ? 61.393 -2.723 -37.696 1.00 91.00 384 THR A O 1
ATOM 3199 N N . GLN A 1 385 ? 60.404 -0.709 -37.883 1.00 91.06 385 GLN A N 1
ATOM 3200 C CA . GLN A 1 385 ? 60.602 -0.208 -36.531 1.00 91.06 385 GLN A CA 1
ATOM 3201 C C . GLN A 1 385 ? 59.810 -1.017 -35.494 1.00 91.06 385 GLN A C 1
ATOM 3203 O O . GLN A 1 385 ? 60.213 -1.083 -34.336 1.00 91.06 385 GLN A O 1
ATOM 3208 N N . LEU A 1 386 ? 58.706 -1.651 -35.909 1.00 90.38 386 LEU A N 1
ATOM 3209 C CA . LEU A 1 386 ? 57.784 -2.369 -35.029 1.00 90.38 386 LEU A CA 1
ATOM 3210 C C . LEU A 1 386 ? 57.822 -3.896 -35.209 1.00 90.38 386 LEU A C 1
ATOM 3212 O O . LEU A 1 386 ? 57.154 -4.605 -34.463 1.00 90.38 386 LEU A O 1
ATOM 3216 N N . LYS A 1 387 ? 58.635 -4.428 -36.135 1.00 88.56 387 LYS A N 1
ATOM 3217 C CA . LYS A 1 387 ? 58.697 -5.873 -36.452 1.00 88.56 387 LYS A CA 1
ATOM 3218 C C . LYS A 1 387 ? 59.057 -6.777 -35.273 1.00 88.56 387 LYS A C 1
ATOM 3220 O O . LYS A 1 387 ? 58.695 -7.950 -35.281 1.00 88.56 387 LYS A O 1
ATOM 3225 N N . ASP A 1 388 ? 59.774 -6.248 -34.287 1.00 87.69 388 ASP A N 1
ATOM 3226 C CA . ASP A 1 388 ? 60.177 -6.997 -33.093 1.00 87.69 388 ASP A CA 1
ATOM 3227 C C . ASP A 1 388 ? 59.061 -7.097 -32.040 1.00 87.69 388 ASP A C 1
ATOM 3229 O O . ASP A 1 388 ? 59.249 -7.762 -31.021 1.00 87.69 388 ASP A O 1
ATOM 3233 N N . TYR A 1 389 ? 57.927 -6.422 -32.246 1.00 88.31 389 TYR A N 1
ATOM 3234 C CA . TYR A 1 389 ? 56.816 -6.387 -31.305 1.00 88.31 389 TYR A CA 1
ATOM 3235 C C . TYR A 1 389 ? 55.673 -7.257 -31.811 1.00 88.31 389 TYR A C 1
ATOM 3237 O O . TYR A 1 389 ? 55.094 -7.008 -32.865 1.00 88.31 389 TYR A O 1
ATOM 3245 N N . LYS A 1 390 ? 55.328 -8.280 -31.027 1.00 83.50 390 LYS A N 1
ATOM 3246 C CA . LYS A 1 390 ? 54.204 -9.168 -31.324 1.00 83.50 390 LYS A CA 1
ATOM 3247 C C . LYS A 1 390 ? 52.879 -8.471 -31.113 1.00 83.50 390 LYS A C 1
ATOM 3249 O O . LYS A 1 390 ? 51.995 -8.621 -31.944 1.00 83.50 390 LYS A O 1
ATOM 3254 N N . LYS A 1 391 ? 52.751 -7.709 -30.020 1.00 89.56 391 LYS A N 1
ATOM 3255 C CA . LYS A 1 391 ? 51.520 -7.000 -29.667 1.00 89.56 391 LYS A CA 1
ATOM 3256 C C . LYS A 1 391 ? 51.741 -5.495 -29.652 1.00 89.56 391 LYS A C 1
ATOM 3258 O O . LYS A 1 391 ? 52.601 -5.006 -28.921 1.00 89.56 391 LYS A O 1
ATOM 3263 N N . ILE A 1 392 ? 50.941 -4.787 -30.441 1.00 89.75 392 ILE A N 1
ATOM 3264 C CA . ILE A 1 392 ? 50.961 -3.332 -30.587 1.00 89.75 392 ILE A CA 1
ATOM 3265 C C . ILE A 1 392 ? 49.580 -2.820 -30.195 1.00 89.75 392 ILE A C 1
ATOM 3267 O O . ILE A 1 392 ? 48.590 -3.160 -30.842 1.00 89.75 392 ILE A O 1
ATOM 3271 N N . THR A 1 393 ? 49.511 -2.020 -29.135 1.00 87.50 393 THR A N 1
ATOM 3272 C CA . THR A 1 393 ? 48.297 -1.278 -28.778 1.00 87.50 393 THR A CA 1
ATOM 3273 C C . THR A 1 393 ? 48.467 0.164 -29.210 1.00 87.50 393 THR A C 1
ATOM 3275 O O . THR A 1 393 ? 49.445 0.812 -28.828 1.00 87.50 393 THR A O 1
ATOM 3278 N N . MET A 1 394 ? 47.524 0.655 -30.004 1.00 87.56 394 MET A N 1
ATOM 3279 C CA . MET A 1 394 ? 47.564 2.007 -30.539 1.00 87.56 394 MET A CA 1
ATOM 3280 C C . MET A 1 394 ? 46.193 2.659 -30.513 1.00 87.56 394 MET A C 1
ATOM 3282 O O . MET A 1 394 ? 45.168 1.979 -30.557 1.00 87.56 394 MET A O 1
ATOM 3286 N N . GLU A 1 395 ? 46.197 3.979 -30.506 1.00 86.00 395 GLU A N 1
ATOM 3287 C CA . GLU A 1 395 ? 45.026 4.810 -30.665 1.00 86.00 395 GLU A CA 1
ATOM 3288 C C . GLU A 1 395 ? 45.106 5.555 -31.994 1.00 86.00 395 GLU A C 1
ATOM 3290 O O . GLU A 1 395 ? 46.110 6.187 -32.318 1.00 86.00 395 GLU A O 1
ATOM 3295 N N . LEU A 1 396 ? 44.051 5.438 -32.787 1.00 84.19 396 LEU A N 1
ATOM 3296 C CA . LEU A 1 396 ? 43.924 6.069 -34.086 1.00 84.19 396 LEU A CA 1
ATOM 3297 C C . LEU A 1 396 ? 42.926 7.221 -33.959 1.00 84.19 396 LEU A C 1
ATOM 3299 O O . LEU A 1 396 ? 41.715 7.010 -33.946 1.00 84.19 396 LEU A O 1
ATOM 3303 N N . LEU A 1 397 ? 43.461 8.428 -33.815 1.00 81.31 397 LEU A N 1
ATOM 3304 C CA . LEU A 1 397 ? 42.732 9.682 -33.671 1.00 81.31 397 LEU A CA 1
ATOM 3305 C C . LEU A 1 397 ? 42.563 10.365 -35.022 1.00 81.31 397 LEU A C 1
ATOM 3307 O O . LEU A 1 397 ? 43.379 10.210 -35.925 1.00 81.31 397 LEU A O 1
ATOM 3311 N N . ASN A 1 398 ? 41.532 11.185 -35.155 1.00 78.81 398 ASN A N 1
ATOM 3312 C CA . ASN A 1 398 ? 41.429 12.100 -36.282 1.00 78.81 398 ASN A CA 1
ATOM 3313 C C . ASN A 1 398 ? 42.144 13.415 -35.940 1.00 78.81 398 ASN A C 1
ATOM 3315 O O . ASN A 1 398 ? 41.807 14.037 -34.935 1.00 78.81 398 ASN A O 1
ATOM 3319 N N . TYR A 1 399 ? 43.126 13.832 -36.743 1.00 70.88 399 TYR A N 1
ATOM 3320 C CA . TYR A 1 399 ? 43.978 14.985 -36.413 1.00 70.88 399 TYR A CA 1
ATOM 3321 C C . TYR A 1 399 ? 43.916 16.126 -37.429 1.00 70.88 399 TYR A C 1
ATOM 3323 O O . TYR A 1 399 ? 44.106 17.279 -37.048 1.00 70.88 399 TYR A O 1
ATOM 3331 N N . ASP A 1 400 ? 43.575 15.854 -38.691 1.00 70.88 400 ASP A N 1
ATOM 3332 C CA . ASP A 1 400 ? 43.328 16.921 -39.663 1.00 70.88 400 ASP A CA 1
ATOM 3333 C C . ASP A 1 400 ? 42.260 16.529 -40.688 1.00 70.88 400 ASP A C 1
ATOM 3335 O O . ASP A 1 400 ? 42.497 15.826 -41.674 1.00 70.88 400 ASP A O 1
ATOM 3339 N N . TRP A 1 401 ? 41.060 17.056 -40.464 1.00 60.38 401 TRP A N 1
ATOM 3340 C CA . TRP A 1 401 ? 39.901 16.878 -41.330 1.00 60.38 401 TRP A CA 1
ATOM 3341 C C . TRP A 1 401 ? 40.082 17.480 -42.727 1.00 60.38 401 TRP A C 1
ATOM 3343 O O . TRP A 1 401 ? 39.351 17.106 -43.643 1.00 60.38 401 TRP A O 1
ATOM 3353 N N . CYS A 1 402 ? 40.996 18.442 -42.894 1.00 61.72 402 CYS A N 1
ATOM 3354 C CA . CYS A 1 402 ? 41.216 19.114 -44.172 1.00 61.72 402 CYS A CA 1
ATOM 3355 C C . CYS A 1 402 ? 42.072 18.286 -45.135 1.00 61.72 402 CYS A C 1
ATOM 3357 O O . CYS A 1 402 ? 41.942 18.466 -46.345 1.00 61.72 402 CYS A O 1
ATOM 3359 N N . GLU A 1 403 ? 42.912 17.392 -44.608 1.00 69.56 403 GLU A N 1
ATOM 3360 C CA . GLU A 1 403 ? 43.835 16.554 -45.385 1.00 69.56 403 GLU A CA 1
ATOM 3361 C C . GLU A 1 403 ? 43.577 15.045 -45.226 1.00 69.56 403 GLU A C 1
ATOM 3363 O O . GLU A 1 403 ? 44.387 14.237 -45.680 1.00 69.56 403 GLU A O 1
ATOM 3368 N N . MET A 1 404 ? 42.451 14.662 -44.604 1.00 78.06 404 MET A N 1
ATOM 3369 C CA . MET A 1 404 ? 42.098 13.270 -44.275 1.00 78.06 404 MET A CA 1
ATOM 3370 C C . MET A 1 404 ? 43.241 12.582 -43.514 1.00 78.06 404 MET A C 1
ATOM 3372 O O . MET A 1 404 ? 43.806 11.573 -43.944 1.00 78.06 404 MET A O 1
ATOM 3376 N N . GLY A 1 405 ? 43.616 13.205 -42.394 1.00 83.81 405 GLY A N 1
ATOM 3377 C CA . GLY A 1 405 ? 44.737 12.810 -41.556 1.00 83.81 405 GLY A CA 1
ATOM 3378 C C . GLY A 1 405 ? 44.316 12.057 -40.295 1.00 83.81 405 GLY A C 1
ATOM 3379 O O . GLY A 1 405 ? 43.549 12.579 -39.483 1.00 83.81 405 GLY A O 1
ATOM 3380 N N . PHE A 1 406 ? 44.890 10.878 -40.081 1.00 87.94 406 PHE A N 1
ATOM 3381 C CA . PHE A 1 406 ? 44.839 10.175 -38.807 1.00 87.94 406 PHE A CA 1
ATOM 3382 C C . PHE A 1 406 ? 46.121 10.403 -38.008 1.00 87.94 406 PHE A C 1
ATOM 3384 O O . PHE A 1 406 ? 47.224 10.390 -38.551 1.00 87.94 406 PHE A O 1
ATOM 3391 N N . MET A 1 407 ? 45.988 10.565 -36.700 1.00 88.06 407 MET A N 1
ATOM 3392 C CA . MET A 1 407 ? 47.091 10.505 -35.756 1.00 88.06 407 MET A CA 1
ATOM 3393 C C . MET A 1 407 ? 47.132 9.125 -35.111 1.00 88.06 407 MET A C 1
ATOM 3395 O O . MET A 1 407 ? 46.117 8.626 -34.638 1.00 88.06 407 MET A O 1
ATOM 3399 N N . VAL A 1 408 ? 48.310 8.512 -35.096 1.00 89.50 408 VAL A N 1
ATOM 3400 C CA . VAL A 1 408 ? 48.561 7.217 -34.463 1.00 89.50 408 VAL A CA 1
ATOM 3401 C C . VAL A 1 408 ? 49.339 7.465 -33.179 1.00 89.50 408 VAL A C 1
ATOM 3403 O O . VAL A 1 408 ? 50.484 7.914 -33.238 1.00 89.50 408 VAL A O 1
ATOM 3406 N N . LEU A 1 409 ? 48.737 7.173 -32.030 1.00 87.50 409 LEU A N 1
ATOM 3407 C CA . LEU A 1 409 ? 49.408 7.172 -30.731 1.00 87.50 409 LEU A CA 1
ATOM 3408 C C . LEU A 1 409 ? 49.701 5.731 -30.327 1.00 87.50 409 LEU A C 1
ATOM 3410 O O . LEU A 1 409 ? 48.818 4.880 -30.355 1.00 87.50 409 LEU A O 1
ATOM 3414 N N . LEU A 1 410 ? 50.944 5.436 -29.969 1.00 88.75 410 LEU A N 1
ATOM 3415 C CA . LEU A 1 410 ? 51.342 4.112 -29.496 1.00 88.75 410 LEU A CA 1
ATOM 3416 C C . LEU A 1 410 ? 51.263 4.093 -27.965 1.00 88.75 410 LEU A C 1
ATOM 3418 O O . LEU A 1 410 ? 51.747 5.020 -27.321 1.00 88.75 410 LEU A O 1
ATOM 3422 N N . HIS A 1 411 ? 50.673 3.046 -27.386 1.00 82.50 411 HIS A N 1
ATOM 3423 C CA . HIS A 1 411 ? 50.409 2.968 -25.940 1.00 82.50 411 HIS A CA 1
ATOM 3424 C C . HIS A 1 411 ? 51.135 1.801 -25.258 1.00 82.50 411 HIS A C 1
ATOM 3426 O O . HIS A 1 411 ? 51.704 1.960 -24.181 1.00 82.50 411 HIS A O 1
ATOM 3432 N N . ASP A 1 412 ? 51.175 0.625 -25.886 1.00 84.12 412 ASP A N 1
ATOM 3433 C CA . ASP A 1 412 ? 51.805 -0.570 -25.302 1.00 84.12 412 ASP A CA 1
ATOM 3434 C C . ASP A 1 412 ? 52.404 -1.447 -26.406 1.00 84.12 412 ASP A C 1
ATOM 3436 O O . ASP A 1 412 ? 51.678 -1.983 -27.251 1.00 84.12 412 ASP A O 1
ATOM 3440 N N . LEU A 1 413 ? 53.732 -1.578 -26.400 1.00 85.38 413 LEU A N 1
ATOM 3441 C CA . LEU A 1 413 ? 54.489 -2.406 -27.334 1.00 85.38 413 LEU A CA 1
ATOM 3442 C C . LEU A 1 413 ? 55.107 -3.602 -26.593 1.00 85.38 413 LEU A C 1
ATOM 3444 O O . LEU A 1 413 ? 56.017 -3.440 -25.777 1.00 85.38 413 LEU A O 1
ATOM 3448 N N . ARG A 1 414 ? 54.675 -4.830 -26.916 1.00 83.50 414 ARG A N 1
ATOM 3449 C CA . ARG A 1 414 ? 55.187 -6.068 -26.294 1.00 83.50 414 ARG A CA 1
ATOM 3450 C C . ARG A 1 414 ? 55.882 -6.969 -27.314 1.00 83.50 414 ARG A C 1
ATOM 3452 O O . ARG A 1 414 ? 55.302 -7.289 -28.351 1.00 83.50 414 ARG A O 1
ATOM 3459 N N . LYS A 1 415 ? 57.119 -7.370 -27.003 1.00 81.12 415 LYS A N 1
ATOM 3460 C CA . LYS A 1 415 ? 57.974 -8.249 -27.826 1.00 81.12 415 LYS A CA 1
ATOM 3461 C C . LYS A 1 415 ? 57.635 -9.735 -27.695 1.00 81.12 415 LYS A C 1
ATOM 3463 O O . LYS A 1 415 ? 57.170 -10.143 -26.607 1.00 81.12 415 LYS A O 1
#

Foldseek 3Di:
DDDDDDDDDDDDDDDDDDPDDDPDDPPPPVVVVVVVVVVVPDDPPPPDDDDDDDDDDDDDDDDDDPPVVVVVVVVVVVVVVVVVVVVVVVVVVVVVVVVVVVVVVVVVVVVVVVVVVVVVVVVVVVVVVVVVVVVVVVVVVVVVVVVVVVVVVVVVVVVVVVVVVVVVVVVVVVVVVVVVVVCVVPPPDLVPDPPVVVLVVCLPDDVVCVLVVCVVPVVSLVPPNPDPCVVVQWDQDPQAEPFTFGCQQAQAFWKFKFFLLATPWIWGFHPPDPPPPDPDDDPVPPPRPTDTCPPPCQQVAFRTHGDTPDPPHDYDYAFKAKEFADQDPVRLCQLQFDADPVRDGDDDSVSRMDMDGCVNVVVSNGDGNNRVVSVVSNVVCPPPSQVVFRIWIWTWHQDDSVNNYTYIYTDDTHD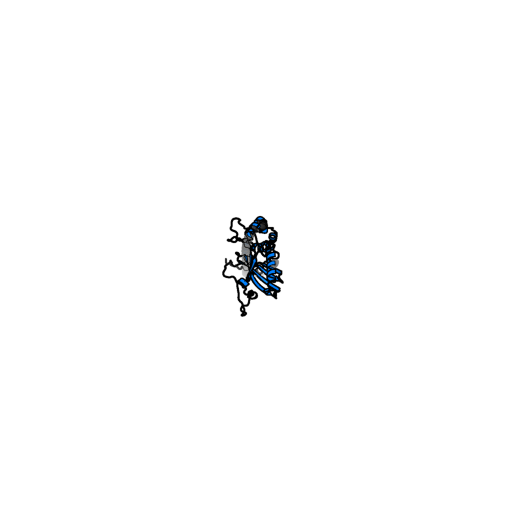

Sequence (415 aa):
MSDEEYVHVPSTVGESASEEDEVDLSRTLEEEMAELEHMLTEPMVFVKQNEDVDEGVVMEEEDEDDGIKLIGQEKWIFEHERNMLQQEKKMLAHSQQILAQEQKMFEQESKMIKQERWINEKRKKLFEDEENILDLEEKISEEEKRITDKQNAMDERVGKLERRLTELEGQLSRLKRTRREIKEKNKLTITNLPIEIQTQILSHLPWQYHFYCFEVFPMWKQMKVLTDLRSHRYFTSEKNYCPRMHRLGADGGWMLAINDGKMESVTYIVELIKSLNEDGYDEDDEKYAPVDLLQSHILEDPLFSHTPHDSESDVKEVDKVTFKIGMSESGYEQHFMKKDENGNDVLTEDDLTFTFTFAEHPELQKMQVVEFLHWTAKWIGELTQLKDYKKITMELLNYDWCEMGFMVLLHDLRK

InterPro domains:
  IPR018247 EF-Hand 1, calcium-binding site [PS00018] (340-352)